Protein AF-A0A5J4YGG1-F1 (afdb_monomer_lite)

Sequence (496 aa):
LHAVSGCSQMQAIFGGARAAFSHSQKAVQSVAESALPLWSRQSTQLTSAYSASGSAVGAACLLAKRHCHSGTFNIALNTHQVRHLVQTVLTSNTAGQGRGFAAQAIIRSVPRLQHVIKRKQSTLAATLPGAHSAVAHQQQRLSGALAQTAGLSNSARKQVGWWLAGCSGWVFSMVVLGGMTRLTRSGLSMTDWKFTGERPPQSLAEWQVEFEKYKQSPEYRKVNRRMSLDEFKFIYWMEYAHRMWGRALGFVFAVPAVYFGVRGYINMALAKSLGLFFLMGGTQGLVGWWMVKSGLQEPKSEWDTPRVSPYRLAAHLTSAFVIYSGLLWTTLNMFFPTSAAAVAPSSAVAGTAALRKVAHPLAALIAITAISGVFVAGMDAGHAYNDFPYMNGRWVPDEYWAVQGWRGFFENTAAVQLHHRLLASTTLISVLTTWAVFRGKVLPHASRQLLNGLAAVTALQVTLGITNSDDLMLPASLGSCTSGRCTHRFSLWSWR

Secondary structure (DSSP, 8-state):
-TTSHHHHHHHHHHHHHHHHHHHHHHHHHHHHHHHHHHHHHHHHHHHHTTSS---HHHHHHHHHHHHTTS--------HHHHHHHHHHHHHHHHHT-S-HHHHHHHHHH-HHHHHHHHHHHHHHGGG-TTHHHHHHHHHHHHHHHHHHHTT--HHHHHHHHHHHHHHHHHHHHHHHHHHHHHHTT-TTS-----TT--PPP-SHHHHHHHHHHHHTSHHHHHTSTT--HHHHHHHHHHHHHHHHHHHHHHHHHHHHHHHHHHTT---HHHHHHHHHHHHHHHHHHHHHHHHHHHHTSPPSSTTSPP---HHHHHHHHHHHHHHHHHHHHHHHHHH-SS-TTTSS-HHHHHHHHHHHHHHHHHHHHHHHHHHHHHHHHHHTHHHH--SSSSBTTBSS-GGGGSS-STTHHHH-HHHHHHHHHHHHHHHHHHHHHHHHHHTTS---HHHHHHHHHHHHHHHHHHHHHHHHHS-----S-S----SS-------TTTT-

Radius of gyration: 31.49 Å; chains: 1; bounding box: 88×66×86 Å

pLDDT: mean 71.57, std 27.28, range [23.83, 98.38]

Foldseek 3Di:
DVPPVVVVVVVVVVVVVVVVVVVVVVVVVVVVVPPVVVVVVVVVVVVVVLVPDPDPVSVVVVVVVVCVVPPDDDDDDDPVRLVVLVVCLVVCVVVVDPPNPVSVVVCVVDPVNVVVVVVVVVVVVVPDPPVCVVVVVVVVVLCQLCVFCPPADLVLLLVVLVLLVVLLVLLVVLLLLVVVLLVLVLLQLQVDDDPVADDPDDDPVSLVVSVVVSCPFLQCVPPVPPPDSVSSVVSPCSNSCSLVSLVVSLCSLPVVVVVCVVVVSGDPSNVVLSVVLNVLSVCLNVLSVVQNVQLRDDDPDPPDRRFGALVSLLVNVLSSVVSSVSSVVNSCSSNPVDDLLNVDDPQANVLVVVLVVLVVVLVVLVSVLLSLVSLCSRQVLLAQALDPPAGVPHLQDPCLCVDPDPCSCRNPSRNSVSVSLVSLVVSLVSLVVSLVVRCPGDHRPVVNVVSVVSNVLSVVLNVLSNCSSHPPDDDPPDDDDPDDNPPPPPCSPNND

Structure (mmCIF, N/CA/C/O backbone):
data_AF-A0A5J4YGG1-F1
#
_entry.id   AF-A0A5J4YGG1-F1
#
loop_
_atom_site.group_PDB
_atom_site.id
_atom_site.type_symbol
_atom_site.label_atom_id
_atom_site.label_alt_id
_atom_site.label_comp_id
_atom_site.label_asym_id
_atom_site.label_entity_id
_atom_site.label_seq_id
_atom_site.pdbx_PDB_ins_code
_atom_site.Cartn_x
_atom_site.Cartn_y
_atom_site.Cartn_z
_atom_site.occupancy
_atom_site.B_iso_or_equiv
_atom_site.auth_seq_id
_atom_site.auth_comp_id
_atom_site.auth_asym_id
_atom_site.auth_atom_id
_atom_site.pdbx_PDB_model_num
ATOM 1 N N . LEU A 1 1 ? 10.830 -35.363 -5.169 1.00 26.08 1 LEU A N 1
ATOM 2 C CA . LEU A 1 1 ? 11.108 -35.353 -3.710 1.00 26.08 1 LEU A CA 1
ATOM 3 C C . LEU A 1 1 ? 11.170 -33.953 -3.068 1.00 26.08 1 LEU A C 1
ATOM 5 O O . LEU A 1 1 ? 11.121 -33.874 -1.852 1.00 26.08 1 LEU A O 1
ATOM 9 N N . HIS A 1 2 ? 11.118 -32.846 -3.825 1.00 25.62 2 HIS A N 1
ATOM 10 C CA . HIS A 1 2 ? 11.040 -31.478 -3.266 1.00 25.62 2 HIS A CA 1
ATOM 11 C C . HIS A 1 2 ? 9.613 -30.924 -3.030 1.00 25.62 2 HIS A C 1
ATOM 13 O O . HIS A 1 2 ? 9.461 -29.781 -2.616 1.00 25.62 2 HIS A O 1
ATOM 19 N N . ALA A 1 3 ? 8.557 -31.726 -3.222 1.00 23.83 3 ALA A N 1
ATOM 20 C CA . ALA A 1 3 ? 7.162 -31.308 -2.999 1.00 23.83 3 ALA A CA 1
ATOM 21 C C . ALA A 1 3 ? 6.642 -31.558 -1.563 1.00 23.83 3 ALA A C 1
ATOM 23 O O . ALA A 1 3 ? 5.562 -31.096 -1.208 1.00 23.83 3 ALA A O 1
ATOM 24 N N . VAL A 1 4 ? 7.402 -32.263 -0.715 1.00 25.44 4 VAL A N 1
ATOM 25 C CA . VAL A 1 4 ? 6.959 -32.663 0.640 1.00 25.44 4 VAL A CA 1
ATOM 26 C C . VAL A 1 4 ? 7.347 -31.631 1.714 1.00 25.44 4 VAL A C 1
ATOM 28 O O . VAL A 1 4 ? 6.705 -31.553 2.758 1.00 25.44 4 VAL A O 1
ATOM 31 N N . SER A 1 5 ? 8.312 -30.743 1.440 1.00 27.95 5 SER A N 1
ATOM 32 C CA . SER A 1 5 ? 8.775 -29.735 2.413 1.00 27.95 5 SER A CA 1
ATOM 33 C C . SER A 1 5 ? 7.829 -28.534 2.581 1.00 27.95 5 SER A C 1
ATOM 35 O O . SER A 1 5 ? 7.943 -27.813 3.568 1.00 27.95 5 SER A O 1
ATOM 37 N N . GLY A 1 6 ? 6.893 -28.306 1.649 1.00 29.20 6 GLY A N 1
ATOM 38 C CA . GLY A 1 6 ? 5.903 -27.224 1.759 1.00 29.20 6 GLY A CA 1
ATOM 39 C C . GLY A 1 6 ? 4.691 -27.578 2.632 1.00 29.20 6 GLY A C 1
ATOM 40 O O . GLY A 1 6 ? 4.052 -26.694 3.199 1.00 29.20 6 GLY A O 1
ATOM 41 N N . CYS A 1 7 ? 4.385 -28.872 2.787 1.00 26.03 7 CYS A N 1
ATOM 42 C CA . CYS A 1 7 ? 3.222 -29.340 3.547 1.00 26.03 7 CYS A CA 1
ATOM 43 C C . CYS A 1 7 ? 3.493 -29.375 5.066 1.00 26.03 7 CYS A C 1
ATOM 45 O O . CYS A 1 7 ? 2.618 -29.031 5.864 1.00 26.03 7 CYS A O 1
ATOM 47 N N . SER A 1 8 ? 4.731 -29.683 5.472 1.00 26.52 8 SER A N 1
ATOM 48 C CA . SER A 1 8 ? 5.142 -29.718 6.884 1.00 26.52 8 SER A CA 1
ATOM 49 C C . SER A 1 8 ? 5.170 -28.329 7.538 1.00 26.52 8 SER A C 1
ATOM 51 O O . SER A 1 8 ? 4.795 -28.191 8.704 1.00 26.52 8 SER A O 1
ATOM 53 N N . GLN A 1 9 ? 5.511 -27.274 6.784 1.00 30.38 9 GLN A N 1
ATOM 54 C CA . GLN A 1 9 ? 5.456 -25.889 7.274 1.00 30.38 9 GLN A CA 1
ATOM 55 C C . GLN A 1 9 ? 4.019 -25.374 7.457 1.00 30.38 9 GLN A C 1
ATOM 57 O O . GLN A 1 9 ? 3.762 -24.636 8.407 1.00 30.38 9 GLN A O 1
ATOM 62 N N . MET A 1 10 ? 3.055 -25.799 6.630 1.00 28.50 10 MET A N 1
ATOM 63 C CA . MET A 1 10 ? 1.643 -25.445 6.845 1.00 28.50 10 MET A CA 1
ATOM 64 C C . MET A 1 10 ? 1.036 -26.184 8.045 1.00 28.50 10 MET A C 1
ATOM 66 O O . MET A 1 10 ? 0.310 -25.573 8.829 1.00 28.50 10 MET A O 1
ATOM 70 N N . GLN A 1 11 ? 1.359 -27.465 8.253 1.00 27.95 11 GLN A N 1
ATOM 71 C CA . GLN A 1 11 ? 0.843 -28.231 9.397 1.00 27.95 11 GLN A CA 1
ATOM 72 C C . GLN A 1 11 ? 1.319 -27.682 10.755 1.00 27.95 11 GLN A C 1
ATOM 74 O O . GLN A 1 11 ? 0.530 -27.647 11.701 1.00 27.95 11 GLN A O 1
ATOM 79 N N . ALA A 1 12 ? 2.552 -27.170 10.848 1.00 30.30 12 ALA A N 1
ATOM 80 C CA . ALA A 1 12 ? 3.061 -26.524 12.062 1.00 30.30 12 ALA A CA 1
ATOM 81 C C . ALA A 1 12 ? 2.301 -25.225 12.414 1.00 30.30 12 ALA A C 1
ATOM 83 O O . ALA A 1 12 ? 2.020 -24.959 13.585 1.00 30.30 12 ALA A O 1
ATOM 84 N N . ILE A 1 13 ? 1.892 -24.452 11.400 1.00 31.73 13 ILE A N 1
ATOM 85 C CA . ILE A 1 13 ? 1.129 -23.204 11.569 1.00 31.73 13 ILE A CA 1
ATOM 86 C C . ILE A 1 13 ? -0.309 -23.495 12.038 1.00 31.73 13 ILE A C 1
ATOM 88 O O . ILE A 1 13 ? -0.812 -22.833 12.949 1.00 31.73 13 ILE A O 1
ATOM 92 N N . PHE A 1 14 ? -0.961 -24.527 11.488 1.00 30.86 14 PHE A N 1
ATOM 93 C CA . PHE A 1 14 ? -2.310 -24.926 11.915 1.00 30.86 14 PHE A CA 1
ATOM 94 C C . PHE A 1 14 ? -2.329 -25.635 13.285 1.00 30.86 14 PHE A C 1
ATOM 96 O O . PHE A 1 14 ? -3.285 -25.464 14.048 1.00 30.86 14 PHE A O 1
ATOM 103 N N . GLY A 1 15 ? -1.271 -26.374 13.643 1.00 27.12 15 GLY A N 1
ATOM 104 C CA . GLY A 1 15 ? -1.125 -27.025 14.952 1.00 27.12 15 GLY A CA 1
ATOM 105 C C . GLY A 1 15 ? -1.004 -26.034 16.118 1.00 27.12 15 GLY A C 1
ATOM 106 O O . GLY A 1 15 ? -1.685 -26.191 17.135 1.00 27.12 15 GLY A O 1
ATOM 107 N N . GLY A 1 16 ? -0.222 -24.960 15.946 1.00 28.44 16 GLY A N 1
ATOM 108 C CA . GLY A 1 16 ? -0.067 -23.904 16.958 1.00 28.44 16 GLY A CA 1
ATOM 109 C C . GLY A 1 16 ? -1.356 -23.114 17.228 1.00 28.44 16 GLY A C 1
ATOM 110 O O . GLY A 1 16 ? -1.670 -22.798 18.378 1.00 28.44 16 GLY A O 1
ATOM 111 N N . ALA A 1 17 ? -2.163 -22.865 16.192 1.00 28.61 17 ALA A N 1
ATOM 112 C CA . ALA A 1 17 ? -3.437 -22.155 16.320 1.00 28.61 17 ALA A CA 1
ATOM 113 C C . ALA A 1 17 ? -4.497 -22.956 17.105 1.00 28.61 17 ALA A C 1
ATOM 115 O O . ALA A 1 17 ? -5.285 -22.380 17.859 1.00 28.61 17 ALA A O 1
ATOM 116 N N . ARG A 1 18 ? -4.500 -24.291 16.983 1.00 28.94 18 ARG A N 1
ATOM 117 C CA . ARG A 1 18 ? -5.463 -25.169 17.673 1.00 28.94 18 ARG A CA 1
ATOM 118 C C . ARG A 1 18 ? -5.183 -25.277 19.178 1.00 28.94 18 ARG A C 1
ATOM 120 O O . ARG A 1 18 ? -6.122 -25.265 19.976 1.00 28.94 18 ARG A O 1
ATOM 127 N N . ALA A 1 19 ? -3.908 -25.321 19.570 1.00 27.48 19 ALA A N 1
ATOM 128 C CA . ALA A 1 19 ? -3.492 -25.369 20.974 1.00 27.48 19 ALA A CA 1
ATOM 129 C C . ALA A 1 19 ? -3.810 -24.059 21.722 1.00 27.48 19 ALA A C 1
ATOM 131 O O . ALA A 1 19 ? -4.338 -24.094 22.837 1.00 27.48 19 ALA A O 1
ATOM 132 N N . ALA A 1 20 ? -3.596 -22.906 21.074 1.00 29.52 20 ALA A N 1
ATOM 133 C CA . ALA A 1 20 ? -3.940 -21.593 21.623 1.00 29.52 20 ALA A CA 1
ATOM 134 C C . ALA A 1 20 ? -5.458 -21.417 21.839 1.00 29.52 20 ALA A C 1
ATOM 136 O O . ALA A 1 20 ? -5.891 -20.813 22.823 1.00 29.52 20 ALA A O 1
ATOM 137 N N . PHE A 1 21 ? -6.282 -22.001 20.962 1.00 29.59 21 PHE A N 1
ATOM 138 C CA . PHE A 1 21 ? -7.740 -21.928 21.066 1.00 29.59 21 PHE A CA 1
ATOM 139 C C . PHE A 1 21 ? -8.288 -22.750 22.248 1.00 29.59 21 PHE A C 1
ATOM 141 O O . PHE A 1 21 ? -9.120 -22.255 23.010 1.00 29.59 21 PHE A O 1
ATOM 148 N N . SER A 1 22 ? -7.757 -23.958 22.473 1.00 27.98 22 SER A N 1
ATOM 149 C CA . SER A 1 22 ? -8.150 -24.834 23.594 1.00 27.98 22 SER A CA 1
ATOM 150 C C . SER A 1 22 ? -7.810 -24.229 24.967 1.00 27.98 22 SER A C 1
ATOM 152 O O . SER A 1 22 ? -8.617 -24.299 25.898 1.00 27.98 22 SER A O 1
ATOM 154 N N . HIS A 1 23 ? -6.657 -23.561 25.093 1.00 29.58 23 HIS A N 1
ATOM 155 C CA . HIS A 1 23 ? -6.274 -22.901 26.345 1.00 29.58 23 HIS A CA 1
ATOM 156 C C . HIS A 1 23 ? -7.164 -21.694 26.677 1.00 29.58 23 HIS A C 1
ATOM 158 O O . HIS A 1 23 ? -7.497 -21.477 27.843 1.00 29.58 23 HIS A O 1
ATOM 164 N N . SER A 1 24 ? -7.626 -20.961 25.660 1.00 29.75 24 SER A N 1
ATOM 165 C CA . SER A 1 24 ? -8.522 -19.815 25.849 1.00 29.75 24 SER A CA 1
ATOM 166 C C . SER A 1 24 ? -9.927 -20.207 26.330 1.00 29.75 24 SER A C 1
ATOM 168 O O . SER A 1 24 ? -10.516 -19.489 27.136 1.00 29.75 24 SER A O 1
ATOM 170 N N . GLN A 1 25 ? -10.453 -21.368 25.915 1.00 30.19 25 GLN A N 1
ATOM 171 C CA . GLN A 1 25 ? -11.769 -21.841 26.362 1.00 30.19 25 GLN A CA 1
ATOM 172 C C . GLN A 1 25 ? -11.769 -22.254 27.840 1.00 30.19 25 GLN A C 1
ATOM 174 O O . GLN A 1 25 ? -12.687 -21.883 28.570 1.00 30.19 25 GLN A O 1
ATOM 179 N N . LYS A 1 26 ? -10.713 -22.934 28.308 1.00 29.78 26 LYS A N 1
ATOM 180 C CA . LYS A 1 26 ? -10.591 -23.345 29.719 1.00 29.78 26 LYS A CA 1
ATOM 181 C C . LYS A 1 26 ? -10.463 -22.146 30.671 1.00 29.78 26 LYS A C 1
ATOM 183 O O . LYS A 1 26 ? -11.035 -22.166 31.757 1.00 29.78 26 LYS A O 1
ATOM 188 N N . ALA A 1 27 ? -9.791 -21.075 30.242 1.00 30.00 27 ALA A N 1
ATOM 189 C CA . ALA A 1 27 ? -9.664 -19.845 31.028 1.00 30.00 27 ALA A CA 1
ATOM 190 C C . ALA A 1 27 ? -10.996 -19.079 31.172 1.00 30.00 27 ALA A C 1
ATOM 192 O O . ALA A 1 27 ? -11.270 -18.506 32.222 1.00 30.00 27 ALA A O 1
ATOM 193 N N . VAL A 1 28 ? -11.854 -19.095 30.145 1.00 28.86 28 VAL A N 1
ATOM 194 C CA . VAL A 1 28 ? -13.170 -18.427 30.187 1.00 28.86 28 VAL A CA 1
ATOM 195 C C . VAL A 1 28 ? -14.159 -19.178 31.083 1.00 28.86 28 VAL A C 1
ATOM 197 O O . VAL A 1 28 ? -14.961 -18.548 31.771 1.00 28.86 28 VAL A O 1
ATOM 200 N N . GLN A 1 29 ? -14.074 -20.507 31.126 1.00 30.19 29 GLN A N 1
ATOM 201 C CA . GLN A 1 29 ? -14.948 -21.342 31.953 1.00 30.19 29 GLN A CA 1
ATOM 202 C C . GLN A 1 29 ? -14.654 -21.167 33.457 1.00 30.19 29 GLN A C 1
ATOM 204 O O . GLN A 1 29 ? -15.578 -20.985 34.245 1.00 30.19 29 GLN A O 1
ATOM 209 N N . SER A 1 30 ? -13.373 -21.045 33.832 1.00 28.05 30 SER A N 1
ATOM 210 C CA . SER A 1 30 ? -12.936 -20.764 35.213 1.00 28.05 30 SER A CA 1
ATOM 211 C C . SER A 1 30 ? -13.414 -19.404 35.760 1.00 28.05 30 SER A C 1
ATOM 213 O O . SER A 1 30 ? -13.684 -19.266 36.956 1.00 28.05 30 SER A O 1
ATOM 215 N N . VAL A 1 31 ? -13.551 -18.390 34.898 1.00 31.36 31 VAL A N 1
ATOM 216 C CA . VAL A 1 31 ? -14.006 -17.043 35.296 1.00 31.36 31 VAL A CA 1
ATOM 217 C C . VAL A 1 31 ? -15.531 -16.982 35.443 1.00 31.36 31 VAL A C 1
ATOM 219 O O . VAL A 1 31 ? -16.047 -16.228 36.265 1.00 31.36 31 VAL A O 1
ATOM 222 N N . ALA A 1 32 ? -16.268 -17.795 34.682 1.00 29.03 32 ALA A N 1
ATOM 223 C CA . ALA A 1 32 ? -17.725 -17.858 34.773 1.00 29.03 32 ALA A CA 1
ATOM 224 C C . ALA A 1 32 ? -18.198 -18.519 36.082 1.00 29.03 32 ALA A C 1
ATOM 226 O O . ALA A 1 32 ? -19.156 -18.049 36.694 1.00 29.03 32 ALA A O 1
ATOM 227 N N . GLU A 1 33 ? -17.496 -19.553 36.553 1.00 32.41 33 GLU A N 1
ATOM 228 C CA . GLU A 1 33 ? -17.862 -20.301 37.767 1.00 32.41 33 GLU A CA 1
ATOM 229 C C . GLU A 1 33 ? -17.577 -19.531 39.072 1.00 32.41 33 GLU A C 1
ATOM 231 O O . GLU A 1 33 ? -18.236 -19.763 40.083 1.00 32.41 33 GLU A O 1
ATOM 236 N N . SER A 1 34 ? -16.672 -18.545 39.051 1.00 31.42 34 SER A N 1
ATOM 237 C CA . SER A 1 34 ? -16.312 -17.738 40.230 1.00 31.42 34 SER A CA 1
ATOM 238 C C . SER A 1 34 ? -17.171 -16.476 40.434 1.00 31.42 34 SER A C 1
ATOM 240 O O . SER A 1 34 ? -17.212 -15.937 41.540 1.00 31.42 34 SER A O 1
ATOM 242 N N . ALA A 1 35 ? -17.896 -16.004 39.411 1.00 28.72 35 ALA A N 1
ATOM 243 C CA . ALA A 1 35 ? -18.623 -14.725 39.453 1.00 28.72 35 ALA A CA 1
ATOM 244 C C . ALA A 1 35 ? -20.113 -14.830 39.854 1.00 28.72 35 ALA A C 1
ATOM 246 O O . ALA A 1 35 ? -20.700 -13.858 40.334 1.00 28.72 35 ALA A O 1
ATOM 247 N N . LEU A 1 36 ? -20.735 -16.000 39.687 1.00 29.33 36 LEU A N 1
ATOM 248 C CA . LEU A 1 36 ? -22.173 -16.216 39.917 1.00 29.33 36 LEU A CA 1
ATOM 249 C C . LEU A 1 36 ? -22.640 -16.079 41.389 1.00 29.33 36 LEU A C 1
ATOM 251 O O . LEU A 1 36 ? -23.719 -15.520 41.603 1.00 29.33 36 LEU A O 1
ATOM 255 N N . PRO A 1 37 ? -21.871 -16.482 42.424 1.00 28.83 37 PRO A N 1
ATOM 256 C CA . PRO A 1 37 ? -22.318 -16.366 43.821 1.00 28.83 37 PRO A CA 1
ATOM 257 C C . PRO A 1 37 ? -22.233 -14.945 44.408 1.00 28.83 37 PRO A C 1
ATOM 259 O O . PRO A 1 37 ? -22.889 -14.646 45.406 1.00 28.83 37 PRO A O 1
ATOM 262 N N . LEU A 1 38 ? -21.426 -14.057 43.813 1.00 30.80 38 LEU A N 1
ATOM 263 C CA . LEU A 1 38 ? -21.201 -12.692 44.315 1.00 30.80 38 LEU A CA 1
ATOM 264 C C . LEU A 1 38 ? -22.319 -11.720 43.912 1.00 30.80 38 LEU A C 1
ATOM 266 O O . LEU A 1 38 ? -22.585 -10.750 44.622 1.00 30.80 38 LEU A O 1
ATOM 270 N N . TRP A 1 39 ? -23.018 -12.004 42.811 1.00 27.59 39 TRP A N 1
ATOM 271 C CA . TRP A 1 39 ? -24.077 -11.140 42.288 1.00 27.59 39 TRP A CA 1
ATOM 272 C C . TRP A 1 39 ? -25.397 -11.268 43.069 1.00 27.59 39 TRP A C 1
ATOM 274 O O . TRP A 1 39 ? -26.105 -10.279 43.249 1.00 27.59 39 TRP A O 1
ATOM 284 N N . SER A 1 40 ? -25.698 -12.451 43.622 1.00 28.62 40 SER A N 1
ATOM 285 C CA . SER A 1 40 ? -26.933 -12.689 44.390 1.00 28.62 40 SER A CA 1
ATOM 286 C C . SER A 1 40 ? -26.924 -12.065 45.792 1.00 28.62 40 SER A C 1
ATOM 288 O O . SER A 1 40 ? -27.984 -11.753 46.332 1.00 28.62 40 SER A O 1
ATOM 290 N N . ARG A 1 41 ? -25.745 -11.820 46.388 1.00 27.34 41 ARG A N 1
ATOM 291 C CA . ARG A 1 41 ? -25.633 -11.179 47.715 1.00 27.34 41 ARG A CA 1
ATOM 292 C C . ARG A 1 41 ? -25.804 -9.657 47.673 1.00 27.34 41 ARG A C 1
ATOM 294 O O . ARG A 1 41 ? -26.304 -9.086 48.640 1.00 27.34 41 ARG A O 1
ATOM 301 N N . GLN A 1 42 ? -25.447 -8.994 46.569 1.00 28.70 42 GLN A N 1
ATOM 302 C CA . GLN A 1 42 ? -25.581 -7.533 46.440 1.00 28.70 42 GLN A CA 1
ATOM 303 C C . GLN A 1 42 ? -27.024 -7.073 46.167 1.00 28.70 42 GLN A C 1
ATOM 305 O O . GLN A 1 42 ? -27.409 -5.986 46.599 1.00 28.70 42 GLN A O 1
ATOM 310 N N . SER A 1 43 ? -27.860 -7.896 45.522 1.00 27.66 43 SER A N 1
ATOM 311 C CA . SER A 1 43 ? -29.262 -7.543 45.235 1.00 27.66 43 SER A CA 1
ATOM 312 C C . SER A 1 43 ? -30.146 -7.460 46.486 1.00 27.66 43 SER A C 1
ATOM 314 O O . SER A 1 43 ? -31.077 -6.654 46.536 1.00 27.66 43 SER A O 1
ATOM 316 N N . THR A 1 44 ? -29.842 -8.258 47.512 1.00 29.80 44 THR A N 1
ATOM 317 C CA . THR A 1 44 ? -30.658 -8.376 48.733 1.00 29.80 44 THR A CA 1
ATOM 318 C C . THR A 1 44 ? -30.389 -7.240 49.727 1.00 29.80 44 THR A C 1
ATOM 320 O O . THR A 1 44 ? -31.282 -6.825 50.461 1.00 29.80 44 THR A O 1
ATOM 323 N N . GLN A 1 45 ? -29.184 -6.659 49.719 1.00 28.70 45 GLN A N 1
ATOM 324 C CA . GLN A 1 45 ? -28.850 -5.515 50.581 1.00 28.70 45 GLN A CA 1
ATOM 325 C C . GLN A 1 45 ? -29.473 -4.201 50.085 1.00 28.70 45 GLN A C 1
ATOM 327 O O . GLN A 1 45 ? -29.943 -3.398 50.891 1.00 28.70 45 GLN A O 1
ATOM 332 N N . LEU A 1 46 ? -29.564 -4.012 48.764 1.00 30.55 46 LEU A N 1
ATOM 333 C CA . LEU A 1 46 ? -30.145 -2.810 48.152 1.00 30.55 46 LEU A CA 1
ATOM 334 C C . LEU A 1 46 ? -31.660 -2.681 48.373 1.00 30.55 46 LEU A C 1
ATOM 336 O O . LEU A 1 46 ? -32.189 -1.573 48.345 1.00 30.55 46 LEU A O 1
ATOM 340 N N . THR A 1 47 ? -32.363 -3.788 48.621 1.00 32.53 47 THR A N 1
ATOM 341 C CA . THR A 1 47 ? -33.817 -3.785 48.836 1.00 32.53 47 THR A CA 1
ATOM 342 C C . THR A 1 47 ? -34.212 -3.380 50.259 1.00 32.53 47 THR A C 1
ATOM 344 O O . THR A 1 47 ? -35.238 -2.722 50.420 1.00 32.53 47 THR A O 1
ATOM 347 N N . SER A 1 48 ? -33.392 -3.673 51.277 1.00 29.39 48 SER A N 1
ATOM 348 C CA . SER A 1 48 ? -33.682 -3.258 52.665 1.00 29.39 48 SER A CA 1
ATOM 349 C C . SER A 1 48 ? -33.443 -1.761 52.914 1.00 29.39 48 SER A C 1
ATOM 351 O O . SER A 1 48 ? -34.164 -1.135 53.687 1.00 29.39 48 SER A O 1
ATOM 353 N N . ALA A 1 49 ? -32.503 -1.144 52.189 1.00 29.73 49 ALA A N 1
ATOM 354 C CA . ALA A 1 49 ? -32.179 0.276 52.343 1.00 29.73 49 ALA A CA 1
ATOM 355 C C . ALA A 1 49 ? -33.304 1.219 51.865 1.00 29.73 49 ALA A C 1
ATOM 357 O O . ALA A 1 49 ? -33.382 2.368 52.297 1.00 29.73 49 ALA A O 1
ATOM 358 N N . TYR A 1 50 ? -34.201 0.746 50.992 1.00 35.62 50 TYR A N 1
ATOM 359 C CA . TYR A 1 50 ? -35.279 1.565 50.430 1.00 35.62 50 TYR A CA 1
ATOM 360 C C . TYR A 1 50 ? -36.550 1.615 51.292 1.00 35.62 50 TYR A C 1
ATOM 362 O O . TYR A 1 50 ? -37.304 2.578 51.163 1.00 35.62 50 TYR A O 1
ATOM 370 N N . SER A 1 51 ? -36.796 0.652 52.193 1.00 32.62 51 SER A N 1
ATOM 371 C CA . SER A 1 51 ? -38.001 0.662 53.046 1.00 32.62 51 SER A CA 1
ATOM 372 C C . SER A 1 51 ? -37.902 1.611 54.246 1.00 32.62 51 SER A C 1
ATOM 374 O O . SER A 1 51 ? -38.922 1.926 54.849 1.00 32.62 51 SER A O 1
ATOM 376 N N . ALA A 1 52 ? -36.699 2.086 54.586 1.00 32.34 52 ALA A N 1
ATOM 377 C CA . ALA A 1 52 ? -36.447 2.894 55.781 1.00 32.34 52 ALA A CA 1
ATOM 378 C C . ALA A 1 52 ? -36.524 4.420 55.555 1.00 32.34 52 ALA A C 1
ATOM 380 O O . ALA A 1 52 ? -36.558 5.182 56.517 1.00 32.34 52 ALA A O 1
ATOM 381 N N . SER A 1 53 ? -36.568 4.896 54.303 1.00 34.28 53 SER A N 1
ATOM 382 C CA . SER A 1 53 ? -36.607 6.335 53.994 1.00 34.28 53 SER A CA 1
ATOM 383 C C . SER A 1 53 ? -38.020 6.769 53.591 1.00 34.28 53 SER A C 1
ATOM 385 O O . SER A 1 53 ? -38.411 6.668 52.429 1.00 34.28 53 SER A O 1
ATOM 387 N N . GLY A 1 54 ? -38.807 7.243 54.561 1.00 38.22 54 GLY A N 1
ATOM 388 C CA . GLY A 1 54 ? -40.189 7.729 54.404 1.00 38.22 54 GLY A CA 1
ATOM 389 C C . GLY A 1 54 ? -40.345 8.986 53.532 1.00 38.22 54 GLY A C 1
ATOM 390 O O . GLY A 1 54 ? -40.918 9.980 53.960 1.00 38.22 54 GLY A O 1
ATOM 391 N N . SER A 1 55 ? -39.824 8.970 52.305 1.00 38.97 55 SER A N 1
ATOM 392 C CA . SER A 1 55 ? -39.943 10.049 51.325 1.00 38.97 55 SER A CA 1
ATOM 393 C C . SER A 1 55 ? -41.127 9.811 50.383 1.00 38.97 55 SER A C 1
ATOM 395 O O . SER A 1 55 ? -41.467 8.670 50.063 1.00 38.97 55 SER A O 1
ATOM 397 N N . ALA A 1 56 ? -41.716 10.890 49.856 1.00 34.97 56 ALA A N 1
ATOM 398 C CA . ALA A 1 56 ? -42.792 10.845 48.855 1.00 34.97 56 ALA A CA 1
ATOM 399 C C . ALA A 1 56 ? -42.444 10.003 47.601 1.00 34.97 56 ALA A C 1
ATOM 401 O O . ALA A 1 56 ? -43.332 9.530 46.892 1.00 34.97 56 ALA A O 1
ATOM 402 N N . VAL A 1 57 ? -41.151 9.756 47.356 1.00 36.19 57 VAL A N 1
ATOM 403 C CA . VAL A 1 57 ? -40.641 8.870 46.298 1.00 36.19 57 VAL A CA 1
ATOM 404 C C . VAL A 1 57 ? -40.873 7.390 46.632 1.00 36.19 57 VAL A C 1
ATOM 406 O O . VAL A 1 57 ? -41.211 6.614 45.740 1.00 36.19 57 VAL A O 1
ATOM 409 N N . GLY A 1 58 ? -40.774 6.999 47.907 1.00 36.16 58 GLY A N 1
ATOM 410 C CA . GLY A 1 58 ? -41.113 5.652 48.377 1.00 36.16 58 GLY A CA 1
ATOM 411 C C . GLY A 1 58 ? -42.603 5.339 48.210 1.00 36.16 58 GLY A C 1
ATOM 412 O O . GLY A 1 58 ? -42.958 4.267 47.719 1.00 36.16 58 GLY A O 1
ATOM 413 N N . ALA A 1 59 ? -43.471 6.314 48.501 1.00 35.25 59 ALA A N 1
ATOM 414 C CA . ALA A 1 59 ? -44.916 6.199 48.290 1.00 35.25 59 ALA A CA 1
ATOM 415 C C . ALA A 1 59 ? -45.284 6.074 46.797 1.00 35.25 59 ALA A C 1
ATOM 417 O O . ALA A 1 59 ? -46.106 5.233 46.4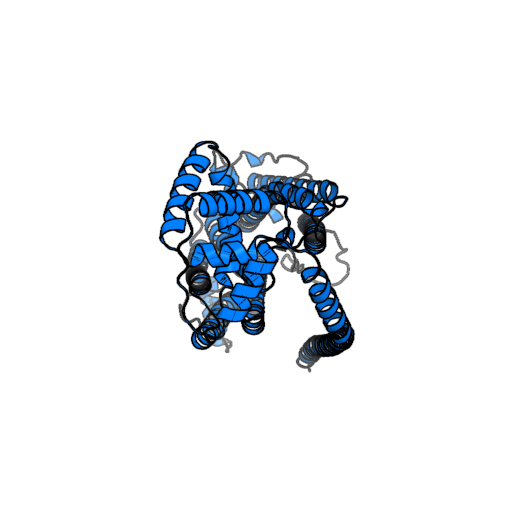32 1.00 35.25 59 ALA A O 1
ATOM 418 N N . ALA A 1 60 ? -44.624 6.835 45.914 1.00 36.25 60 ALA A N 1
ATOM 419 C CA . ALA A 1 60 ? -44.824 6.742 44.464 1.00 36.25 60 ALA A CA 1
ATOM 420 C C . ALA A 1 60 ? -44.342 5.398 43.877 1.00 36.25 60 ALA A C 1
ATOM 422 O O . ALA A 1 60 ? -44.981 4.848 42.980 1.00 36.25 60 ALA A O 1
ATOM 423 N N . CYS A 1 61 ? -43.253 4.834 44.409 1.00 35.41 61 CYS A N 1
ATOM 424 C CA . CYS A 1 61 ? -42.730 3.530 43.988 1.00 35.41 61 CYS A CA 1
ATOM 425 C C . CYS A 1 61 ? -43.631 2.368 44.459 1.00 35.41 61 CYS A C 1
ATOM 427 O O . CYS A 1 61 ? -43.857 1.411 43.716 1.00 35.41 61 CYS A O 1
ATOM 429 N N . LEU A 1 62 ? -44.216 2.477 45.659 1.00 35.84 62 LEU A N 1
ATOM 430 C CA . LEU A 1 62 ? -45.211 1.529 46.178 1.00 35.84 62 LEU A CA 1
ATOM 431 C C . LEU A 1 62 ? -46.543 1.591 45.408 1.00 35.84 62 LEU A C 1
ATOM 433 O O . LEU A 1 62 ? -47.126 0.543 45.124 1.00 35.84 62 LEU A O 1
ATOM 437 N N . LEU A 1 63 ? -46.988 2.785 45.001 1.00 35.28 63 LEU A N 1
ATOM 438 C CA . LEU A 1 63 ? -48.167 2.969 44.141 1.00 35.28 63 LEU A CA 1
ATOM 439 C C . LEU A 1 63 ? -47.947 2.399 42.730 1.00 35.28 63 LEU A C 1
ATOM 441 O O . LEU A 1 63 ? -48.814 1.696 42.213 1.00 35.28 63 LEU A O 1
ATOM 445 N N . ALA A 1 64 ? -46.762 2.598 42.144 1.00 35.94 64 ALA A N 1
ATOM 446 C CA . ALA A 1 64 ? -46.401 2.002 40.856 1.00 35.94 64 ALA A CA 1
ATOM 447 C C . ALA A 1 64 ? -46.364 0.462 40.912 1.00 35.94 64 ALA A C 1
ATOM 449 O O . ALA A 1 64 ? -46.798 -0.202 39.971 1.00 35.94 64 ALA A O 1
ATOM 450 N N . LYS A 1 65 ? -45.917 -0.122 42.035 1.00 33.16 65 LYS A N 1
ATOM 451 C CA . LYS A 1 65 ? -45.903 -1.581 42.231 1.00 33.16 65 LYS A CA 1
ATOM 452 C C . LYS A 1 65 ? -47.308 -2.161 42.449 1.00 33.16 65 LYS A C 1
ATOM 454 O O . LYS A 1 65 ? -47.582 -3.248 41.952 1.00 33.16 65 LYS A O 1
ATOM 459 N N . ARG A 1 66 ? -48.215 -1.433 43.121 1.00 29.28 66 ARG A N 1
ATOM 460 C CA . ARG A 1 66 ? -49.628 -1.840 43.289 1.00 29.28 66 ARG A CA 1
ATOM 461 C C . ARG A 1 66 ? -50.466 -1.715 42.011 1.00 29.28 66 ARG A C 1
ATOM 463 O O . ARG A 1 66 ? -51.450 -2.433 41.893 1.00 29.28 66 ARG A O 1
ATOM 470 N N . HIS A 1 67 ? -50.112 -0.843 41.065 1.00 31.55 67 HIS A N 1
ATOM 471 C CA . HIS A 1 67 ? -50.895 -0.625 39.832 1.00 31.55 67 HIS A CA 1
ATOM 472 C C . HIS A 1 67 ? -50.321 -1.297 38.577 1.00 31.55 67 HIS A C 1
ATOM 474 O O . HIS A 1 67 ? -51.004 -1.380 37.560 1.00 31.55 67 HIS A O 1
ATOM 480 N N . CYS A 1 68 ? -49.116 -1.872 38.653 1.00 31.95 68 CYS A N 1
ATOM 481 C CA . CYS A 1 68 ? -48.587 -2.739 37.592 1.00 31.95 68 CYS A CA 1
ATOM 482 C C . CYS A 1 68 ? -49.396 -4.048 37.442 1.00 31.95 68 CYS A C 1
ATOM 484 O O . CYS A 1 68 ? -49.337 -4.696 36.403 1.00 31.95 68 CYS A O 1
ATOM 486 N N . HIS A 1 69 ? -50.198 -4.412 38.451 1.00 32.09 69 HIS A N 1
ATOM 487 C CA . HIS A 1 69 ? -51.076 -5.583 38.405 1.00 32.09 69 HIS A CA 1
ATOM 488 C C . HIS A 1 69 ? -52.458 -5.332 37.768 1.00 32.09 69 HIS A C 1
ATOM 490 O O . HIS A 1 69 ? -53.159 -6.305 37.514 1.00 32.09 69 HIS A O 1
ATOM 496 N N . SER A 1 70 ? -52.857 -4.081 37.486 1.00 32.38 70 SER A N 1
ATOM 497 C CA . SER A 1 70 ? -54.235 -3.752 37.061 1.00 32.38 70 SER A CA 1
ATOM 498 C C . SER A 1 70 ? -54.378 -3.007 35.724 1.00 32.38 70 SER A C 1
ATOM 500 O O . SER A 1 70 ? -55.482 -2.618 35.364 1.00 32.38 70 SER A O 1
ATOM 502 N N . GLY A 1 71 ? -53.311 -2.851 34.935 1.00 30.00 71 GLY A N 1
ATOM 503 C CA . GLY A 1 71 ? -53.443 -2.626 33.485 1.00 30.00 71 GLY A CA 1
ATOM 504 C C . GLY A 1 71 ? -54.043 -1.296 32.994 1.00 30.00 71 GLY A C 1
ATOM 505 O O . GLY A 1 71 ? -54.401 -1.217 31.823 1.00 30.00 71 GLY A O 1
ATOM 506 N N . THR A 1 72 ? -54.112 -0.230 33.798 1.00 29.06 72 THR A N 1
ATOM 507 C CA . THR A 1 72 ? -54.530 1.106 33.314 1.00 29.06 72 THR A CA 1
ATOM 508 C C . THR A 1 72 ? -53.679 2.226 33.910 1.00 29.06 72 THR A C 1
ATOM 510 O O . THR A 1 72 ? -53.623 2.382 35.128 1.00 29.06 72 THR A O 1
ATOM 513 N N . PHE A 1 73 ? -53.034 3.032 33.058 1.00 30.02 73 PHE A N 1
ATOM 514 C CA . PHE A 1 73 ? -52.210 4.180 33.458 1.00 30.02 73 PHE A CA 1
ATOM 515 C C . PHE A 1 73 ? -52.869 5.487 32.988 1.00 30.02 73 PHE A C 1
ATOM 517 O O . PHE A 1 73 ? -52.881 5.779 31.797 1.00 30.02 73 PHE A O 1
ATOM 524 N N . ASN A 1 74 ? -53.399 6.287 33.916 1.00 26.47 74 ASN A N 1
ATOM 525 C CA . ASN A 1 74 ? -53.767 7.685 33.672 1.00 26.47 74 ASN A CA 1
ATOM 526 C C . ASN A 1 74 ? -53.446 8.495 34.935 1.00 26.47 74 ASN A C 1
ATOM 528 O O . ASN A 1 74 ? -54.160 8.414 35.928 1.00 26.47 74 ASN A O 1
ATOM 532 N N . ILE A 1 75 ? -52.347 9.254 34.913 1.00 36.72 75 ILE A N 1
ATOM 533 C CA . ILE A 1 75 ? -52.005 10.207 35.977 1.00 36.72 75 ILE A CA 1
ATOM 534 C C . ILE A 1 75 ? -51.984 11.602 35.357 1.00 36.72 75 ILE A C 1
ATOM 536 O O . ILE A 1 75 ? -51.135 11.906 34.517 1.00 36.72 75 ILE A O 1
ATOM 540 N N . ALA A 1 76 ? -52.905 12.463 35.788 1.00 29.77 76 ALA A N 1
ATOM 541 C CA . ALA A 1 76 ? -52.868 13.888 35.493 1.00 29.77 76 ALA A CA 1
ATOM 542 C C . ALA A 1 76 ? -51.915 14.579 36.486 1.00 29.77 76 ALA A C 1
ATOM 544 O O . ALA A 1 76 ? -52.257 14.784 37.647 1.00 29.77 76 ALA A O 1
ATOM 545 N N . LEU A 1 77 ? -50.698 14.908 36.046 1.00 38.69 77 LEU A N 1
ATOM 546 C CA . LEU A 1 77 ? -49.744 15.698 36.836 1.00 38.69 77 LEU A CA 1
ATOM 547 C C . LEU A 1 77 ? -50.016 17.194 36.651 1.00 38.69 77 LEU A C 1
ATOM 549 O O . LEU A 1 77 ? -50.179 17.663 35.523 1.00 38.69 77 LEU A O 1
ATOM 553 N N . ASN A 1 78 ? -50.008 17.958 37.746 1.00 37.94 78 ASN A N 1
ATOM 554 C CA . ASN A 1 78 ? -50.156 19.412 37.673 1.00 37.94 78 ASN A CA 1
ATOM 555 C C . ASN A 1 78 ? -48.850 20.107 37.230 1.00 37.94 78 ASN A C 1
ATOM 557 O O . ASN A 1 78 ? -47.747 19.553 37.291 1.00 37.94 78 ASN A O 1
ATOM 561 N N . THR A 1 79 ? -48.965 21.360 36.793 1.00 36.06 79 THR A N 1
ATOM 562 C CA . THR A 1 79 ? -47.871 22.165 36.219 1.00 36.06 79 THR A CA 1
ATOM 563 C C . THR A 1 79 ? -46.691 22.369 37.174 1.00 36.06 79 THR A C 1
ATOM 565 O O . THR A 1 79 ? -45.550 22.502 36.724 1.00 36.06 79 THR A O 1
ATOM 568 N N . HIS A 1 80 ? -46.938 22.362 38.487 1.00 38.06 80 HIS A N 1
ATOM 569 C CA . HIS A 1 80 ? -45.905 22.522 39.510 1.00 38.06 80 HIS A CA 1
ATOM 570 C C . HIS A 1 80 ? -45.070 21.241 39.674 1.00 38.06 80 HIS A C 1
ATOM 572 O O . HIS A 1 80 ? -43.838 21.295 39.710 1.00 38.06 80 HIS A O 1
ATOM 578 N N . GLN A 1 81 ? -45.722 20.074 39.665 1.00 42.22 81 GLN A N 1
ATOM 579 C CA . GLN A 1 81 ? -45.065 18.765 39.721 1.00 42.22 81 GLN A CA 1
ATOM 580 C C . GLN A 1 81 ? -44.207 18.496 38.476 1.00 42.22 81 GLN A C 1
ATOM 582 O O . GLN A 1 81 ? -43.086 18.000 38.590 1.00 42.22 81 GLN A O 1
ATOM 587 N N . VAL A 1 82 ? -44.674 18.909 37.291 1.00 40.88 82 VAL A N 1
ATOM 588 C CA . VAL A 1 82 ? -43.898 18.812 36.041 1.00 40.88 82 VAL A CA 1
ATOM 589 C C . VAL A 1 82 ? -42.635 19.679 36.098 1.00 40.88 82 VAL A C 1
ATOM 591 O O . VAL A 1 82 ? -41.561 19.240 35.685 1.00 40.88 82 VAL A O 1
ATOM 594 N N . ARG A 1 83 ? -42.730 20.898 36.646 1.00 42.75 83 ARG A N 1
ATOM 595 C CA . ARG A 1 83 ? -41.589 21.819 36.757 1.00 42.75 83 ARG A CA 1
ATOM 596 C C . ARG A 1 83 ? -40.503 21.266 37.692 1.00 42.75 83 ARG A C 1
ATOM 598 O O . ARG A 1 83 ? -39.326 21.319 37.343 1.00 42.75 83 ARG A O 1
ATOM 605 N N . HIS A 1 84 ? -40.892 20.660 38.815 1.00 45.84 84 HIS A N 1
ATOM 606 C CA . HIS A 1 84 ? -39.958 20.042 39.763 1.00 45.84 84 HIS A CA 1
ATOM 607 C C . HIS A 1 84 ? -39.257 18.799 39.182 1.00 45.84 84 HIS A C 1
ATOM 609 O O . HIS A 1 84 ? -38.054 18.599 39.373 1.00 45.84 84 HIS A O 1
ATOM 615 N N . LEU A 1 85 ? -39.988 17.983 38.413 1.00 44.22 85 LEU A N 1
ATOM 616 C CA . LEU A 1 85 ? -39.443 16.802 37.739 1.00 44.22 85 LEU A CA 1
ATOM 617 C C . LEU A 1 85 ? -38.390 17.190 36.686 1.00 44.22 85 LEU A C 1
ATOM 619 O O . LEU A 1 85 ? -37.308 16.610 36.650 1.00 44.22 85 LEU A O 1
ATOM 623 N N . VAL A 1 86 ? -38.668 18.220 35.878 1.00 45.84 86 VAL A N 1
ATOM 624 C CA . VAL A 1 86 ? -37.728 18.735 34.866 1.00 45.84 86 VAL A CA 1
ATOM 625 C C . VAL A 1 86 ? -36.467 19.309 35.515 1.00 45.84 86 VAL A C 1
ATOM 627 O O . VAL A 1 86 ? -35.364 19.010 35.058 1.00 45.84 86 VAL A O 1
ATOM 630 N N . GLN A 1 87 ? -36.606 20.069 36.606 1.00 44.94 87 GLN A N 1
ATOM 631 C CA . GLN A 1 87 ? -35.463 20.619 37.343 1.00 44.94 87 GLN A CA 1
ATOM 632 C C . GLN A 1 87 ? -34.556 19.499 37.880 1.00 44.94 87 GLN A C 1
ATOM 634 O O . GLN A 1 87 ? -33.338 19.581 37.762 1.00 44.94 87 GLN A O 1
ATOM 639 N N . THR A 1 88 ? -35.151 18.417 38.390 1.00 44.38 88 THR A N 1
ATOM 640 C CA . THR A 1 88 ? -34.428 17.276 38.976 1.00 44.38 88 THR A CA 1
ATOM 641 C C . THR A 1 88 ? -33.708 16.434 37.912 1.00 44.38 88 THR A C 1
ATOM 643 O O . THR A 1 88 ? -32.628 15.895 38.156 1.00 44.38 88 THR A O 1
ATOM 646 N N . VAL A 1 89 ? -34.258 16.336 36.697 1.00 44.16 89 VAL A N 1
ATOM 647 C CA . VAL A 1 89 ? -33.600 15.663 35.560 1.00 44.16 89 VAL A CA 1
ATOM 648 C C . VAL A 1 89 ? -32.409 16.469 35.042 1.00 44.16 89 VAL A C 1
ATOM 650 O O . VAL A 1 89 ? -31.368 15.901 34.719 1.00 44.16 89 VAL A O 1
ATOM 653 N N . LEU A 1 90 ? -32.537 17.796 34.993 1.00 40.31 90 LEU A N 1
ATOM 654 C CA . LEU A 1 90 ? -31.457 18.669 34.537 1.00 40.31 90 LEU A CA 1
ATOM 655 C C . LEU A 1 90 ? -30.290 18.714 35.536 1.00 40.31 90 LEU A C 1
ATOM 657 O O . LEU A 1 90 ? -29.141 18.712 35.105 1.00 40.31 90 LEU A O 1
ATOM 661 N N . THR A 1 91 ? -30.564 18.672 36.844 1.00 41.50 91 THR A N 1
ATOM 662 C CA . THR A 1 91 ? -29.525 18.667 37.892 1.00 41.50 91 THR A CA 1
ATOM 663 C C . THR A 1 91 ? -28.915 17.286 38.153 1.00 41.50 91 THR A C 1
ATOM 665 O O . THR A 1 91 ? -27.768 17.191 38.581 1.00 41.50 91 THR A O 1
ATOM 668 N N . SER A 1 92 ? -29.626 16.190 37.866 1.00 38.12 92 SER A N 1
ATOM 669 C CA . SER A 1 92 ? -29.056 14.834 37.974 1.00 38.12 92 SER A CA 1
ATOM 670 C C . SER A 1 92 ? -28.123 14.480 36.811 1.00 38.12 92 SER A C 1
ATOM 672 O O . SER A 1 92 ? -27.158 13.743 37.018 1.00 38.12 92 SER A O 1
ATOM 674 N N . ASN A 1 93 ? -28.334 15.059 35.622 1.00 37.94 93 ASN A N 1
ATOM 675 C CA . ASN A 1 93 ? -27.424 14.902 34.481 1.00 37.94 93 ASN A CA 1
ATOM 676 C C . ASN A 1 93 ? -26.082 15.633 34.661 1.00 37.94 93 ASN A C 1
ATOM 678 O O . ASN A 1 93 ? -25.101 15.248 34.030 1.00 37.94 93 ASN A O 1
ATOM 682 N N . THR A 1 94 ? -26.012 16.654 35.519 1.00 36.47 94 THR A N 1
ATOM 683 C CA . THR A 1 94 ? -24.759 17.360 35.832 1.00 36.47 94 THR A CA 1
ATOM 684 C C . THR A 1 94 ? -23.985 16.729 36.993 1.00 36.47 94 THR A C 1
ATOM 686 O O . THR A 1 94 ? -22.780 16.937 37.087 1.00 36.47 94 THR A O 1
ATOM 689 N N . ALA A 1 95 ? -24.635 15.929 37.848 1.00 32.19 95 ALA A N 1
ATOM 690 C CA . ALA A 1 95 ? -24.036 15.376 39.070 1.00 32.19 95 ALA A CA 1
ATOM 691 C C . ALA A 1 95 ? -23.629 13.889 38.994 1.00 32.19 95 ALA A C 1
ATOM 693 O O . ALA A 1 95 ? -23.136 13.344 39.979 1.00 32.19 95 ALA A O 1
ATOM 694 N N . GLY A 1 96 ? -23.843 13.200 37.866 1.00 34.88 96 GLY A N 1
ATOM 695 C CA . GLY A 1 96 ? -23.378 11.816 37.675 1.00 34.88 96 GLY A CA 1
ATOM 696 C C . GLY A 1 96 ? -23.972 10.778 38.642 1.00 34.88 96 GLY A C 1
ATOM 697 O O . GLY A 1 96 ? -23.434 9.682 38.769 1.00 34.88 96 GLY A O 1
ATOM 698 N N . GLN A 1 97 ? -25.078 11.086 39.326 1.00 37.94 97 GLN A N 1
ATOM 699 C CA . GLN A 1 97 ? -25.777 10.133 40.191 1.00 37.94 97 GLN A CA 1
ATOM 700 C C . GLN A 1 97 ? -26.861 9.402 39.388 1.00 37.94 97 GLN A C 1
ATOM 702 O O . GLN A 1 97 ? -27.653 10.037 38.694 1.00 37.94 97 GLN A O 1
ATOM 707 N N . GLY A 1 98 ? -26.925 8.069 39.502 1.00 37.09 98 GLY A N 1
ATOM 708 C CA . GLY A 1 98 ? -27.812 7.141 38.772 1.00 37.09 98 GLY A CA 1
ATOM 709 C C . GLY A 1 98 ? -29.327 7.286 39.006 1.00 37.09 98 GLY A C 1
ATOM 710 O O . GLY A 1 98 ? -30.046 6.295 39.039 1.00 37.09 98 GLY A O 1
ATOM 711 N N . ARG A 1 99 ? -29.833 8.513 39.155 1.00 39.28 99 ARG A N 1
ATOM 712 C CA . ARG A 1 99 ? -31.253 8.872 39.297 1.00 39.28 99 ARG A CA 1
ATOM 713 C C . ARG A 1 99 ? -31.966 9.099 37.948 1.00 39.28 99 ARG A C 1
ATOM 715 O O . ARG A 1 99 ? -33.175 9.307 37.925 1.00 39.28 99 ARG A O 1
ATOM 722 N N . GLY A 1 100 ? -31.248 9.034 36.820 1.00 36.78 100 GLY A N 1
ATOM 723 C CA . GLY A 1 100 ? -31.760 9.395 35.486 1.00 36.78 100 GLY A CA 1
ATOM 724 C C . GLY A 1 100 ? -32.633 8.351 34.769 1.00 36.78 100 GLY A C 1
ATOM 725 O O . GLY A 1 100 ? -33.394 8.714 33.872 1.00 36.78 100 GLY A O 1
ATOM 726 N N . PHE A 1 101 ? -32.575 7.071 35.152 1.00 35.47 101 PHE A N 1
ATOM 727 C CA . PHE A 1 101 ? -33.227 5.998 34.383 1.00 35.47 101 PHE A CA 1
ATOM 728 C C . PHE A 1 101 ? -34.759 5.968 34.529 1.00 35.47 101 PHE A C 1
ATOM 730 O O . PHE A 1 101 ? -35.462 5.794 33.535 1.00 35.47 101 PHE A O 1
ATOM 737 N N . ALA A 1 102 ? -35.297 6.218 35.728 1.00 37.25 102 ALA A N 1
ATOM 738 C CA . ALA A 1 102 ? -36.749 6.241 35.951 1.00 37.25 102 ALA A CA 1
ATOM 739 C C . ALA A 1 102 ? -37.420 7.479 35.324 1.00 37.25 102 ALA A C 1
ATOM 741 O O . ALA A 1 102 ? -38.509 7.392 34.758 1.00 37.25 102 ALA A O 1
ATOM 742 N N . ALA A 1 103 ? -36.745 8.632 35.350 1.00 37.50 103 ALA A N 1
ATOM 743 C CA . ALA A 1 103 ? -37.280 9.868 34.786 1.00 37.50 103 ALA A CA 1
ATOM 744 C C . ALA A 1 103 ? -37.299 9.860 33.244 1.00 37.50 103 ALA A C 1
ATOM 746 O O . ALA A 1 103 ? -38.224 10.397 32.633 1.00 37.50 103 ALA A O 1
ATOM 747 N N . GLN A 1 104 ? -36.332 9.195 32.599 1.00 40.25 104 GLN A N 1
ATOM 748 C CA . GLN A 1 104 ? -36.314 9.025 31.140 1.00 40.25 104 GLN A CA 1
ATOM 749 C C . GLN A 1 104 ? -37.452 8.130 30.624 1.00 40.25 104 GLN A C 1
ATOM 751 O O . GLN A 1 104 ? -37.943 8.358 29.517 1.00 40.25 104 GLN A O 1
ATOM 756 N N . ALA A 1 105 ? -37.913 7.158 31.419 1.00 38.06 105 ALA A N 1
ATOM 757 C CA . ALA A 1 105 ? -39.054 6.311 31.066 1.00 38.06 105 ALA A CA 1
ATOM 758 C C . ALA A 1 105 ? -40.384 7.094 31.061 1.00 38.06 105 ALA A C 1
ATOM 760 O O . ALA A 1 105 ? -41.197 6.921 30.151 1.00 38.06 105 ALA A O 1
ATOM 761 N N . ILE A 1 106 ? -40.562 8.023 32.009 1.00 42.22 106 ILE A N 1
ATOM 762 C CA . ILE A 1 106 ? -41.754 8.887 32.127 1.00 42.22 106 ILE A CA 1
ATOM 763 C C . ILE A 1 106 ? -41.792 9.946 31.008 1.00 42.22 106 ILE A C 1
ATOM 765 O O . ILE A 1 106 ? -42.840 10.230 30.435 1.00 42.22 106 ILE A O 1
ATOM 769 N N . ILE A 1 107 ? -40.637 10.500 30.621 1.00 43.62 107 ILE A N 1
ATOM 770 C CA . ILE A 1 107 ? -40.543 11.491 29.529 1.00 43.62 107 ILE A CA 1
ATOM 771 C C . ILE A 1 107 ? -40.878 10.870 28.158 1.00 43.62 107 ILE A C 1
ATOM 773 O O . ILE A 1 107 ? -41.381 11.556 27.264 1.00 43.62 107 ILE A O 1
ATOM 777 N N . ARG A 1 108 ? -40.629 9.567 27.972 1.00 42.03 108 ARG A N 1
ATOM 778 C CA . ARG A 1 108 ? -40.963 8.850 26.729 1.00 42.03 108 ARG A CA 1
ATOM 779 C C . ARG A 1 108 ? -42.454 8.543 26.577 1.00 42.03 108 ARG A C 1
ATOM 781 O O . ARG A 1 108 ? -42.892 8.350 25.450 1.00 42.03 108 ARG A O 1
ATOM 788 N N . SER A 1 109 ? -43.218 8.537 27.667 1.00 38.28 109 SER A N 1
ATOM 789 C CA . SER A 1 109 ? -44.634 8.142 27.689 1.00 38.28 109 SER A CA 1
ATOM 790 C C . SER A 1 109 ? -45.619 9.322 27.632 1.00 38.28 109 SER A C 1
ATOM 792 O O . SER A 1 109 ? -46.818 9.095 27.502 1.00 38.28 109 SER A O 1
ATOM 794 N N . VAL A 1 110 ? -45.144 10.580 27.654 1.00 44.91 110 VAL A N 1
ATOM 795 C CA . VAL A 1 110 ? -46.001 11.785 27.596 1.00 44.91 110 VAL A CA 1
ATOM 796 C C . VAL A 1 110 ? -45.598 12.709 26.426 1.00 44.91 110 VAL A C 1
ATOM 798 O O . VAL A 1 110 ? -44.666 13.510 26.561 1.00 44.91 110 VAL A O 1
ATOM 801 N N . PRO A 1 111 ? -46.313 12.680 25.281 1.00 42.97 111 PRO A N 1
ATOM 802 C CA . PRO A 1 111 ? -45.963 13.442 24.070 1.00 42.97 111 PRO A CA 1
ATOM 803 C C . PRO A 1 111 ? -45.876 14.965 24.275 1.00 42.97 111 PRO A C 1
ATOM 805 O O . PRO A 1 111 ? -45.012 15.633 23.704 1.00 42.97 111 PRO A O 1
ATOM 808 N N . ARG A 1 112 ? -46.719 15.530 25.155 1.00 41.97 112 ARG A N 1
ATOM 809 C CA . ARG A 1 112 ? -46.708 16.969 25.492 1.00 41.97 112 ARG A CA 1
ATOM 810 C C . ARG A 1 112 ? -45.416 17.420 26.191 1.00 41.97 112 ARG A C 1
ATOM 812 O O . ARG A 1 112 ? -45.012 18.567 26.009 1.00 41.97 112 ARG A O 1
ATOM 819 N N . LEU A 1 113 ? -44.728 16.543 26.932 1.00 40.97 113 LEU A N 1
ATOM 820 C CA . LEU A 1 113 ? -43.454 16.881 27.586 1.00 40.97 113 LEU A CA 1
ATOM 821 C C . LEU A 1 113 ? -42.289 16.963 26.588 1.00 40.97 113 LEU A C 1
ATOM 823 O O . LEU A 1 113 ? -41.392 17.791 26.753 1.00 40.97 113 LEU A O 1
ATOM 827 N N . GLN A 1 114 ? -42.313 16.152 25.527 1.00 43.56 114 GLN A N 1
ATOM 828 C CA . GLN A 1 114 ? -41.254 16.134 24.512 1.00 43.56 114 GLN A CA 1
ATOM 829 C C . GLN A 1 114 ? -41.169 17.457 23.742 1.00 43.56 114 GLN A C 1
ATOM 831 O O . GLN A 1 114 ? -40.070 17.932 23.450 1.00 43.56 114 GLN A O 1
ATOM 836 N N . HIS A 1 115 ? -42.312 18.095 23.468 1.00 44.84 115 HIS A N 1
ATOM 837 C CA . HIS A 1 115 ? -42.355 19.398 22.801 1.00 44.84 115 HIS A CA 1
ATOM 838 C C . HIS A 1 115 ? -41.780 20.530 23.662 1.00 44.84 115 HIS A C 1
ATOM 840 O O . HIS A 1 115 ? -41.038 21.367 23.151 1.00 44.84 115 HIS A O 1
ATOM 846 N N . VAL A 1 116 ? -42.057 20.542 24.970 1.00 45.09 116 VAL A N 1
ATOM 847 C CA . VAL A 1 116 ? -41.544 21.574 25.891 1.00 45.09 116 VAL A CA 1
ATOM 848 C C . VAL A 1 116 ? -40.032 21.435 26.097 1.00 45.09 116 VAL A C 1
ATOM 850 O O . VAL A 1 116 ? -39.320 22.439 26.128 1.00 45.09 116 VAL A O 1
ATOM 853 N N . ILE A 1 117 ? -39.521 20.200 26.165 1.00 45.09 117 ILE A N 1
ATOM 854 C CA . ILE A 1 117 ? -38.082 19.924 26.282 1.00 45.09 117 ILE A CA 1
ATOM 855 C C . ILE A 1 117 ? -37.347 20.301 24.989 1.00 45.09 117 ILE A C 1
ATOM 857 O O . ILE A 1 117 ? -36.336 20.997 25.064 1.00 45.09 117 ILE A O 1
ATOM 861 N N . LYS A 1 118 ? -37.880 19.949 23.807 1.00 43.03 118 LYS A N 1
ATOM 862 C CA . LYS A 1 118 ? -37.307 20.369 22.512 1.00 43.03 118 LYS A CA 1
ATOM 863 C C . LYS A 1 118 ? -37.228 21.893 22.383 1.00 43.03 118 LYS A C 1
ATOM 865 O O . LYS A 1 118 ? -36.203 22.411 21.950 1.00 43.03 118 LYS A O 1
ATOM 870 N N . ARG A 1 119 ? -38.273 22.614 22.810 1.00 40.19 119 ARG A N 1
ATOM 871 C CA . ARG A 1 119 ? -38.346 24.083 22.709 1.00 40.19 119 ARG A CA 1
ATOM 872 C C . ARG A 1 119 ? -37.409 24.808 23.682 1.00 40.19 119 ARG A C 1
ATOM 874 O O . ARG A 1 119 ? -36.953 25.899 23.361 1.00 40.19 119 ARG A O 1
ATOM 881 N N . LYS A 1 120 ? -37.099 24.213 24.844 1.00 37.97 120 LYS A N 1
ATOM 882 C CA . LYS A 1 120 ? -36.090 24.737 25.789 1.00 37.97 120 LYS A CA 1
ATOM 883 C C . LYS A 1 120 ? -34.657 24.340 25.423 1.00 37.97 120 LYS A C 1
ATOM 885 O O . LYS A 1 120 ? -33.740 25.127 25.636 1.00 37.97 120 LYS A O 1
ATOM 890 N N . GLN A 1 121 ? -34.455 23.165 24.820 1.00 38.59 121 GLN A N 1
ATOM 891 C CA . GLN A 1 121 ? -33.159 22.770 24.256 1.00 38.59 121 GLN A CA 1
ATOM 892 C C . GLN A 1 121 ? -32.759 23.666 23.078 1.00 38.59 121 GLN A C 1
ATOM 894 O O . GLN A 1 121 ? -31.590 24.023 22.975 1.00 38.59 121 GLN A O 1
ATOM 899 N N . SER A 1 122 ? -33.712 24.112 22.249 1.00 38.09 122 SER A N 1
ATOM 900 C CA . SER A 1 122 ? -33.432 25.074 21.175 1.00 38.09 122 SER A CA 1
ATOM 901 C C . SER A 1 122 ? -33.083 26.477 21.686 1.00 38.09 122 SER A C 1
ATOM 903 O O . SER A 1 122 ? -32.330 27.179 21.024 1.00 38.09 122 SER A O 1
ATOM 905 N N . THR A 1 123 ? -33.570 26.885 22.866 1.00 36.47 123 THR A N 1
ATOM 906 C CA . THR A 1 123 ? -33.205 28.182 23.476 1.00 36.47 123 THR A CA 1
ATOM 907 C C . THR A 1 123 ? -31.846 28.141 24.182 1.00 36.47 123 THR A C 1
ATOM 909 O O . THR A 1 123 ? -31.130 29.132 24.154 1.00 36.47 123 THR A O 1
ATOM 912 N N . LEU A 1 124 ? -31.452 26.998 24.761 1.00 34.28 124 LEU A N 1
ATOM 913 C CA . LEU A 1 124 ? -30.107 26.786 25.329 1.00 34.28 124 LEU A CA 1
ATOM 914 C C . LEU A 1 124 ? -29.027 26.530 24.262 1.00 34.28 124 LEU A C 1
ATOM 916 O O . LEU A 1 124 ? -27.855 26.812 24.490 1.00 34.28 124 LEU A O 1
ATOM 920 N N . ALA A 1 125 ? -29.403 26.010 23.090 1.00 34.16 125 ALA A N 1
ATOM 921 C CA . ALA A 1 125 ? -28.484 25.785 21.973 1.00 34.16 125 ALA A CA 1
ATOM 922 C C . ALA A 1 125 ? -28.039 27.082 21.269 1.00 34.16 125 ALA A C 1
ATOM 924 O O . ALA A 1 125 ? -27.009 27.068 20.594 1.00 34.16 125 ALA A O 1
ATOM 925 N N . ALA A 1 126 ? -28.778 28.183 21.444 1.00 38.09 126 ALA A N 1
ATOM 926 C CA . ALA A 1 126 ? -28.497 29.480 20.826 1.00 38.09 126 ALA A CA 1
ATOM 927 C C . ALA A 1 126 ? -27.355 30.266 21.508 1.00 38.09 126 ALA A C 1
ATOM 929 O O . ALA A 1 126 ? -26.892 31.259 20.956 1.00 38.09 126 ALA A O 1
ATOM 930 N N . THR A 1 127 ? -26.870 29.827 22.676 1.00 40.34 127 THR A N 1
ATOM 931 C CA . THR A 1 127 ? -25.928 30.601 23.508 1.00 40.34 127 THR A CA 1
ATOM 932 C C . THR A 1 127 ? -24.457 30.176 23.405 1.00 40.34 127 THR A C 1
ATOM 934 O O . THR A 1 127 ? -23.618 30.757 24.085 1.00 40.34 127 THR A O 1
ATOM 937 N N . LEU A 1 128 ? -24.100 29.188 22.571 1.00 36.84 128 LEU A N 1
ATOM 938 C CA . LEU A 1 128 ? -22.710 28.717 22.417 1.00 36.84 128 LEU A CA 1
ATOM 939 C C . LEU A 1 128 ? -22.367 28.398 20.945 1.00 36.84 128 LEU A C 1
ATOM 941 O O . LEU A 1 128 ? -22.392 27.228 20.537 1.00 36.84 128 LEU A O 1
ATOM 945 N N . PRO A 1 129 ? -22.018 29.405 20.125 1.00 38.03 129 PRO A N 1
ATOM 946 C CA . PRO A 1 129 ? -21.545 29.181 18.766 1.00 38.03 129 PRO A CA 1
ATOM 947 C C . PRO A 1 129 ? -20.095 28.674 18.819 1.00 38.03 129 PRO A C 1
ATOM 949 O O . PRO A 1 129 ? -19.157 29.437 19.010 1.00 38.03 129 PRO A O 1
ATOM 952 N N . GLY A 1 130 ? -19.912 27.354 18.713 1.00 39.53 130 GLY A N 1
ATOM 953 C CA . GLY A 1 130 ? -18.590 26.710 18.648 1.00 39.53 130 GLY A CA 1
ATOM 954 C C . GLY A 1 130 ? -18.566 25.265 19.153 1.00 39.53 130 GLY A C 1
ATOM 955 O O . GLY A 1 130 ? -17.822 24.433 18.636 1.00 39.53 130 GLY A O 1
ATOM 956 N N . ALA A 1 131 ? -19.442 24.920 20.103 1.00 34.62 131 ALA A N 1
ATOM 957 C CA . ALA A 1 131 ? -19.537 23.561 20.644 1.00 34.62 131 ALA A CA 1
ATOM 958 C C . ALA A 1 131 ? -20.236 22.580 19.680 1.00 34.62 131 ALA A C 1
ATOM 960 O O . ALA A 1 131 ? -19.903 21.396 19.649 1.00 34.62 131 ALA A O 1
ATOM 961 N N . HIS A 1 132 ? -21.164 23.069 18.851 1.00 40.41 132 HIS A N 1
ATOM 962 C CA . HIS A 1 132 ? -21.984 22.236 17.962 1.00 40.41 132 HIS A CA 1
ATOM 963 C C . HIS A 1 132 ? -21.171 21.511 16.884 1.00 40.41 132 HIS A C 1
ATOM 965 O O . HIS A 1 132 ? -21.401 20.327 16.659 1.00 40.41 132 HIS A O 1
ATOM 971 N N . SER A 1 133 ? -20.173 22.155 16.274 1.00 43.84 133 SER A N 1
ATOM 972 C CA . SER A 1 133 ? -19.387 21.545 15.187 1.00 43.84 133 SER A CA 1
ATOM 973 C C . SER A 1 133 ? -18.418 20.468 15.694 1.00 43.84 133 SER A C 1
ATOM 975 O O . SER A 1 133 ? -18.281 19.407 15.085 1.00 43.84 133 SER A O 1
ATOM 977 N N . ALA A 1 134 ? -17.782 20.695 16.849 1.00 39.12 134 ALA A N 1
ATOM 978 C CA . ALA A 1 134 ? -16.866 19.730 17.460 1.00 39.12 134 ALA A CA 1
ATOM 979 C C . ALA A 1 134 ? -17.610 18.518 18.049 1.00 39.12 134 ALA A C 1
ATOM 981 O O . ALA A 1 134 ? -17.162 17.377 17.903 1.00 39.12 134 ALA A O 1
ATOM 982 N N . VAL A 1 135 ? -18.774 18.749 18.666 1.00 39.97 135 VAL A N 1
ATOM 983 C CA . VAL A 1 135 ? -19.635 17.681 19.189 1.00 39.97 135 VAL A CA 1
ATOM 984 C C . VAL A 1 135 ? -20.292 16.905 18.047 1.00 39.97 135 VAL A C 1
ATOM 986 O O . VAL A 1 135 ? -20.318 15.681 18.116 1.00 39.97 135 VAL A O 1
ATOM 989 N N . ALA A 1 136 ? -20.721 17.552 16.957 1.00 35.06 136 ALA A N 1
ATOM 990 C CA . ALA A 1 136 ? -21.281 16.872 15.787 1.00 35.06 136 ALA A CA 1
ATOM 991 C C . ALA A 1 136 ? -20.267 15.929 15.118 1.00 35.06 136 ALA A C 1
ATOM 993 O O . ALA A 1 136 ? -20.584 14.763 14.890 1.00 35.06 136 ALA A O 1
ATOM 994 N N . HIS A 1 137 ? -19.022 16.366 14.892 1.00 41.75 137 HIS A N 1
ATOM 995 C CA . HIS A 1 137 ? -17.981 15.499 14.324 1.00 41.75 137 HIS A CA 1
ATOM 996 C C . HIS A 1 137 ? -17.602 14.323 15.241 1.00 41.75 137 HIS A C 1
ATOM 998 O O . HIS A 1 137 ? -17.319 13.222 14.756 1.00 41.75 137 HIS A O 1
ATOM 1004 N N . GLN A 1 138 ? -17.627 14.518 16.564 1.00 42.03 138 GLN A N 1
ATOM 1005 C CA . GLN A 1 138 ? -17.377 13.445 17.528 1.00 42.03 138 GLN A CA 1
ATOM 1006 C C . GLN A 1 138 ? -18.564 12.466 17.618 1.00 42.03 138 GLN A C 1
ATOM 1008 O O . GLN A 1 138 ? -18.351 11.253 17.582 1.00 42.03 138 GLN A O 1
ATOM 1013 N N . GLN A 1 139 ? -19.802 12.971 17.628 1.00 42.62 139 GLN A N 1
ATOM 1014 C CA . GLN A 1 139 ? -21.041 12.188 17.570 1.00 42.62 139 GLN A CA 1
ATOM 1015 C C . GLN A 1 139 ? -21.099 11.351 16.281 1.00 42.62 139 GLN A C 1
ATOM 1017 O O . GLN A 1 139 ? -21.432 10.171 16.324 1.00 42.62 139 GLN A O 1
ATOM 1022 N N . GLN A 1 140 ? -20.693 11.916 15.141 1.00 46.72 140 GLN A N 1
ATOM 1023 C CA . GLN A 1 140 ? -20.715 11.273 13.822 1.00 46.72 140 GLN A CA 1
ATOM 1024 C C . GLN A 1 140 ? -19.657 10.161 13.671 1.00 46.72 140 GLN A C 1
ATOM 1026 O O . GLN A 1 140 ? -19.902 9.166 12.991 1.00 46.72 140 GLN A O 1
ATOM 1031 N N . ARG A 1 141 ? -18.508 10.251 14.360 1.00 47.00 141 ARG A N 1
ATOM 1032 C CA . ARG A 1 141 ? -17.505 9.163 14.411 1.00 47.00 141 ARG A CA 1
ATOM 1033 C C . ARG A 1 141 ? -17.855 8.054 15.399 1.00 47.00 141 ARG A C 1
ATOM 1035 O O . ARG A 1 141 ? -17.654 6.888 15.071 1.00 47.00 141 ARG A O 1
ATOM 1042 N N . LEU A 1 142 ? -18.435 8.397 16.553 1.00 52.09 142 LEU A N 1
ATOM 1043 C CA . LEU A 1 142 ? -19.113 7.417 17.411 1.00 52.09 142 LEU A CA 1
ATOM 1044 C C . LEU A 1 142 ? -20.255 6.725 16.647 1.00 52.09 142 LEU A C 1
ATOM 1046 O O . LEU A 1 142 ? -20.490 5.542 16.852 1.00 52.09 142 LEU A O 1
ATOM 1050 N N . SER A 1 143 ? -20.885 7.417 15.692 1.00 61.59 143 SER A N 1
ATOM 1051 C CA . SER A 1 143 ? -21.947 6.854 14.854 1.00 61.59 143 SER A CA 1
ATOM 1052 C C . SER A 1 143 ? -21.452 5.842 13.822 1.00 61.59 143 SER A C 1
ATOM 1054 O O . SER A 1 143 ? -22.197 4.929 13.522 1.00 61.59 143 SER A O 1
ATOM 1056 N N . GLY A 1 144 ? -20.233 5.943 13.279 1.00 72.44 144 GLY A N 1
ATOM 1057 C CA . GLY A 1 144 ? -19.788 5.063 12.184 1.00 72.44 144 GLY A CA 1
ATOM 1058 C C . GLY A 1 144 ? -19.640 3.591 12.591 1.00 72.44 144 GLY A C 1
ATOM 1059 O O . GLY A 1 144 ? -20.287 2.716 12.017 1.00 72.44 144 GLY A O 1
ATOM 1060 N N . ALA A 1 145 ? -18.823 3.322 13.614 1.00 79.69 145 ALA A N 1
ATOM 1061 C CA . ALA A 1 145 ? -18.601 1.966 14.123 1.00 79.69 145 ALA A CA 1
ATOM 1062 C C . ALA A 1 145 ? -19.874 1.375 14.750 1.00 79.69 145 ALA A C 1
ATOM 1064 O O . ALA A 1 145 ? -20.222 0.219 14.497 1.00 79.69 145 ALA A O 1
ATOM 1065 N N . LEU A 1 146 ? -20.606 2.191 15.518 1.00 83.31 146 LEU A N 1
ATOM 1066 C CA . LEU A 1 146 ? -21.883 1.791 16.105 1.00 83.31 146 LEU A CA 1
ATOM 1067 C C . LEU A 1 146 ? -22.940 1.532 15.026 1.00 83.31 146 LEU A C 1
ATOM 1069 O O . LEU A 1 146 ? -23.662 0.550 15.131 1.00 83.31 146 LEU A O 1
ATOM 1073 N N . ALA A 1 147 ? -23.005 2.329 13.956 1.00 88.38 147 ALA A N 1
ATOM 1074 C CA . ALA A 1 147 ? -23.938 2.095 12.854 1.00 88.38 147 ALA A CA 1
ATOM 1075 C C . ALA A 1 147 ? -23.598 0.814 12.090 1.00 88.38 147 ALA A C 1
ATOM 1077 O O . ALA A 1 147 ? -24.495 0.021 11.824 1.00 88.38 147 ALA A O 1
ATOM 1078 N N . GLN A 1 148 ? -22.323 0.565 11.776 1.00 91.56 148 GLN A N 1
ATOM 1079 C CA . GLN A 1 148 ? -21.901 -0.658 11.077 1.00 91.56 148 GLN A CA 1
ATOM 1080 C C . GLN A 1 148 ? -22.148 -1.933 11.898 1.00 91.56 148 GLN A C 1
ATOM 1082 O O . GLN A 1 148 ? -22.303 -3.004 11.321 1.00 91.56 148 GLN A O 1
ATOM 1087 N N . THR A 1 149 ? -22.199 -1.835 13.230 1.00 92.12 149 THR A N 1
ATOM 1088 C CA . THR A 1 149 ? -22.404 -2.986 14.130 1.00 92.12 149 THR A CA 1
ATOM 1089 C C . THR A 1 149 ? -23.804 -3.069 14.738 1.00 92.12 149 THR A C 1
ATOM 1091 O O . THR A 1 149 ? -24.134 -4.068 15.377 1.00 92.12 149 THR A O 1
ATOM 1094 N N . ALA A 1 150 ? -24.646 -2.054 14.528 1.00 91.12 150 ALA A N 1
ATOM 1095 C CA . ALA A 1 150 ? -25.991 -1.986 15.083 1.00 91.12 150 ALA A CA 1
ATOM 1096 C C . ALA A 1 150 ? -26.829 -3.210 14.689 1.00 91.12 150 ALA A C 1
ATOM 1098 O O . ALA A 1 150 ? -26.910 -3.573 13.514 1.00 91.12 150 ALA A O 1
ATOM 1099 N N . GLY A 1 151 ? -27.467 -3.829 15.685 1.00 88.50 151 GLY A N 1
ATOM 1100 C CA . GLY A 1 151 ? -28.349 -4.984 15.499 1.00 88.50 151 GLY A CA 1
ATOM 1101 C C . GLY A 1 151 ? -27.637 -6.320 15.260 1.00 88.50 151 GLY A C 1
ATOM 1102 O O . GLY A 1 151 ? -28.309 -7.344 15.190 1.00 88.50 151 GLY A O 1
ATOM 1103 N N . LEU A 1 152 ? -26.302 -6.349 15.174 1.00 92.88 152 LEU A N 1
ATOM 1104 C CA . LEU A 1 152 ? -25.549 -7.590 14.997 1.00 92.88 152 LEU A CA 1
ATOM 1105 C C . LEU A 1 152 ? -25.251 -8.256 16.344 1.00 92.88 152 LEU A C 1
ATOM 1107 O O . LEU A 1 152 ? -24.823 -7.608 17.301 1.00 92.88 152 LEU A O 1
ATOM 1111 N N . SER A 1 153 ? -25.403 -9.581 16.407 1.00 94.31 153 SER A N 1
ATOM 1112 C CA . SER A 1 153 ? -24.938 -10.352 17.563 1.00 94.31 153 SER A CA 1
ATOM 1113 C C . SER A 1 153 ? -23.408 -10.322 17.659 1.00 94.31 153 SER A C 1
ATOM 1115 O O . SER A 1 153 ? -22.699 -10.174 16.660 1.00 94.31 153 SER A O 1
ATOM 1117 N N . ASN A 1 154 ? -22.866 -10.528 18.863 1.00 93.38 154 ASN A N 1
ATOM 1118 C CA . ASN A 1 154 ? -21.413 -10.575 19.063 1.00 93.38 154 ASN A CA 1
ATOM 1119 C C . ASN A 1 154 ? -20.722 -11.663 18.223 1.00 93.38 154 ASN A C 1
ATOM 1121 O O . ASN A 1 154 ? -19.596 -11.455 17.775 1.00 93.38 154 ASN A O 1
ATOM 1125 N N . SER A 1 155 ? -21.385 -12.804 18.001 1.00 95.38 155 SER A N 1
ATOM 1126 C CA . SER A 1 155 ? -20.855 -13.887 17.163 1.00 95.38 155 SER A CA 1
ATOM 1127 C C . SER A 1 155 ? -20.823 -13.484 15.687 1.00 95.38 155 SER A C 1
ATOM 1129 O O . SER A 1 155 ? -19.767 -13.566 15.062 1.00 95.38 155 SER A O 1
ATOM 1131 N N . ALA A 1 156 ? -21.935 -12.957 15.156 1.00 95.56 156 ALA A N 1
ATOM 1132 C CA . ALA A 1 156 ? -22.022 -12.496 13.768 1.00 95.56 156 ALA A CA 1
ATOM 1133 C C . ALA A 1 156 ? -20.977 -11.413 13.471 1.00 95.56 156 ALA A C 1
ATOM 1135 O O . ALA A 1 156 ? -20.211 -11.518 12.516 1.00 95.56 156 ALA A O 1
ATOM 1136 N N . ARG A 1 157 ? -20.869 -10.424 14.364 1.00 95.62 157 ARG A N 1
ATOM 1137 C CA . ARG A 1 157 ? -19.883 -9.347 14.276 1.00 95.62 157 ARG A CA 1
ATOM 1138 C C . ARG A 1 157 ? -18.442 -9.874 14.222 1.00 95.62 157 ARG A C 1
ATOM 1140 O O . ARG A 1 157 ? -17.660 -9.416 13.397 1.00 95.62 157 ARG A O 1
ATOM 1147 N N . LYS A 1 158 ? -18.078 -10.848 15.067 1.00 96.00 158 LYS A N 1
ATOM 1148 C CA . LYS A 1 158 ? -16.733 -11.454 15.049 1.00 96.00 158 LYS A CA 1
ATOM 1149 C C . LYS A 1 158 ? -16.464 -12.250 13.770 1.00 96.00 158 LYS A C 1
ATOM 1151 O O . LYS A 1 158 ? -15.353 -12.177 13.261 1.00 96.00 158 LYS A O 1
ATOM 1156 N N . GLN A 1 159 ? -17.450 -12.986 13.252 1.00 97.62 159 GLN A N 1
ATOM 1157 C CA . GLN A 1 159 ? -17.306 -13.738 11.997 1.00 97.62 159 GLN A CA 1
ATOM 1158 C C . GLN A 1 159 ? -17.054 -12.801 10.812 1.00 97.62 159 GLN A C 1
ATOM 1160 O O . GLN A 1 159 ? -16.088 -12.989 10.075 1.00 97.62 159 GLN A O 1
ATOM 1165 N N . VAL A 1 160 ? -17.867 -11.748 10.686 1.00 97.81 160 VAL A N 1
ATOM 1166 C CA . VAL A 1 160 ? -17.677 -10.700 9.674 1.00 97.81 160 VAL A CA 1
ATOM 1167 C C . VAL A 1 160 ? -16.327 -10.005 9.868 1.00 97.81 160 VAL A C 1
ATOM 1169 O O . VAL A 1 160 ? -15.602 -9.800 8.901 1.00 97.81 160 VAL A O 1
ATOM 1172 N N . GLY A 1 161 ? -15.949 -9.700 11.113 1.00 97.56 161 GLY A N 1
ATOM 1173 C CA . GLY A 1 161 ? -14.652 -9.105 11.439 1.00 97.56 161 GLY A CA 1
ATOM 1174 C C . GLY A 1 161 ? -13.464 -9.950 10.976 1.00 97.56 161 GLY A C 1
ATOM 1175 O O . GLY A 1 161 ? -12.549 -9.414 10.363 1.00 97.56 161 GLY A O 1
ATOM 1176 N N . TRP A 1 162 ? -13.477 -11.266 11.207 1.00 98.25 162 TRP A N 1
ATOM 1177 C CA . TRP A 1 162 ? -12.400 -12.157 10.753 1.00 98.25 162 TRP A CA 1
ATOM 1178 C C . TRP A 1 162 ? -12.347 -12.312 9.236 1.00 98.25 162 TRP A C 1
ATOM 1180 O O . TRP A 1 162 ? -11.256 -12.349 8.671 1.00 98.25 162 TRP A O 1
ATOM 1190 N N . TRP A 1 163 ? -13.500 -12.351 8.569 1.00 98.31 163 TRP A N 1
ATOM 1191 C CA . TRP A 1 163 ? -13.548 -12.333 7.109 1.00 98.31 163 TRP A CA 1
ATOM 1192 C C . TRP A 1 163 ? -12.937 -11.044 6.543 1.00 98.31 163 TRP A C 1
ATOM 1194 O O . TRP A 1 163 ? -12.041 -11.113 5.702 1.00 98.31 163 TRP A O 1
ATOM 1204 N N . LEU A 1 164 ? -13.338 -9.877 7.058 1.00 98.19 164 LEU A N 1
ATOM 1205 C CA . LEU A 1 164 ? -12.773 -8.595 6.634 1.00 98.19 164 LEU A CA 1
ATOM 1206 C C . LEU A 1 164 ? -11.285 -8.472 6.979 1.00 98.19 164 LEU A C 1
ATOM 1208 O O . LEU A 1 164 ? -10.528 -7.934 6.175 1.00 98.19 164 LEU A O 1
ATOM 1212 N N . ALA A 1 165 ? -10.840 -9.026 8.112 1.00 98.06 165 ALA A N 1
ATOM 1213 C CA . ALA A 1 165 ? -9.422 -9.119 8.453 1.00 98.06 165 ALA A CA 1
ATOM 1214 C C . ALA A 1 165 ? -8.651 -9.955 7.421 1.00 98.06 165 ALA A C 1
ATOM 1216 O O . ALA A 1 165 ? -7.569 -9.555 6.991 1.00 98.06 165 ALA A O 1
ATOM 1217 N N . GLY A 1 166 ? -9.230 -11.078 6.982 1.00 98.06 166 GLY A N 1
ATOM 1218 C CA . GLY A 1 166 ? -8.706 -11.891 5.887 1.00 98.06 166 GLY A CA 1
ATOM 1219 C C . GLY A 1 166 ? -8.597 -11.097 4.584 1.00 98.06 166 GLY A C 1
ATOM 1220 O O . GLY A 1 166 ? -7.543 -11.107 3.953 1.00 98.06 166 GLY A O 1
ATOM 1221 N N . CYS A 1 167 ? -9.631 -10.332 4.220 1.00 98.12 167 CYS A N 1
ATOM 1222 C CA . CYS A 1 167 ? -9.594 -9.448 3.052 1.00 98.12 167 CYS A CA 1
ATOM 1223 C C . CYS A 1 167 ? -8.528 -8.346 3.179 1.00 98.12 167 CYS A C 1
ATOM 1225 O O . CYS A 1 167 ? -7.798 -8.102 2.222 1.00 98.12 167 CYS A O 1
ATOM 1227 N N . SER A 1 168 ? -8.389 -7.704 4.345 1.00 97.50 168 SER A N 1
ATOM 1228 C CA . SER A 1 168 ? -7.328 -6.720 4.607 1.00 97.50 168 SER A CA 1
ATOM 1229 C C . SER A 1 168 ? -5.938 -7.336 4.445 1.00 97.50 168 SER A C 1
ATOM 1231 O O . SER A 1 168 ? -5.093 -6.757 3.765 1.00 97.50 168 SER A O 1
ATOM 1233 N N . GLY A 1 169 ? -5.709 -8.522 5.019 1.00 96.88 169 GLY A N 1
ATOM 1234 C CA . GLY A 1 169 ? -4.456 -9.264 4.862 1.00 96.88 169 GLY A CA 1
ATOM 1235 C C . GLY A 1 169 ? -4.179 -9.645 3.406 1.00 96.88 169 GLY A C 1
ATOM 1236 O O . GLY A 1 169 ? -3.043 -9.547 2.945 1.00 96.88 169 GLY A O 1
ATOM 1237 N N . TRP A 1 170 ? -5.219 -9.994 2.648 1.00 97.06 170 TRP A N 1
ATOM 1238 C CA . TRP A 1 170 ? -5.103 -10.295 1.223 1.00 97.06 170 TRP A CA 1
ATOM 1239 C C . TRP A 1 170 ? -4.720 -9.061 0.400 1.00 97.06 170 TRP A C 1
ATOM 1241 O O . TRP A 1 170 ? -3.788 -9.128 -0.398 1.00 97.06 170 TRP A O 1
ATOM 1251 N N . VAL A 1 171 ? -5.371 -7.912 0.621 1.00 96.94 171 VAL A N 1
ATOM 1252 C CA . VAL A 1 171 ? -4.999 -6.644 -0.036 1.00 96.94 171 VAL A CA 1
ATOM 1253 C C . VAL A 1 171 ? -3.569 -6.246 0.325 1.00 96.94 171 VAL A C 1
ATOM 1255 O O . VAL A 1 171 ? -2.804 -5.852 -0.549 1.00 96.94 171 VAL A O 1
ATOM 1258 N N . PHE A 1 172 ? -3.167 -6.407 1.585 1.00 94.69 172 PHE A N 1
ATOM 1259 C CA . PHE A 1 172 ? -1.782 -6.178 1.990 1.00 94.69 172 PHE A CA 1
ATOM 1260 C C . PHE A 1 172 ? -0.807 -7.089 1.223 1.00 94.69 172 PHE A C 1
ATOM 1262 O O . PHE A 1 172 ? 0.177 -6.609 0.663 1.00 94.69 172 PHE A O 1
ATOM 1269 N N . SER A 1 173 ? -1.109 -8.387 1.107 1.00 95.62 173 SER A N 1
ATOM 1270 C CA . SER A 1 173 ? -0.291 -9.319 0.317 1.00 95.62 173 SER A CA 1
ATOM 1271 C C . SER A 1 173 ? -0.226 -8.939 -1.169 1.00 95.62 173 SER A C 1
ATOM 1273 O O . SER A 1 173 ? 0.830 -9.067 -1.783 1.00 95.62 173 SER A O 1
ATOM 1275 N N . MET A 1 174 ? -1.316 -8.397 -1.730 1.00 94.00 174 MET A N 1
ATOM 1276 C CA . MET A 1 174 ? -1.356 -7.857 -3.092 1.00 94.00 174 MET A CA 1
ATOM 1277 C C . MET A 1 174 ? -0.405 -6.676 -3.262 1.00 94.00 174 MET A C 1
ATOM 1279 O O . MET A 1 174 ? 0.306 -6.625 -4.260 1.00 94.00 174 MET A O 1
ATOM 1283 N N . VAL A 1 175 ? -0.367 -5.749 -2.300 1.00 92.56 175 VAL A N 1
ATOM 1284 C CA . VAL A 1 175 ? 0.557 -4.604 -2.333 1.00 92.56 175 VAL A CA 1
ATOM 1285 C C . VAL A 1 175 ? 2.008 -5.084 -2.318 1.00 92.56 175 VAL A C 1
ATOM 1287 O O . VAL A 1 175 ? 2.802 -4.634 -3.140 1.00 92.56 175 VAL A O 1
ATOM 1290 N N . VAL A 1 176 ? 2.343 -6.056 -1.463 1.00 89.38 176 VAL A N 1
ATOM 1291 C CA . VAL A 1 176 ? 3.689 -6.655 -1.419 1.00 89.38 176 VAL A CA 1
ATOM 1292 C C . VAL A 1 176 ? 4.034 -7.338 -2.746 1.00 89.38 176 VAL A C 1
ATOM 1294 O O . VAL A 1 176 ? 5.099 -7.094 -3.307 1.00 89.38 176 VAL A O 1
ATOM 1297 N N . LEU A 1 177 ? 3.127 -8.155 -3.289 1.00 91.25 177 LEU A N 1
ATOM 1298 C CA . LEU A 1 177 ? 3.317 -8.839 -4.570 1.00 91.25 177 LEU A CA 1
ATOM 1299 C C . LEU A 1 177 ? 3.456 -7.856 -5.743 1.00 91.25 177 LEU A C 1
ATOM 1301 O O . LEU A 1 177 ? 4.303 -8.055 -6.613 1.00 91.25 177 LEU A O 1
ATOM 1305 N N . GLY A 1 178 ? 2.681 -6.770 -5.747 1.00 90.38 178 GLY A N 1
ATOM 1306 C CA . GLY A 1 178 ? 2.800 -5.688 -6.726 1.00 90.38 178 GLY A CA 1
ATOM 1307 C 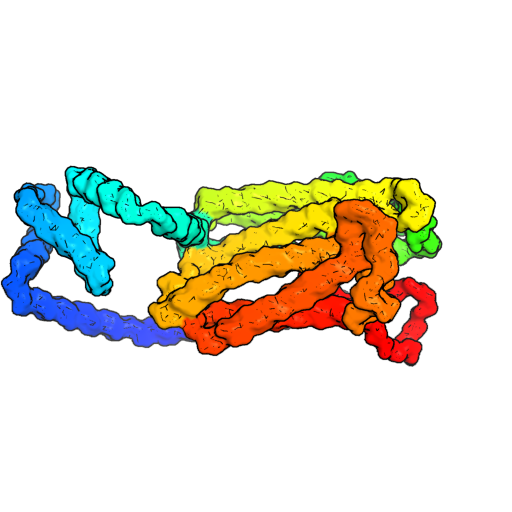C . GLY A 1 178 ? 4.139 -4.957 -6.615 1.00 90.38 178 GLY A C 1
ATOM 1308 O O . GLY A 1 178 ? 4.799 -4.721 -7.626 1.00 90.38 178 GLY A O 1
ATOM 1309 N N . GLY A 1 179 ? 4.600 -4.693 -5.388 1.00 86.44 179 GLY A N 1
ATOM 1310 C CA . GLY A 1 179 ? 5.935 -4.157 -5.117 1.00 86.44 179 GLY A CA 1
ATOM 1311 C C . GLY A 1 179 ? 7.043 -5.062 -5.662 1.00 86.44 179 GLY A C 1
ATOM 1312 O O . GLY A 1 179 ? 7.914 -4.593 -6.391 1.00 86.44 179 GLY A O 1
ATOM 1313 N N . MET A 1 180 ? 6.968 -6.373 -5.411 1.00 84.38 180 MET A N 1
ATOM 1314 C CA . MET A 1 180 ? 7.911 -7.348 -5.980 1.00 84.38 180 MET A CA 1
ATOM 1315 C C . MET A 1 180 ? 7.854 -7.383 -7.512 1.00 84.38 180 MET A C 1
ATOM 1317 O O . MET A 1 180 ? 8.897 -7.434 -8.162 1.00 84.38 180 MET A O 1
ATOM 1321 N N . THR A 1 181 ? 6.659 -7.302 -8.102 1.00 86.50 181 THR A N 1
ATOM 1322 C CA . THR A 1 181 ? 6.464 -7.254 -9.563 1.00 86.50 181 THR A CA 1
ATOM 1323 C C . THR A 1 181 ? 7.152 -6.022 -10.169 1.00 86.50 181 THR A C 1
ATOM 1325 O O . THR A 1 181 ? 7.785 -6.084 -11.221 1.00 86.50 181 THR A O 1
ATOM 1328 N N . ARG A 1 182 ? 7.124 -4.884 -9.466 1.00 84.50 182 ARG A N 1
ATOM 1329 C CA . ARG A 1 182 ? 7.837 -3.676 -9.896 1.00 84.50 182 ARG A CA 1
ATOM 1330 C C . ARG A 1 182 ? 9.355 -3.789 -9.736 1.00 84.50 182 ARG A C 1
ATOM 1332 O O . ARG A 1 182 ? 10.070 -3.422 -10.668 1.00 84.50 182 ARG A O 1
ATOM 1339 N N . LEU A 1 183 ? 9.833 -4.285 -8.592 1.00 79.94 183 LEU A N 1
ATOM 1340 C CA . LEU A 1 183 ? 11.268 -4.439 -8.296 1.00 79.94 183 LEU A CA 1
ATOM 1341 C C . LEU A 1 183 ? 11.948 -5.438 -9.240 1.00 79.94 183 LEU A C 1
ATOM 1343 O O . LEU A 1 183 ? 13.085 -5.239 -9.648 1.00 79.94 183 LEU A O 1
ATOM 1347 N N . THR A 1 184 ? 11.226 -6.486 -9.634 1.00 81.62 184 THR A N 1
ATOM 1348 C CA . THR A 1 184 ? 11.674 -7.477 -10.627 1.00 81.62 184 THR A CA 1
ATOM 1349 C C . THR A 1 184 ? 11.503 -7.005 -12.073 1.00 81.62 184 THR A C 1
ATOM 1351 O O . THR A 1 184 ? 11.849 -7.747 -12.985 1.00 81.62 184 THR A O 1
ATOM 1354 N N . ARG A 1 185 ? 10.963 -5.792 -12.295 1.00 82.62 185 ARG A N 1
ATOM 1355 C CA . ARG A 1 185 ? 10.597 -5.255 -13.620 1.00 82.62 185 ARG A CA 1
ATOM 1356 C C . ARG A 1 185 ? 9.755 -6.237 -14.442 1.00 82.62 185 ARG A C 1
ATOM 1358 O O . ARG A 1 185 ? 9.948 -6.389 -15.638 1.00 82.62 185 ARG A O 1
ATOM 1365 N N . SER A 1 186 ? 8.823 -6.920 -13.783 1.00 86.56 186 SER A N 1
ATOM 1366 C CA . SER A 1 186 ? 7.942 -7.895 -14.428 1.00 86.56 186 SER A CA 1
ATOM 1367 C C . SER A 1 186 ? 6.600 -7.322 -14.859 1.00 86.56 186 SER A C 1
ATOM 1369 O O . SER A 1 186 ? 5.889 -7.967 -15.613 1.00 86.56 186 SER A O 1
ATOM 1371 N N . GLY A 1 187 ? 6.246 -6.106 -14.437 1.00 84.44 187 GLY A N 1
ATOM 1372 C CA . GLY A 1 187 ? 4.910 -5.530 -14.648 1.00 84.44 187 GLY A CA 1
ATOM 1373 C C . GLY A 1 187 ? 4.516 -5.192 -16.095 1.00 84.44 187 GLY A C 1
ATOM 1374 O O . GLY A 1 187 ? 3.451 -4.608 -16.283 1.00 84.44 187 GLY A O 1
ATOM 1375 N N . LEU A 1 188 ? 5.363 -5.493 -17.083 1.00 88.31 188 LEU A N 1
ATOM 1376 C CA . LEU A 1 188 ? 5.115 -5.306 -18.519 1.00 88.31 188 LEU A CA 1
ATOM 1377 C C . LEU A 1 188 ? 5.350 -6.599 -19.330 1.00 88.31 188 LEU A C 1
ATOM 1379 O O . LEU A 1 188 ? 5.366 -6.566 -20.560 1.00 88.31 188 LEU A O 1
ATOM 1383 N N . SER A 1 189 ? 5.514 -7.738 -18.651 1.00 89.19 189 SER A N 1
ATOM 1384 C CA . SER A 1 189 ? 5.776 -9.046 -19.262 1.00 89.19 189 SER A CA 1
ATOM 1385 C C . SER A 1 189 ? 4.565 -9.631 -20.001 1.00 89.19 189 SER A C 1
ATOM 1387 O O . SER A 1 189 ? 4.731 -10.349 -20.985 1.00 89.19 189 SER A O 1
ATOM 1389 N N . MET A 1 190 ? 3.345 -9.300 -19.565 1.00 89.94 190 MET A N 1
ATOM 1390 C CA . MET A 1 190 ? 2.085 -9.714 -20.184 1.00 89.94 190 MET A CA 1
ATOM 1391 C C . MET A 1 190 ? 1.476 -8.562 -20.992 1.00 89.94 190 MET A C 1
ATOM 1393 O O . MET A 1 190 ? 0.728 -7.729 -20.461 1.00 89.94 190 MET A O 1
ATOM 1397 N N . THR A 1 191 ? 1.772 -8.536 -22.293 1.00 83.50 191 THR A N 1
ATOM 1398 C CA . THR A 1 191 ? 1.354 -7.470 -23.222 1.00 83.50 191 THR A CA 1
ATOM 1399 C C . THR A 1 191 ? -0.146 -7.475 -23.521 1.00 83.50 191 THR A C 1
ATOM 1401 O O . THR A 1 191 ? -0.728 -6.417 -23.763 1.00 83.50 191 THR A O 1
ATOM 1404 N N . ASP A 1 192 ? -0.786 -8.641 -23.434 1.00 80.69 192 ASP A N 1
ATOM 1405 C CA . ASP A 1 192 ? -2.221 -8.797 -23.642 1.00 80.69 192 ASP A CA 1
ATOM 1406 C C . ASP A 1 192 ? -3.004 -8.699 -22.319 1.00 80.69 192 ASP A C 1
ATOM 1408 O O . ASP A 1 192 ? -2.551 -9.065 -21.224 1.00 80.69 192 ASP A O 1
ATOM 1412 N N . TRP A 1 193 ? -4.237 -8.196 -22.408 1.00 76.44 193 TRP A N 1
ATOM 1413 C CA . TRP A 1 193 ? -5.158 -8.147 -21.276 1.00 76.44 193 TRP A CA 1
ATOM 1414 C C . TRP A 1 193 ? -6.521 -8.714 -21.656 1.00 76.44 193 TRP A C 1
ATOM 1416 O O . TRP A 1 193 ? -7.151 -8.270 -22.614 1.00 76.44 193 TRP A O 1
ATOM 1426 N N . LYS A 1 194 ? -7.001 -9.669 -20.855 1.00 77.12 194 LYS A N 1
ATOM 1427 C CA . LYS A 1 194 ? -8.340 -10.256 -20.972 1.00 77.12 194 LYS A CA 1
ATOM 1428 C C . LYS A 1 194 ? -9.121 -10.031 -19.687 1.00 77.12 194 LYS A C 1
ATOM 1430 O O . LYS A 1 194 ? -8.618 -10.302 -18.593 1.00 77.12 194 LYS A O 1
ATOM 1435 N N . PHE A 1 195 ? -10.373 -9.587 -19.801 1.00 68.81 195 PHE A N 1
ATOM 1436 C CA . PHE A 1 195 ? -11.202 -9.293 -18.631 1.00 68.81 195 PHE A CA 1
ATOM 1437 C C . PHE A 1 195 ? -11.471 -10.523 -17.763 1.00 68.81 195 PHE A C 1
ATOM 1439 O O . PHE A 1 195 ? -11.506 -10.375 -16.552 1.00 68.81 195 PHE A O 1
ATOM 1446 N N . THR A 1 196 ? -11.593 -11.727 -18.323 1.00 70.12 196 THR A N 1
ATOM 1447 C CA . THR A 1 196 ? -11.829 -12.977 -17.570 1.00 70.12 196 THR A CA 1
ATOM 1448 C C . THR A 1 196 ? -10.560 -13.585 -16.969 1.00 70.12 196 THR A C 1
ATOM 1450 O O . THR A 1 196 ? -10.646 -14.461 -16.115 1.00 70.12 196 THR A O 1
ATOM 1453 N N . GLY A 1 197 ? -9.381 -13.100 -17.369 1.00 72.31 197 GLY A N 1
ATOM 1454 C CA . GLY A 1 197 ? -8.119 -13.801 -17.151 1.00 72.31 197 GLY A CA 1
ATOM 1455 C C . GLY A 1 197 ? -7.857 -14.840 -18.242 1.00 72.31 197 GLY A C 1
ATOM 1456 O O . GLY A 1 197 ? -8.725 -15.136 -19.064 1.00 72.31 197 GLY A O 1
ATOM 1457 N N . GLU A 1 198 ? -6.635 -15.351 -18.260 1.00 79.06 198 GLU A N 1
ATOM 1458 C CA . GLU A 1 198 ? -6.149 -16.363 -19.196 1.00 79.06 198 GLU A CA 1
ATOM 1459 C C . GLU A 1 198 ? -5.407 -17.427 -18.392 1.00 79.06 198 GLU A C 1
ATOM 1461 O O . GLU A 1 198 ? -4.875 -17.108 -17.333 1.00 79.06 198 GLU A O 1
ATOM 1466 N N . ARG A 1 199 ? -5.404 -18.686 -18.839 1.00 89.44 199 ARG A N 1
ATOM 1467 C CA . ARG A 1 199 ? -4.559 -19.714 -18.216 1.00 89.44 199 ARG A CA 1
ATOM 1468 C C . ARG A 1 199 ? -3.091 -19.435 -18.568 1.00 89.44 199 ARG A C 1
ATOM 1470 O O . ARG A 1 199 ? -2.839 -18.941 -19.664 1.00 89.44 199 ARG A O 1
ATOM 1477 N N . PRO A 1 200 ? -2.124 -19.765 -17.700 1.00 90.19 200 PRO A N 1
ATOM 1478 C CA . PRO A 1 200 ? -0.728 -19.587 -18.056 1.00 90.19 200 PRO A CA 1
ATOM 1479 C C . PRO A 1 200 ? -0.351 -20.600 -19.157 1.00 90.19 200 PRO A C 1
ATOM 1481 O O . PRO A 1 200 ? -0.982 -21.665 -19.242 1.00 90.19 200 PRO A O 1
ATOM 1484 N N . PRO A 1 201 ? 0.665 -20.308 -19.987 1.00 92.19 201 PRO A N 1
ATOM 1485 C CA . PRO A 1 201 ? 1.168 -21.248 -20.981 1.00 92.19 201 PRO A CA 1
ATOM 1486 C C . PRO A 1 201 ? 1.634 -22.553 -20.322 1.00 92.19 201 PRO A C 1
ATOM 1488 O O . PRO A 1 201 ? 2.320 -22.540 -19.296 1.00 92.19 201 PRO A O 1
ATOM 1491 N N . GLN A 1 202 ? 1.255 -23.693 -20.897 1.00 92.25 202 GLN A N 1
ATOM 1492 C CA . GLN A 1 202 ? 1.550 -25.023 -20.345 1.00 92.25 202 GLN A CA 1
ATOM 1493 C C . GLN A 1 202 ? 2.540 -25.816 -21.200 1.00 92.25 202 GLN A C 1
ATOM 1495 O O . GLN A 1 202 ? 3.276 -26.645 -20.667 1.00 92.25 202 GLN A O 1
ATOM 1500 N N . SER A 1 203 ? 2.591 -25.552 -22.507 1.00 95.88 203 SER A N 1
ATOM 1501 C CA . SER A 1 203 ? 3.525 -26.201 -23.431 1.00 95.88 203 SER A CA 1
ATOM 1502 C C . SER A 1 203 ? 4.656 -25.259 -23.843 1.00 95.88 203 SER A C 1
ATOM 1504 O O . SER A 1 203 ? 4.525 -24.036 -23.782 1.00 95.88 203 SER A O 1
ATOM 1506 N N . LEU A 1 204 ? 5.778 -25.824 -24.299 1.00 95.50 204 LEU A N 1
ATOM 1507 C CA . LEU A 1 204 ? 6.899 -25.034 -24.819 1.00 95.50 204 LEU A CA 1
ATOM 1508 C C . LEU A 1 204 ? 6.476 -24.152 -26.007 1.00 95.50 204 LEU A C 1
ATOM 1510 O O . LEU A 1 204 ? 6.909 -23.008 -26.098 1.00 95.50 204 LEU A O 1
ATOM 1514 N N . ALA A 1 205 ? 5.597 -24.659 -26.876 1.00 95.69 205 ALA A N 1
ATOM 1515 C CA . ALA A 1 205 ? 5.075 -23.908 -28.013 1.00 95.69 205 ALA A CA 1
ATOM 1516 C C . ALA A 1 205 ? 4.251 -22.688 -27.566 1.00 95.69 205 ALA A C 1
ATOM 1518 O O . ALA A 1 205 ? 4.453 -21.593 -28.084 1.00 95.69 205 ALA A O 1
ATOM 1519 N N . GLU A 1 206 ? 3.378 -22.847 -26.564 1.00 94.75 206 GLU A N 1
ATOM 1520 C CA . GLU A 1 206 ? 2.609 -21.728 -25.998 1.00 94.75 206 GLU A CA 1
ATOM 1521 C C . GLU A 1 206 ? 3.529 -20.685 -25.344 1.00 94.75 206 GLU A C 1
ATOM 1523 O O . GLU A 1 206 ? 3.351 -19.486 -25.548 1.00 94.75 206 GLU A O 1
ATOM 1528 N N . TRP A 1 207 ? 4.552 -21.133 -24.607 1.00 95.88 207 TRP A N 1
ATOM 1529 C CA . TRP A 1 207 ? 5.558 -20.240 -24.026 1.00 95.88 207 TRP A CA 1
ATOM 1530 C C . TRP A 1 207 ? 6.318 -19.450 -25.090 1.00 95.88 207 TRP A C 1
ATOM 1532 O O . TRP A 1 207 ? 6.576 -18.263 -24.896 1.00 95.88 207 TRP A O 1
ATOM 1542 N N . GLN A 1 208 ? 6.652 -20.085 -26.215 1.00 96.19 208 GLN A N 1
ATOM 1543 C CA . GLN A 1 208 ? 7.338 -19.410 -27.308 1.00 96.19 208 GLN A CA 1
ATOM 1544 C C . GLN A 1 208 ? 6.459 -18.322 -27.931 1.00 96.19 208 GLN A C 1
ATOM 1546 O O . GLN A 1 208 ? 6.959 -17.235 -28.194 1.00 96.19 208 GLN A O 1
ATOM 1551 N N . VAL A 1 209 ? 5.158 -18.571 -28.110 1.00 94.31 209 VAL A N 1
ATOM 1552 C CA . VAL A 1 209 ? 4.214 -17.570 -28.639 1.00 94.31 209 VAL A CA 1
ATOM 1553 C C . VAL A 1 209 ? 4.165 -16.328 -27.748 1.00 94.31 209 VAL A C 1
ATOM 1555 O O . VAL A 1 209 ? 4.316 -15.213 -28.245 1.00 94.31 209 VAL A O 1
ATOM 1558 N N . GLU A 1 210 ? 3.998 -16.503 -26.436 1.00 94.31 210 GLU A N 1
ATOM 1559 C CA . GLU A 1 210 ? 3.982 -15.374 -25.497 1.00 94.31 210 GLU A CA 1
ATOM 1560 C C . GLU A 1 210 ? 5.332 -14.649 -25.451 1.00 94.31 210 GLU A C 1
ATOM 1562 O O . GLU A 1 210 ? 5.382 -13.420 -25.391 1.00 94.31 210 GLU A O 1
ATOM 1567 N N . PHE A 1 211 ? 6.438 -15.387 -25.554 1.00 95.50 211 PHE A N 1
ATOM 1568 C CA . PHE A 1 211 ? 7.760 -14.780 -25.591 1.00 95.50 211 PHE A CA 1
ATOM 1569 C C . PHE A 1 211 ? 7.995 -13.975 -26.877 1.00 95.50 211 PHE A C 1
ATOM 1571 O O . PHE A 1 211 ? 8.536 -12.873 -26.811 1.00 95.50 211 PHE A O 1
ATOM 1578 N N . GLU A 1 212 ? 7.543 -14.454 -28.041 1.00 95.06 212 GLU A N 1
ATOM 1579 C CA . GLU A 1 212 ? 7.609 -13.690 -29.295 1.00 95.06 212 GLU A CA 1
ATOM 1580 C C . GLU A 1 212 ? 6.787 -12.397 -29.229 1.00 95.06 212 GLU A C 1
ATOM 1582 O O . GLU A 1 212 ? 7.239 -11.363 -29.723 1.00 95.06 212 GLU A O 1
ATOM 1587 N N . LYS A 1 213 ? 5.628 -12.401 -28.557 1.00 92.75 213 LYS A N 1
ATOM 1588 C CA . LYS A 1 213 ? 4.885 -11.160 -28.277 1.00 92.75 213 LYS A CA 1
ATOM 1589 C C . LYS A 1 213 ? 5.692 -10.221 -27.382 1.00 92.75 213 LYS A C 1
ATOM 1591 O O . LYS A 1 213 ? 5.818 -9.036 -27.687 1.00 92.75 213 LYS A O 1
ATOM 1596 N N . TYR A 1 214 ? 6.290 -10.739 -26.308 1.00 93.44 214 TYR A N 1
ATOM 1597 C CA . TYR A 1 214 ? 7.112 -9.931 -25.409 1.00 93.44 214 TYR A CA 1
ATOM 1598 C C . TYR A 1 214 ? 8.326 -9.318 -26.118 1.00 93.44 214 TYR A C 1
ATOM 1600 O O . TYR A 1 214 ? 8.647 -8.154 -25.874 1.00 93.44 214 TYR A O 1
ATOM 1608 N N . LYS A 1 215 ? 8.954 -10.034 -27.060 1.00 93.12 215 LYS A N 1
ATOM 1609 C CA . LYS A 1 215 ? 10.067 -9.516 -27.875 1.00 93.12 215 LYS A CA 1
ATOM 1610 C C . LYS A 1 215 ? 9.705 -8.279 -28.694 1.00 93.12 215 LYS A C 1
ATOM 1612 O O . LYS A 1 215 ? 10.576 -7.457 -28.979 1.00 93.12 215 LYS A O 1
ATOM 1617 N N . GLN A 1 216 ? 8.431 -8.132 -29.048 1.00 91.75 216 GLN A N 1
ATOM 1618 C CA . GLN A 1 216 ? 7.916 -6.962 -29.756 1.00 91.75 216 GLN A CA 1
ATOM 1619 C C . GLN A 1 216 ? 7.691 -5.768 -28.821 1.00 91.75 216 GLN A C 1
ATOM 1621 O O . GLN A 1 216 ? 7.519 -4.653 -29.302 1.00 91.75 216 GLN A O 1
ATOM 1626 N N . SER A 1 217 ? 7.724 -5.941 -27.498 1.00 90.56 217 SER A N 1
ATOM 1627 C CA . SER A 1 217 ? 7.559 -4.833 -26.552 1.00 90.56 217 SER A CA 1
ATOM 1628 C C . SER A 1 217 ? 8.774 -3.885 -26.550 1.00 90.56 217 SER A C 1
ATOM 1630 O O . SER A 1 217 ? 9.903 -4.314 -26.823 1.00 90.56 217 SER A O 1
ATOM 1632 N N . PRO A 1 218 ? 8.587 -2.595 -26.210 1.00 89.31 218 PRO A N 1
ATOM 1633 C CA . PRO A 1 218 ? 9.707 -1.677 -26.009 1.00 89.31 218 PRO A CA 1
ATOM 1634 C C . PRO A 1 218 ? 10.649 -2.136 -24.884 1.00 89.31 218 PRO A C 1
ATOM 1636 O O . PRO A 1 218 ? 11.862 -1.949 -24.978 1.00 89.31 218 PRO A O 1
ATOM 1639 N N . GLU A 1 219 ? 10.111 -2.767 -23.833 1.00 86.75 219 GLU A N 1
ATOM 1640 C CA . GLU A 1 219 ? 10.886 -3.227 -22.674 1.00 86.75 219 GLU A CA 1
ATOM 1641 C C . GLU A 1 219 ? 11.896 -4.317 -23.054 1.00 86.75 219 GLU A C 1
ATOM 1643 O O . GLU A 1 219 ? 13.070 -4.216 -22.690 1.00 86.75 219 GLU A O 1
ATOM 1648 N N . TYR A 1 220 ? 11.498 -5.308 -23.859 1.00 90.56 220 TYR A N 1
ATOM 1649 C CA . TYR A 1 220 ? 12.447 -6.299 -24.370 1.00 90.56 220 TYR A CA 1
ATOM 1650 C C . TYR A 1 220 ? 13.511 -5.656 -25.265 1.00 90.56 220 TYR A C 1
ATOM 1652 O O . TYR A 1 220 ? 14.702 -5.931 -25.117 1.00 90.56 220 TYR A O 1
ATOM 1660 N N . ARG A 1 221 ? 13.098 -4.768 -26.179 1.00 89.31 221 ARG A N 1
ATOM 1661 C CA . ARG A 1 221 ? 14.001 -4.133 -27.150 1.00 89.31 221 ARG A CA 1
ATOM 1662 C C . ARG A 1 221 ? 15.064 -3.250 -26.485 1.00 89.31 221 ARG A C 1
ATOM 1664 O O . ARG A 1 221 ? 16.213 -3.275 -26.926 1.00 89.31 221 ARG A O 1
ATOM 1671 N N . LYS A 1 222 ? 14.704 -2.510 -25.427 1.00 86.12 222 LYS A N 1
ATOM 1672 C CA . LYS A 1 222 ? 15.595 -1.545 -24.756 1.00 86.12 222 LYS A CA 1
ATOM 1673 C C . LYS A 1 222 ? 16.262 -2.063 -23.475 1.00 86.12 222 LYS A C 1
ATOM 1675 O O . LYS A 1 222 ? 17.416 -1.730 -23.234 1.00 86.12 222 LYS A O 1
ATOM 1680 N N . VAL A 1 223 ? 15.568 -2.848 -22.646 1.00 85.31 223 VAL A N 1
ATOM 1681 C CA . VAL A 1 223 ? 16.028 -3.209 -21.284 1.00 85.31 223 VAL A CA 1
ATOM 1682 C C . VAL A 1 223 ? 16.425 -4.681 -21.187 1.00 85.31 223 VAL A C 1
ATOM 1684 O O . VAL A 1 223 ? 17.496 -5.017 -20.683 1.00 85.31 223 VAL A O 1
ATOM 1687 N N . ASN A 1 224 ? 15.582 -5.570 -21.707 1.00 89.12 224 ASN A N 1
ATOM 1688 C CA . ASN A 1 224 ? 15.738 -7.019 -21.566 1.00 89.12 224 ASN A CA 1
ATOM 1689 C C . ASN A 1 224 ? 16.280 -7.685 -22.840 1.00 89.12 224 ASN A C 1
ATOM 1691 O O . ASN A 1 224 ? 15.998 -8.849 -23.127 1.00 89.12 224 ASN A O 1
ATOM 1695 N N . ARG A 1 225 ? 17.099 -6.957 -23.610 1.00 85.75 225 ARG A N 1
ATOM 1696 C CA . ARG A 1 225 ? 17.677 -7.465 -24.858 1.00 85.75 225 ARG A CA 1
ATOM 1697 C C . ARG A 1 225 ? 18.511 -8.713 -24.557 1.00 85.75 225 ARG A C 1
ATOM 1699 O O . ARG A 1 225 ? 19.396 -8.668 -23.705 1.00 85.75 225 ARG A O 1
ATOM 1706 N N . ARG A 1 226 ? 18.263 -9.795 -25.304 1.00 90.50 226 ARG A N 1
ATOM 1707 C CA . ARG A 1 226 ? 18.886 -11.128 -25.137 1.00 90.50 226 ARG A CA 1
ATOM 1708 C C . ARG A 1 226 ? 18.409 -11.929 -23.917 1.00 90.50 226 ARG A C 1
ATOM 1710 O O . ARG A 1 226 ? 19.062 -12.906 -23.572 1.00 90.50 226 ARG A O 1
ATOM 1717 N N . MET A 1 227 ? 17.296 -11.546 -23.292 1.00 92.50 227 MET A N 1
ATOM 1718 C CA . MET A 1 227 ? 16.660 -12.369 -22.262 1.00 92.50 227 MET A CA 1
ATOM 1719 C C . MET A 1 227 ? 16.344 -13.765 -22.818 1.00 92.50 227 MET A C 1
ATOM 1721 O O . MET A 1 227 ? 15.883 -13.902 -23.950 1.00 92.50 227 MET A O 1
ATOM 1725 N N . SER A 1 228 ? 16.624 -14.798 -22.034 1.00 95.31 228 SER A N 1
ATOM 1726 C CA . SER A 1 228 ? 16.283 -16.186 -22.340 1.00 95.31 228 SER A CA 1
ATOM 1727 C C . SER A 1 228 ? 14.806 -16.476 -22.059 1.00 95.31 228 SER A C 1
ATOM 1729 O O . SER A 1 228 ? 14.123 -15.736 -21.349 1.00 95.31 228 SER A O 1
ATOM 1731 N N . LEU A 1 229 ? 14.299 -17.595 -22.584 1.00 94.69 229 LEU A N 1
ATOM 1732 C CA . LEU A 1 229 ? 12.921 -18.011 -22.318 1.00 94.69 229 LEU A CA 1
ATOM 1733 C C . LEU A 1 229 ? 12.670 -18.271 -20.821 1.00 94.69 229 LEU A C 1
ATOM 1735 O O . LEU A 1 229 ? 11.583 -17.990 -20.324 1.00 94.69 229 LEU A O 1
ATOM 1739 N N . ASP A 1 230 ? 13.656 -18.794 -20.092 1.00 94.12 230 ASP A N 1
ATOM 1740 C CA . ASP A 1 230 ? 13.491 -19.108 -18.670 1.00 94.12 230 ASP A CA 1
ATOM 1741 C C . ASP A 1 230 ? 13.477 -17.850 -17.792 1.00 94.12 230 ASP A C 1
ATOM 1743 O O . ASP A 1 230 ? 12.666 -17.753 -16.870 1.00 94.12 230 ASP A O 1
ATOM 1747 N N . GLU A 1 231 ? 14.278 -16.836 -18.131 1.00 92.31 231 GLU A N 1
ATOM 1748 C CA . GLU A 1 231 ? 14.178 -15.507 -17.514 1.00 92.31 231 GLU A CA 1
ATOM 1749 C C . GLU A 1 231 ? 12.821 -14.847 -17.813 1.00 92.31 231 GLU A C 1
ATOM 1751 O O . GLU A 1 231 ? 12.211 -14.256 -16.919 1.00 92.31 231 GLU A O 1
ATOM 1756 N N . PHE A 1 232 ? 12.301 -15.001 -19.038 1.00 94.12 232 PHE A N 1
ATOM 1757 C CA . PHE A 1 232 ? 10.965 -14.519 -19.394 1.00 94.12 232 PHE A CA 1
ATOM 1758 C C . PHE A 1 232 ? 9.862 -15.200 -18.568 1.00 94.12 232 PHE A C 1
ATOM 1760 O O . PHE A 1 232 ? 8.972 -14.524 -18.053 1.00 94.12 232 PHE A O 1
ATOM 1767 N N . LYS A 1 233 ? 9.931 -16.524 -18.372 1.00 93.75 233 LYS A N 1
ATOM 1768 C CA . LYS A 1 233 ? 8.964 -17.251 -17.531 1.00 93.75 233 LYS A CA 1
ATOM 1769 C C . LYS A 1 233 ? 8.914 -16.690 -16.112 1.00 93.75 233 LYS A C 1
ATOM 1771 O O . LYS A 1 233 ? 7.827 -16.589 -15.549 1.00 93.75 233 LYS A O 1
ATOM 1776 N N . PHE A 1 234 ? 10.060 -16.329 -15.531 1.00 92.94 234 PHE A N 1
ATOM 1777 C CA . PHE A 1 234 ? 10.105 -15.758 -14.184 1.00 92.94 234 PHE A CA 1
ATOM 1778 C C . PHE A 1 234 ? 9.315 -14.446 -14.098 1.00 92.94 234 PHE A C 1
ATOM 1780 O O . PHE A 1 234 ? 8.430 -14.323 -13.248 1.00 92.94 234 PHE A O 1
ATOM 1787 N N . ILE A 1 235 ? 9.578 -13.493 -15.002 1.00 91.56 235 ILE A N 1
ATOM 1788 C CA . ILE A 1 235 ? 8.848 -12.218 -15.003 1.00 91.56 235 ILE A CA 1
ATOM 1789 C C . ILE A 1 235 ? 7.361 -12.418 -15.327 1.00 91.56 235 ILE A C 1
ATOM 1791 O O . ILE A 1 235 ? 6.509 -11.848 -14.649 1.00 91.56 235 ILE A O 1
ATOM 1795 N N . TYR A 1 236 ? 7.038 -13.323 -16.254 1.00 93.62 236 TYR A N 1
ATOM 1796 C CA . TYR A 1 236 ? 5.657 -13.669 -16.579 1.00 93.62 236 TYR A CA 1
ATOM 1797 C C . TYR A 1 236 ? 4.901 -14.193 -15.355 1.00 93.62 236 TYR A C 1
ATOM 1799 O O . TYR A 1 236 ? 3.790 -13.750 -15.072 1.00 93.62 236 TYR A O 1
ATOM 1807 N N . TRP A 1 237 ? 5.495 -15.118 -14.592 1.00 93.06 237 TRP A N 1
ATOM 1808 C CA . TRP A 1 237 ? 4.852 -15.693 -13.408 1.00 93.06 237 TRP A CA 1
ATOM 1809 C C . TRP A 1 237 ? 4.602 -14.669 -12.307 1.00 93.06 237 TRP A C 1
ATOM 1811 O O . TRP A 1 237 ? 3.562 -14.745 -11.652 1.00 93.06 237 TRP A O 1
ATOM 1821 N N . MET A 1 238 ? 5.506 -13.707 -12.116 1.00 91.12 238 MET A N 1
ATOM 1822 C CA . MET A 1 238 ? 5.314 -12.626 -11.147 1.00 91.12 238 MET A CA 1
ATOM 1823 C C . MET A 1 238 ? 4.093 -11.773 -11.497 1.00 91.12 238 MET A C 1
ATOM 1825 O O . MET A 1 238 ? 3.207 -11.575 -10.658 1.00 91.12 238 MET A O 1
ATOM 1829 N N . GLU A 1 239 ? 3.998 -11.329 -12.750 1.00 92.00 239 GLU A N 1
ATOM 1830 C CA . GLU A 1 239 ? 2.868 -10.526 -13.205 1.00 92.00 239 GLU A CA 1
ATOM 1831 C C . GLU A 1 239 ? 1.561 -11.328 -13.229 1.00 92.00 239 GLU A C 1
ATOM 1833 O O . GLU A 1 239 ? 0.524 -10.858 -12.747 1.00 92.00 239 GLU A O 1
ATOM 1838 N N . TYR A 1 240 ? 1.609 -12.562 -13.733 1.00 92.75 240 TYR A N 1
ATOM 1839 C CA . TYR A 1 240 ? 0.477 -13.480 -13.754 1.00 92.75 240 TYR A CA 1
ATOM 1840 C C . TYR A 1 240 ? -0.068 -13.722 -12.344 1.00 92.75 240 TYR A C 1
ATOM 1842 O O . TYR A 1 240 ? -1.275 -13.587 -12.114 1.00 92.75 240 TYR A O 1
ATOM 1850 N N . ALA A 1 241 ? 0.813 -14.026 -11.384 1.00 92.75 241 ALA A N 1
ATOM 1851 C CA . ALA A 1 241 ? 0.441 -14.232 -9.992 1.00 92.75 241 ALA A CA 1
ATOM 1852 C C . ALA A 1 241 ? -0.234 -12.984 -9.423 1.00 92.75 241 ALA A C 1
ATOM 1854 O O . ALA A 1 241 ? -1.312 -13.101 -8.848 1.00 92.75 241 ALA A O 1
ATOM 1855 N N . HIS A 1 242 ? 0.323 -11.789 -9.642 1.00 92.81 242 HIS A N 1
ATOM 1856 C CA . HIS A 1 242 ? -0.290 -10.545 -9.178 1.00 92.81 242 HIS A CA 1
ATOM 1857 C C . HIS A 1 242 ? -1.698 -10.337 -9.763 1.00 92.81 242 HIS A C 1
ATOM 1859 O O . HIS A 1 242 ? -2.655 -10.086 -9.025 1.00 92.81 242 HIS A O 1
ATOM 1865 N N . ARG A 1 243 ? -1.861 -10.525 -11.081 1.00 92.50 243 ARG A N 1
ATOM 1866 C CA . ARG A 1 243 ? -3.156 -10.393 -11.771 1.00 92.50 243 ARG A CA 1
ATOM 1867 C C . ARG A 1 243 ? -4.184 -11.409 -11.259 1.00 92.50 243 ARG A C 1
ATOM 1869 O O . ARG A 1 243 ? -5.335 -11.043 -11.014 1.00 92.50 243 ARG A O 1
ATOM 1876 N N . MET A 1 244 ? -3.801 -12.675 -11.090 1.00 92.31 244 MET A N 1
ATOM 1877 C CA . MET A 1 244 ? -4.708 -13.726 -10.609 1.00 92.31 244 MET A CA 1
ATOM 1878 C C . MET A 1 244 ? -5.049 -13.576 -9.128 1.00 92.31 244 MET A C 1
ATOM 1880 O O . MET A 1 244 ? -6.199 -13.787 -8.743 1.00 92.31 244 MET A O 1
ATOM 1884 N N . TRP A 1 245 ? -4.096 -13.146 -8.303 1.00 94.31 245 TRP A N 1
ATOM 1885 C CA . TRP A 1 245 ? -4.305 -12.926 -6.873 1.00 94.31 245 TRP A CA 1
ATOM 1886 C C . TRP A 1 245 ? -5.319 -11.803 -6.610 1.00 94.31 245 TRP A C 1
ATOM 1888 O O . TRP A 1 245 ? -6.158 -11.917 -5.711 1.00 94.31 245 TRP A O 1
ATOM 1898 N N . GLY A 1 246 ? -5.327 -10.767 -7.457 1.00 93.44 246 GLY A N 1
ATOM 1899 C CA . GLY A 1 246 ? -6.348 -9.716 -7.440 1.00 93.44 246 GLY A CA 1
ATOM 1900 C C . GLY A 1 246 ? -7.738 -10.211 -7.852 1.00 93.44 246 GLY A C 1
ATOM 1901 O O . GLY A 1 246 ? -8.739 -9.826 -7.251 1.00 93.44 246 GLY A O 1
ATOM 1902 N N . ARG A 1 247 ? -7.824 -11.117 -8.833 1.00 91.88 247 ARG A N 1
ATOM 1903 C CA . ARG A 1 247 ? -9.101 -11.735 -9.242 1.00 91.88 247 ARG A CA 1
ATOM 1904 C C . ARG A 1 247 ? -9.663 -12.640 -8.156 1.00 91.88 247 ARG A C 1
ATOM 1906 O O . ARG A 1 247 ? -10.846 -12.548 -7.841 1.00 91.88 247 ARG A O 1
ATOM 1913 N N . ALA A 1 248 ? -8.809 -13.469 -7.557 1.00 93.81 248 ALA A N 1
ATOM 1914 C CA . ALA A 1 248 ? -9.172 -14.338 -6.445 1.00 93.81 248 ALA A CA 1
ATOM 1915 C C . ALA A 1 248 ? -9.740 -13.533 -5.264 1.00 93.81 248 ALA A C 1
ATOM 1917 O O . ALA A 1 248 ? -10.761 -13.925 -4.700 1.00 93.81 248 ALA A O 1
ATOM 1918 N N . LEU A 1 249 ? -9.161 -12.362 -4.957 1.00 95.00 249 LEU A N 1
ATOM 1919 C CA . LEU A 1 249 ? -9.702 -11.451 -3.942 1.00 95.00 249 LEU A CA 1
ATOM 1920 C C . LEU A 1 249 ? -11.160 -11.063 -4.221 1.00 95.00 249 LEU A C 1
ATOM 1922 O O . LEU A 1 249 ? -11.959 -11.008 -3.290 1.00 95.00 249 LEU A O 1
ATOM 1926 N N . GLY A 1 250 ? -11.521 -10.829 -5.486 1.00 93.56 250 GLY A N 1
ATOM 1927 C CA . GLY A 1 250 ? -12.899 -10.534 -5.878 1.00 93.56 250 GLY A CA 1
ATOM 1928 C C . GLY A 1 250 ? -13.880 -11.613 -5.411 1.00 93.56 250 GLY A C 1
ATOM 1929 O O . GLY A 1 250 ? -14.913 -11.288 -4.829 1.00 93.56 250 GLY A O 1
ATOM 1930 N N . PHE A 1 251 ? -13.524 -12.891 -5.565 1.00 94.12 251 PHE A N 1
ATOM 1931 C CA . PHE A 1 251 ? -14.333 -14.021 -5.091 1.00 94.12 251 PHE A CA 1
ATOM 1932 C C . PHE A 1 251 ? -14.315 -14.160 -3.565 1.00 94.12 251 PHE A C 1
ATOM 1934 O O . PHE A 1 251 ? -15.372 -14.317 -2.952 1.00 94.12 251 PHE A O 1
ATOM 1941 N N . VAL A 1 252 ? -13.134 -14.048 -2.946 1.00 95.50 252 VAL A N 1
ATOM 1942 C CA . VAL A 1 252 ? -12.948 -14.104 -1.481 1.00 95.50 252 VAL A CA 1
ATOM 1943 C C . VAL A 1 252 ? -13.712 -12.983 -0.769 1.00 95.50 252 VAL A C 1
ATOM 1945 O O . VAL A 1 252 ? -14.122 -13.133 0.382 1.00 95.50 252 VAL A O 1
ATOM 1948 N N . PHE A 1 253 ? -13.941 -11.861 -1.445 1.00 97.50 253 PHE A N 1
ATOM 1949 C CA . PHE A 1 253 ? -14.787 -10.788 -0.952 1.00 97.50 253 PHE A CA 1
ATOM 1950 C C . PHE A 1 253 ? -16.270 -11.039 -1.272 1.00 97.50 253 PHE A C 1
ATOM 1952 O O . PHE A 1 253 ? -17.103 -11.055 -0.370 1.00 97.50 253 PHE A O 1
ATOM 1959 N N . ALA A 1 254 ? -16.629 -11.263 -2.537 1.00 96.50 254 ALA A N 1
ATOM 1960 C CA . ALA A 1 254 ? -18.029 -11.308 -2.957 1.00 96.50 254 ALA A CA 1
ATOM 1961 C C . ALA A 1 254 ? -18.806 -12.499 -2.374 1.00 96.50 254 ALA A C 1
ATOM 1963 O O . ALA A 1 254 ? -19.932 -12.322 -1.910 1.00 96.50 254 ALA A O 1
ATOM 1964 N N . VAL A 1 255 ? -18.220 -13.703 -2.358 1.00 97.31 255 VAL A N 1
ATOM 1965 C CA . VAL A 1 255 ? -18.932 -14.917 -1.923 1.00 97.31 255 VAL A CA 1
ATOM 1966 C C . VAL A 1 255 ? -19.304 -14.847 -0.436 1.00 97.31 255 VAL A C 1
ATOM 1968 O O . VAL A 1 255 ? -20.489 -15.007 -0.120 1.00 97.31 255 VAL A O 1
ATOM 1971 N N . PRO A 1 256 ? -18.380 -14.536 0.498 1.00 97.31 256 PRO A N 1
ATOM 1972 C CA . PRO A 1 256 ? -18.765 -14.368 1.893 1.00 97.31 256 PRO A CA 1
ATOM 1973 C C . PRO A 1 256 ? -19.661 -13.146 2.120 1.00 97.31 256 PRO A C 1
ATOM 1975 O O . PRO A 1 256 ? -20.531 -13.211 2.983 1.00 97.31 256 PRO A O 1
ATOM 1978 N N . ALA A 1 257 ? -19.520 -12.063 1.341 1.00 97.56 257 ALA A N 1
ATOM 1979 C CA . ALA A 1 257 ? -20.421 -10.912 1.439 1.00 97.56 257 ALA A CA 1
ATOM 1980 C C . ALA A 1 257 ? -21.880 -11.307 1.160 1.00 97.56 257 ALA A C 1
ATOM 1982 O O . ALA A 1 257 ? -22.770 -10.947 1.931 1.00 97.56 257 ALA A O 1
ATOM 1983 N N . VAL A 1 258 ? -22.126 -12.092 0.104 1.00 97.69 258 VAL A N 1
ATOM 1984 C CA . VAL A 1 258 ? -23.462 -12.622 -0.210 1.00 97.69 258 VAL A CA 1
ATOM 1985 C C . VAL A 1 258 ? -23.946 -13.549 0.903 1.00 97.69 258 VAL A C 1
ATOM 1987 O O . VAL A 1 258 ? -25.056 -13.368 1.403 1.00 97.69 258 VAL A O 1
ATOM 1990 N N . TYR A 1 259 ? -23.105 -14.488 1.351 1.00 98.00 259 TYR A N 1
ATOM 1991 C CA . TYR A 1 259 ? -23.439 -15.393 2.454 1.00 98.00 259 TYR A CA 1
ATOM 1992 C C . TYR A 1 259 ? -23.856 -14.629 3.720 1.00 98.00 259 TYR A C 1
ATOM 1994 O O . TYR A 1 259 ? -24.930 -14.871 4.271 1.00 98.00 259 TYR A O 1
ATOM 2002 N N . PHE A 1 260 ? -23.051 -13.667 4.172 1.00 97.94 260 PHE A N 1
ATOM 2003 C CA . PHE A 1 260 ? -23.356 -12.872 5.360 1.00 97.94 260 PHE A CA 1
ATOM 2004 C C . PHE A 1 260 ? -24.579 -11.971 5.167 1.00 97.94 260 PHE A C 1
ATOM 2006 O O . PHE A 1 260 ? -25.319 -11.752 6.126 1.00 97.94 260 PHE A O 1
ATOM 2013 N N . GLY A 1 261 ? -24.826 -11.497 3.945 1.00 96.94 261 GLY A N 1
ATOM 2014 C CA . GLY A 1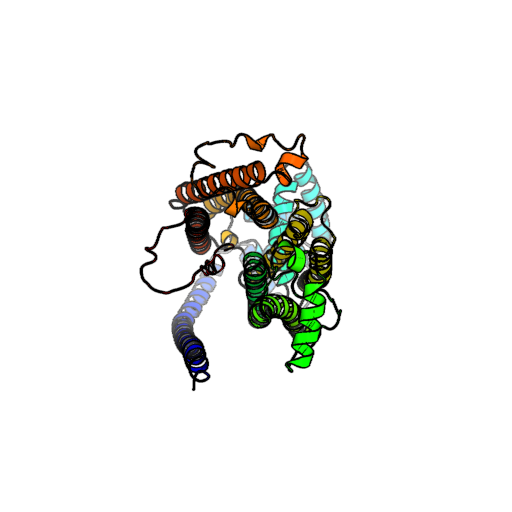 261 ? -26.034 -10.754 3.592 1.00 96.94 261 GLY A CA 1
ATOM 2015 C C . GLY A 1 261 ? -27.291 -11.602 3.770 1.00 96.94 261 GLY A C 1
ATOM 2016 O O . GLY A 1 261 ? -28.192 -11.210 4.508 1.00 96.94 261 GLY A O 1
ATOM 2017 N N . VAL A 1 262 ? -27.313 -12.804 3.186 1.00 97.12 262 VAL A N 1
ATOM 2018 C CA . VAL A 1 262 ? -28.436 -13.756 3.300 1.00 97.12 262 VAL A CA 1
ATOM 2019 C C . VAL A 1 262 ? -28.661 -14.196 4.751 1.00 97.12 262 VAL A C 1
ATOM 2021 O O . VAL A 1 262 ? -29.797 -14.373 5.181 1.00 97.12 262 VAL A O 1
ATOM 2024 N N . ARG A 1 263 ? -27.592 -14.322 5.546 1.00 96.12 263 ARG A N 1
ATOM 2025 C CA . ARG A 1 263 ? -27.666 -14.666 6.979 1.00 96.12 263 ARG A CA 1
ATOM 2026 C C . ARG A 1 263 ? -28.134 -13.516 7.878 1.00 96.12 263 ARG A C 1
ATOM 2028 O O . ARG A 1 263 ? -28.261 -13.721 9.084 1.00 96.12 263 ARG A O 1
ATOM 2035 N N . GLY A 1 264 ? -28.346 -12.317 7.333 1.00 95.19 264 GLY A N 1
ATOM 2036 C CA . GLY A 1 264 ? -28.699 -11.126 8.108 1.00 95.19 264 GLY A CA 1
ATOM 2037 C C . GLY A 1 264 ? -27.551 -10.596 8.976 1.00 95.19 264 GLY A C 1
ATOM 2038 O O . GLY A 1 264 ? -27.787 -9.878 9.944 1.00 95.19 264 GLY A O 1
ATOM 2039 N N . TYR A 1 265 ? -26.300 -10.952 8.666 1.00 96.94 265 TYR A N 1
ATOM 2040 C CA . TYR A 1 265 ? -25.110 -10.501 9.405 1.00 96.94 265 TYR A CA 1
ATOM 2041 C C . TYR A 1 265 ? -24.563 -9.169 8.869 1.00 96.94 265 TYR A C 1
ATOM 2043 O O . TYR A 1 265 ? -23.537 -8.683 9.341 1.00 96.94 265 TYR A O 1
ATOM 2051 N N . ILE A 1 266 ? -25.249 -8.567 7.894 1.00 96.62 266 ILE A N 1
ATOM 2052 C CA . ILE A 1 266 ? -24.907 -7.281 7.292 1.00 96.62 266 ILE A CA 1
ATOM 2053 C C . ILE A 1 266 ? -26.110 -6.346 7.417 1.00 96.62 266 ILE A C 1
ATOM 2055 O O . ILE A 1 266 ? -27.168 -6.599 6.848 1.00 96.62 266 ILE A O 1
ATOM 2059 N N . ASN A 1 267 ? -25.934 -5.239 8.138 1.00 95.19 267 ASN A N 1
ATOM 2060 C CA . ASN A 1 267 ? -26.910 -4.151 8.165 1.00 95.19 267 ASN A CA 1
ATOM 2061 C C . ASN A 1 267 ? -26.647 -3.139 7.032 1.00 95.19 267 ASN A C 1
ATOM 2063 O O . ASN A 1 267 ? -25.616 -3.190 6.364 1.00 95.19 267 ASN A O 1
ATOM 2067 N N . MET A 1 268 ? -27.550 -2.177 6.830 1.00 94.94 268 MET A N 1
ATOM 2068 C CA . MET A 1 268 ? -27.443 -1.212 5.725 1.00 94.94 268 MET A CA 1
ATOM 2069 C C . MET A 1 268 ? -26.176 -0.338 5.784 1.00 94.94 268 MET A C 1
ATOM 2071 O O . MET A 1 268 ? -25.608 0.004 4.748 1.00 94.94 268 MET A O 1
ATOM 2075 N N . ALA A 1 269 ? -25.712 0.035 6.980 1.00 95.12 269 ALA A N 1
ATOM 2076 C CA . ALA A 1 269 ? -24.502 0.841 7.124 1.00 95.12 269 ALA A CA 1
ATOM 2077 C C . ALA A 1 269 ? -23.257 0.053 6.694 1.00 95.12 269 ALA A C 1
ATOM 2079 O O . ALA A 1 269 ? -22.428 0.572 5.947 1.00 95.12 269 ALA A O 1
ATOM 2080 N N . LEU A 1 270 ? -23.161 -1.214 7.108 1.00 96.31 270 LEU A N 1
ATOM 2081 C CA . LEU A 1 270 ? -22.101 -2.112 6.670 1.00 96.31 270 LEU A CA 1
ATOM 2082 C C . LEU A 1 270 ? -22.221 -2.430 5.172 1.00 96.31 270 LEU A C 1
ATOM 2084 O O . LEU A 1 270 ? -21.220 -2.357 4.468 1.00 96.31 270 LEU A O 1
ATOM 2088 N N . ALA A 1 271 ? -23.428 -2.689 4.659 1.00 96.69 271 ALA A N 1
ATOM 2089 C CA . ALA A 1 271 ? -23.669 -2.961 3.240 1.00 96.69 271 ALA A CA 1
ATOM 2090 C C . ALA A 1 271 ? -23.161 -1.828 2.337 1.00 96.69 271 ALA A C 1
ATOM 2092 O O . ALA A 1 271 ? -22.513 -2.096 1.329 1.00 96.69 271 ALA A O 1
ATOM 2093 N N . LYS A 1 272 ? -23.380 -0.562 2.721 1.00 96.31 272 LYS A N 1
ATOM 2094 C CA . LYS A 1 272 ? -22.846 0.603 1.993 1.00 96.31 272 LYS A CA 1
ATOM 2095 C C . LYS A 1 272 ? -21.319 0.604 1.951 1.00 96.31 272 LYS A C 1
ATOM 2097 O O . LYS A 1 272 ? -20.743 0.849 0.896 1.00 96.31 272 LYS A O 1
ATOM 2102 N N . SER A 1 273 ? -20.663 0.315 3.077 1.00 96.00 273 SER A N 1
ATOM 2103 C CA . SER A 1 273 ? -19.200 0.210 3.125 1.00 96.00 273 SER A CA 1
ATOM 2104 C C . SER A 1 273 ? -18.687 -0.936 2.253 1.00 96.00 273 SER A C 1
ATOM 2106 O O . SER A 1 273 ? -17.763 -0.737 1.472 1.00 96.00 273 SER A O 1
ATOM 2108 N N . LEU A 1 274 ? -19.313 -2.113 2.328 1.0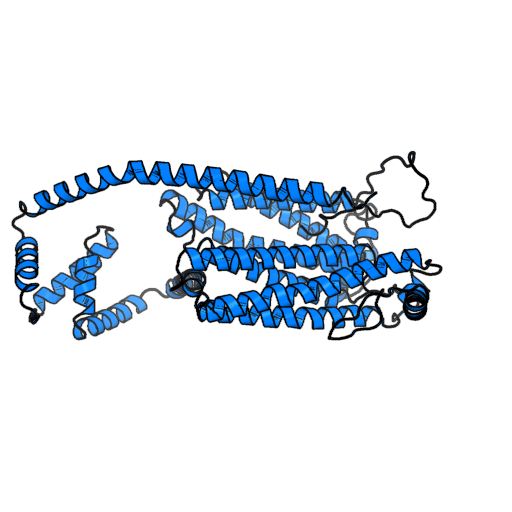0 97.88 274 LEU A N 1
ATOM 2109 C CA . LEU A 1 274 ? -18.930 -3.273 1.520 1.00 97.88 274 LEU A CA 1
ATOM 2110 C C . LEU A 1 274 ? -19.155 -3.034 0.025 1.00 97.88 274 LEU A C 1
ATOM 2112 O O . LEU A 1 274 ? -18.288 -3.371 -0.774 1.00 97.88 274 LEU A O 1
ATOM 2116 N N . GLY A 1 275 ? -20.272 -2.406 -0.351 1.00 97.75 275 GLY A N 1
ATOM 2117 C CA . GLY A 1 275 ? -20.553 -2.018 -1.732 1.00 97.75 275 GLY A CA 1
ATOM 2118 C C . GLY A 1 275 ? -19.531 -1.016 -2.270 1.00 97.75 275 GLY A C 1
ATOM 2119 O O . GLY A 1 275 ? -19.054 -1.173 -3.391 1.00 97.75 275 GLY A O 1
ATOM 2120 N N . LEU A 1 276 ? -19.122 -0.040 -1.451 1.00 97.31 276 LEU A N 1
ATOM 2121 C CA . LEU A 1 276 ? -18.050 0.888 -1.809 1.00 97.31 276 LEU A CA 1
ATOM 2122 C C . LEU A 1 276 ? -16.718 0.154 -2.019 1.00 97.31 276 LEU A C 1
ATOM 2124 O O . LEU A 1 276 ? -16.063 0.380 -3.032 1.00 97.31 276 LEU A O 1
ATOM 2128 N N . PHE A 1 277 ? -16.325 -0.748 -1.113 1.00 97.50 277 PHE A N 1
ATOM 2129 C CA . PHE A 1 277 ? -15.090 -1.524 -1.276 1.00 97.50 277 PHE A CA 1
ATOM 2130 C C . PHE A 1 277 ? -15.140 -2.460 -2.480 1.00 97.50 277 PHE A C 1
ATOM 2132 O O . PHE A 1 277 ? -14.132 -2.602 -3.165 1.00 97.50 277 PHE A O 1
ATOM 2139 N N . PHE A 1 278 ? -16.299 -3.049 -2.779 1.00 96.75 278 PHE A N 1
ATOM 2140 C CA . PHE A 1 278 ? -16.491 -3.861 -3.976 1.00 96.75 278 PHE A CA 1
ATOM 2141 C C . PHE A 1 278 ? -16.304 -3.032 -5.248 1.00 96.75 278 PHE A C 1
ATOM 2143 O O . PHE A 1 278 ? -15.542 -3.425 -6.128 1.00 96.75 278 PHE A O 1
ATOM 2150 N N . LEU A 1 279 ? -16.934 -1.855 -5.320 1.00 96.94 279 LEU A N 1
ATOM 2151 C CA . LEU A 1 279 ? -16.790 -0.943 -6.453 1.00 96.94 279 LEU A CA 1
ATOM 2152 C C . LEU A 1 279 ? -15.336 -0.481 -6.609 1.00 96.94 279 LEU A C 1
ATOM 2154 O O . LEU A 1 279 ? -14.761 -0.609 -7.687 1.00 96.94 279 LEU A O 1
ATOM 2158 N N . MET A 1 280 ? -14.719 -0.004 -5.526 1.00 96.50 280 MET A N 1
ATOM 2159 C CA . MET A 1 280 ? -13.324 0.436 -5.530 1.00 96.50 280 MET A CA 1
ATOM 2160 C C . MET A 1 280 ? -12.370 -0.702 -5.919 1.00 96.50 280 MET A C 1
ATOM 2162 O O . MET A 1 280 ? -11.476 -0.502 -6.741 1.00 96.50 280 MET A O 1
ATOM 2166 N N . GLY A 1 281 ? -12.576 -1.907 -5.383 1.00 95.75 281 GLY A N 1
ATOM 2167 C CA . GLY A 1 281 ? -11.809 -3.105 -5.721 1.00 95.75 281 GLY A CA 1
ATOM 2168 C C . GLY A 1 281 ? -11.972 -3.515 -7.185 1.00 95.75 281 GLY A C 1
ATOM 2169 O O . GLY A 1 281 ? -10.983 -3.796 -7.851 1.00 95.75 281 GLY A O 1
ATOM 2170 N N . GLY A 1 282 ? -13.188 -3.459 -7.733 1.00 93.06 282 GLY A N 1
ATOM 2171 C CA . GLY A 1 282 ? -13.425 -3.668 -9.163 1.00 93.06 282 GLY A CA 1
ATOM 2172 C C . GLY A 1 282 ? -12.684 -2.640 -10.024 1.00 93.06 282 GLY A C 1
ATOM 2173 O O . GLY A 1 282 ? -12.001 -3.001 -10.984 1.00 93.06 282 GLY A O 1
ATOM 2174 N N . THR A 1 283 ? -12.724 -1.360 -9.631 1.00 94.44 283 THR A N 1
ATOM 2175 C CA . THR A 1 283 ? -11.979 -0.303 -10.331 1.00 94.44 283 THR A CA 1
ATOM 2176 C C . THR A 1 283 ? -10.460 -0.448 -10.217 1.00 94.44 283 THR A C 1
ATOM 2178 O O . THR A 1 283 ? -9.764 0.018 -11.116 1.00 94.44 283 THR A O 1
ATOM 2181 N N . GLN A 1 284 ? -9.918 -1.148 -9.206 1.00 95.06 284 GLN A N 1
ATOM 2182 C CA . GLN A 1 284 ? -8.473 -1.424 -9.131 1.00 95.06 284 GLN A CA 1
ATOM 2183 C C . GLN A 1 284 ? -7.964 -2.169 -10.359 1.00 95.06 284 GLN A C 1
ATOM 2185 O O . GLN A 1 284 ? -6.896 -1.835 -10.864 1.00 95.06 284 GLN A O 1
ATOM 2190 N N . GLY A 1 285 ? -8.728 -3.140 -10.870 1.00 91.69 285 GLY A N 1
ATOM 2191 C CA . GLY A 1 285 ? -8.351 -3.865 -12.083 1.00 91.69 285 GLY A CA 1
ATOM 2192 C C . GLY A 1 285 ? -8.249 -2.943 -13.303 1.00 91.69 285 GLY A C 1
ATOM 2193 O O . GLY A 1 285 ? -7.321 -3.076 -14.100 1.00 91.69 285 GLY A O 1
ATOM 2194 N N . LEU A 1 286 ? -9.157 -1.965 -13.414 1.00 91.69 286 LEU A N 1
ATOM 2195 C CA . LEU A 1 286 ? -9.153 -0.968 -14.490 1.00 91.69 286 LEU A CA 1
ATOM 2196 C C . LEU A 1 286 ? -7.976 0.004 -14.361 1.00 91.69 286 LEU A C 1
ATOM 2198 O O . LEU A 1 286 ? -7.299 0.283 -15.349 1.00 91.69 286 LEU A O 1
ATOM 2202 N N . VAL A 1 287 ? -7.703 0.492 -13.148 1.00 93.94 287 VAL A N 1
ATOM 2203 C CA . VAL A 1 287 ? -6.563 1.380 -12.877 1.00 93.94 287 VAL A CA 1
ATOM 2204 C C . VAL A 1 287 ? -5.237 0.652 -13.131 1.00 93.94 287 VAL A C 1
ATOM 2206 O O . VAL A 1 287 ? -4.347 1.219 -13.763 1.00 93.94 287 VAL A O 1
ATOM 2209 N N . GLY A 1 288 ? -5.126 -0.617 -12.728 1.00 92.00 288 GLY A N 1
ATOM 2210 C CA . GLY A 1 288 ? -3.961 -1.461 -13.002 1.00 92.00 288 GLY A CA 1
ATOM 2211 C C . GLY A 1 288 ? -3.734 -1.678 -14.501 1.00 92.00 288 GLY A C 1
ATOM 2212 O O . GLY A 1 288 ? -2.621 -1.498 -14.990 1.00 92.00 288 GLY A O 1
ATOM 2213 N N . TRP A 1 289 ? -4.792 -1.959 -15.269 1.00 91.56 289 TRP A N 1
ATOM 2214 C CA . TRP A 1 289 ? -4.705 -2.026 -16.733 1.00 91.56 289 TRP A CA 1
ATOM 2215 C C . TRP A 1 289 ? -4.269 -0.689 -17.353 1.00 91.56 289 TRP A C 1
ATOM 2217 O O . TRP A 1 289 ? -3.372 -0.657 -18.197 1.00 91.56 289 TRP A O 1
ATOM 2227 N N . TRP A 1 290 ? -4.856 0.429 -16.913 1.00 92.44 290 TRP A N 1
ATOM 2228 C CA . TRP A 1 290 ? -4.498 1.770 -17.386 1.00 92.44 290 TRP A CA 1
ATOM 2229 C C . TRP A 1 290 ? -3.030 2.118 -17.100 1.00 92.44 290 TRP A C 1
ATOM 2231 O O . TRP A 1 290 ? -2.372 2.767 -17.924 1.00 92.44 290 TRP A O 1
ATOM 2241 N N . MET A 1 291 ? -2.501 1.662 -15.963 1.00 93.12 291 MET A N 1
ATOM 2242 C CA . MET A 1 291 ? -1.091 1.759 -15.601 1.00 93.12 291 MET A CA 1
ATOM 2243 C C . MET A 1 291 ? -0.211 0.926 -16.542 1.00 93.12 291 MET A C 1
ATOM 2245 O O . MET A 1 291 ? 0.671 1.500 -17.176 1.00 93.12 291 MET A O 1
ATOM 2249 N N . VAL A 1 292 ? -0.468 -0.375 -16.710 1.00 89.12 292 VAL A N 1
ATOM 2250 C CA . VAL A 1 292 ? 0.326 -1.257 -17.596 1.00 89.12 292 VAL A CA 1
ATOM 2251 C C . VAL A 1 292 ? 0.328 -0.741 -19.034 1.00 89.12 292 VAL A C 1
ATOM 2253 O O . VAL A 1 292 ? 1.385 -0.601 -19.646 1.00 89.12 292 VAL A O 1
ATOM 2256 N N . LYS A 1 293 ? -0.838 -0.317 -19.541 1.00 89.25 293 LYS A N 1
ATOM 2257 C CA . LYS A 1 293 ? -0.971 0.274 -20.879 1.00 89.25 293 LYS A CA 1
ATOM 2258 C C . LYS A 1 293 ? -0.037 1.469 -21.101 1.00 89.25 293 LYS A C 1
ATOM 2260 O O . LYS A 1 293 ? 0.374 1.694 -22.232 1.00 89.25 293 LYS A O 1
ATOM 2265 N N . SER A 1 294 ? 0.302 2.244 -20.062 1.00 87.31 294 SER A N 1
ATOM 2266 C CA . SER A 1 294 ? 1.268 3.347 -20.218 1.00 87.31 294 SER A CA 1
ATOM 2267 C C . SER A 1 294 ? 2.696 2.893 -20.469 1.00 87.31 294 SER A C 1
ATOM 2269 O O . SER A 1 294 ? 3.417 3.608 -21.150 1.00 87.31 294 SER A O 1
ATOM 2271 N N . GLY A 1 295 ? 3.102 1.743 -19.927 1.00 83.69 295 GLY A N 1
ATOM 2272 C CA . GLY A 1 295 ? 4.475 1.256 -20.059 1.00 83.69 295 GLY A CA 1
ATOM 2273 C C . GLY A 1 295 ? 4.739 0.493 -21.355 1.00 83.69 295 GLY A C 1
ATOM 2274 O O . GLY A 1 295 ? 5.892 0.332 -21.733 1.00 83.69 295 GLY A O 1
ATOM 2275 N N . LEU A 1 296 ? 3.683 0.063 -22.054 1.00 84.69 296 LEU A N 1
ATOM 2276 C CA . LEU A 1 296 ? 3.783 -0.617 -23.351 1.00 84.69 296 LEU A CA 1
ATOM 2277 C C . LEU A 1 296 ? 3.874 0.349 -24.547 1.00 84.69 296 LEU A C 1
ATOM 2279 O O . LEU A 1 296 ? 4.051 -0.096 -25.677 1.00 84.69 296 LEU A O 1
ATOM 2283 N N . GLN A 1 297 ? 3.726 1.656 -24.319 1.00 86.25 297 GLN A N 1
ATOM 2284 C CA . GLN A 1 297 ? 3.863 2.673 -25.364 1.00 86.25 297 GLN A CA 1
ATOM 2285 C C . GLN A 1 297 ? 5.340 2.961 -25.648 1.00 86.25 297 GLN A C 1
ATOM 2287 O O . GLN A 1 297 ? 6.172 2.898 -24.742 1.00 86.25 297 GLN A O 1
ATOM 2292 N N . GLU A 1 298 ? 5.661 3.303 -26.899 1.00 82.19 298 GLU A N 1
ATOM 2293 C CA . GLU A 1 298 ? 7.016 3.726 -27.255 1.00 82.19 298 GLU A CA 1
ATOM 2294 C C . GLU A 1 298 ? 7.401 4.990 -26.462 1.00 82.19 298 GLU A C 1
ATOM 2296 O O . GLU A 1 298 ? 6.611 5.943 -26.407 1.00 82.19 298 GLU A O 1
ATOM 2301 N N . PRO A 1 299 ? 8.584 5.016 -25.821 1.00 79.94 299 PRO A N 1
ATOM 2302 C CA . PRO A 1 299 ? 9.035 6.190 -25.088 1.00 79.94 299 PRO A CA 1
ATOM 2303 C C . PRO A 1 299 ? 9.189 7.415 -26.001 1.00 79.94 299 PRO A C 1
ATOM 2305 O O . PRO A 1 299 ? 9.501 7.285 -27.182 1.00 79.94 299 PRO A O 1
ATOM 2308 N N . LYS A 1 300 ? 8.988 8.618 -25.446 1.00 77.69 300 LYS A N 1
ATOM 2309 C CA . LYS A 1 300 ? 9.039 9.877 -26.216 1.00 77.69 300 LYS A CA 1
ATOM 2310 C C . LYS A 1 300 ? 10.444 10.203 -26.719 1.00 77.69 300 LYS A C 1
ATOM 2312 O O . LYS A 1 300 ? 10.580 10.795 -27.784 1.00 77.69 300 LYS A O 1
ATOM 2317 N N . SER A 1 301 ? 11.460 9.844 -25.938 1.00 77.31 301 SER A N 1
ATOM 2318 C CA . SER A 1 301 ? 12.868 9.951 -26.304 1.00 77.31 301 SER A CA 1
ATOM 2319 C C . SER A 1 301 ? 13.475 8.567 -26.525 1.00 77.31 301 SER A C 1
ATOM 2321 O O . SER A 1 301 ? 13.109 7.584 -25.874 1.00 77.31 301 SER A O 1
ATOM 2323 N N . GLU A 1 302 ? 14.460 8.483 -27.414 1.00 70.50 302 GLU A N 1
ATOM 2324 C CA . GLU A 1 302 ? 15.252 7.268 -27.615 1.00 70.50 302 GLU A CA 1
ATOM 2325 C C . GLU A 1 302 ? 15.953 6.827 -26.319 1.00 70.50 302 GLU A C 1
ATOM 2327 O O . GLU A 1 302 ? 15.992 5.632 -26.016 1.00 70.50 302 GLU A O 1
ATOM 2332 N N . TRP A 1 303 ? 16.381 7.794 -25.506 1.00 68.62 303 TRP A N 1
ATOM 2333 C CA . TRP A 1 303 ? 17.094 7.590 -24.243 1.00 68.62 303 TRP A CA 1
ATOM 2334 C C . TRP A 1 303 ? 16.187 7.223 -23.061 1.00 68.62 303 TRP A C 1
ATOM 2336 O O . TRP A 1 303 ? 16.681 6.810 -22.013 1.00 68.62 303 TRP A O 1
ATOM 2346 N N . ASP A 1 304 ? 14.865 7.342 -23.215 1.00 76.44 304 ASP A N 1
ATOM 2347 C CA . ASP A 1 304 ? 13.923 7.019 -22.146 1.00 76.44 304 ASP A CA 1
ATOM 2348 C C . ASP A 1 304 ? 13.753 5.501 -21.999 1.00 76.44 304 ASP A C 1
ATOM 2350 O O . ASP A 1 304 ? 13.503 4.767 -22.971 1.00 76.44 304 ASP A O 1
ATOM 2354 N N . THR A 1 305 ? 13.819 5.037 -20.749 1.00 76.44 305 THR A N 1
ATOM 2355 C CA . THR A 1 305 ? 13.510 3.656 -20.383 1.00 76.44 305 THR A CA 1
ATOM 2356 C C . THR A 1 305 ? 11.995 3.414 -20.441 1.00 76.44 305 THR A C 1
ATOM 2358 O O . THR A 1 305 ? 11.222 4.201 -19.885 1.00 76.44 305 THR A O 1
ATOM 2361 N N . PRO A 1 306 ? 11.530 2.331 -21.094 1.00 80.69 306 PRO A N 1
ATOM 2362 C CA . PRO A 1 306 ? 10.131 1.927 -21.044 1.00 80.69 306 PRO A CA 1
ATOM 2363 C C . PRO A 1 306 ? 9.731 1.635 -19.603 1.00 80.69 306 PRO A C 1
ATOM 2365 O O . PRO A 1 306 ? 10.333 0.796 -18.935 1.00 80.69 306 PRO A O 1
ATOM 2368 N N . ARG A 1 307 ? 8.731 2.360 -19.110 1.00 83.00 307 ARG A N 1
ATOM 2369 C CA . ARG A 1 307 ? 8.213 2.218 -17.750 1.00 83.00 307 ARG A CA 1
ATOM 2370 C C . ARG A 1 307 ? 6.788 2.724 -17.682 1.00 83.00 307 ARG A C 1
ATOM 2372 O O . ARG A 1 307 ? 6.375 3.583 -18.460 1.00 83.00 307 ARG A O 1
ATOM 2379 N N . VAL A 1 308 ? 6.039 2.214 -16.714 1.00 87.38 308 VAL A N 1
ATOM 2380 C CA . VAL A 1 308 ? 4.718 2.761 -16.410 1.00 87.38 308 VAL A CA 1
ATOM 2381 C C . VAL A 1 308 ? 4.843 4.205 -15.924 1.00 87.38 308 VAL A C 1
ATOM 2383 O O . VAL A 1 308 ? 5.807 4.579 -15.258 1.00 87.38 308 VAL A O 1
ATOM 2386 N N . SER A 1 309 ? 3.845 5.025 -16.236 1.00 90.19 309 SER A N 1
ATOM 2387 C CA . SER A 1 309 ? 3.795 6.409 -15.772 1.00 90.19 309 SER A CA 1
ATOM 2388 C C . SER A 1 309 ? 3.782 6.465 -14.233 1.00 90.19 309 SER A C 1
ATOM 2390 O O . SER A 1 309 ? 2.892 5.853 -13.626 1.00 90.19 309 SER A O 1
ATOM 2392 N N . PRO A 1 310 ? 4.680 7.245 -13.594 1.00 88.50 310 PRO A N 1
ATOM 2393 C CA . PRO A 1 310 ? 4.711 7.403 -12.138 1.00 88.50 310 PRO A CA 1
ATOM 2394 C C . PRO A 1 310 ? 3.372 7.874 -11.563 1.00 88.50 310 PRO A C 1
ATOM 2396 O O . PRO A 1 310 ? 2.947 7.405 -10.513 1.00 88.50 310 PRO A O 1
ATOM 2399 N N . TYR A 1 311 ? 2.648 8.724 -12.297 1.00 92.44 311 TYR A N 1
ATOM 2400 C CA . TYR A 1 311 ? 1.318 9.196 -11.908 1.00 92.44 311 TYR A CA 1
ATOM 2401 C C . TYR A 1 311 ? 0.269 8.079 -11.883 1.00 92.44 311 TYR A C 1
ATOM 2403 O O . TYR A 1 311 ? -0.569 8.037 -10.983 1.00 92.44 311 TYR A O 1
ATOM 2411 N N . ARG A 1 312 ? 0.305 7.153 -12.852 1.00 94.06 312 ARG A N 1
ATOM 2412 C CA . ARG A 1 312 ? -0.637 6.019 -12.904 1.00 94.06 312 ARG A CA 1
ATOM 2413 C C . ARG A 1 312 ? -0.319 4.989 -11.828 1.00 94.06 312 ARG A C 1
ATOM 2415 O O . ARG A 1 312 ? -1.236 4.462 -11.204 1.00 94.06 312 ARG A O 1
ATOM 2422 N N . LEU A 1 313 ? 0.970 4.758 -11.581 1.00 91.00 313 LEU A N 1
ATOM 2423 C CA . LEU A 1 313 ? 1.444 3.923 -10.482 1.00 91.00 313 LEU A CA 1
ATOM 2424 C C . LEU A 1 313 ? 1.022 4.501 -9.122 1.00 91.00 313 LEU A C 1
ATOM 2426 O O . LEU A 1 313 ? 0.465 3.774 -8.301 1.00 91.00 313 LEU A O 1
ATOM 2430 N N . ALA A 1 314 ? 1.204 5.811 -8.917 1.00 92.31 314 ALA A N 1
ATOM 2431 C CA . ALA A 1 314 ? 0.729 6.522 -7.732 1.00 92.31 314 ALA A CA 1
ATOM 2432 C C . ALA A 1 314 ? -0.786 6.370 -7.565 1.00 92.31 314 ALA A C 1
ATOM 2434 O O . ALA A 1 314 ? -1.239 5.932 -6.513 1.00 92.31 314 ALA A O 1
ATOM 2435 N N . ALA A 1 315 ? -1.574 6.621 -8.615 1.00 94.75 315 ALA A N 1
ATOM 2436 C CA . ALA A 1 315 ? -3.024 6.452 -8.561 1.00 94.75 315 ALA A CA 1
ATOM 2437 C C . ALA A 1 315 ? -3.434 5.022 -8.162 1.00 94.75 315 ALA A C 1
ATOM 2439 O O . ALA A 1 315 ? -4.304 4.852 -7.303 1.00 94.75 315 ALA A O 1
ATOM 2440 N N . HIS A 1 316 ? -2.797 4.000 -8.741 1.00 95.12 316 HIS A N 1
ATOM 2441 C CA . HIS A 1 316 ? -3.076 2.597 -8.433 1.00 95.12 316 HIS A CA 1
ATOM 2442 C C . HIS A 1 316 ? -2.774 2.264 -6.970 1.00 95.12 316 HIS A C 1
ATOM 2444 O O . HIS A 1 316 ? -3.648 1.797 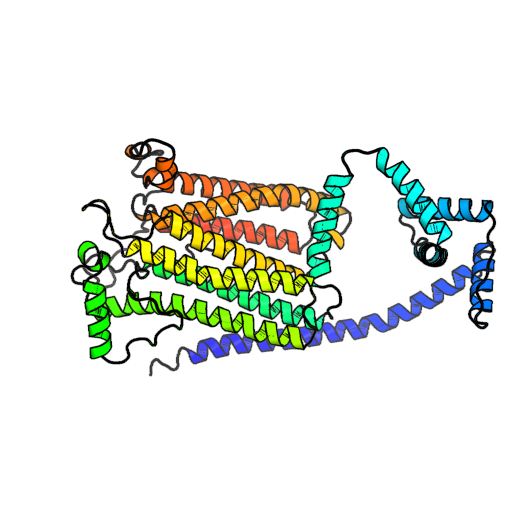-6.240 1.00 95.12 316 HIS A O 1
ATOM 2450 N N . LEU A 1 317 ? -1.567 2.579 -6.502 1.00 92.50 317 LEU A N 1
ATOM 2451 C CA . LEU A 1 317 ? -1.159 2.222 -5.150 1.00 92.50 317 LEU A CA 1
ATOM 2452 C C . LEU A 1 317 ? -1.868 3.059 -4.076 1.00 92.50 317 LEU A C 1
ATOM 2454 O O . LEU A 1 317 ? -2.298 2.515 -3.061 1.00 92.50 317 LEU A O 1
ATOM 2458 N N . THR A 1 318 ? -2.063 4.363 -4.297 1.00 93.94 318 THR A N 1
ATOM 2459 C CA . THR A 1 318 ? -2.813 5.214 -3.363 1.00 93.94 318 THR A CA 1
ATOM 2460 C C . THR A 1 318 ? -4.237 4.700 -3.186 1.00 93.94 318 THR A C 1
ATOM 2462 O O . THR A 1 318 ? -4.717 4.585 -2.059 1.00 93.94 318 THR A O 1
ATOM 2465 N N . SER A 1 319 ? -4.918 4.338 -4.273 1.00 95.50 319 SER A N 1
ATOM 2466 C CA . SER A 1 319 ? -6.277 3.802 -4.176 1.00 95.50 319 SER A CA 1
ATOM 2467 C C . SER A 1 319 ? -6.311 2.412 -3.521 1.00 95.50 319 SER A C 1
ATOM 2469 O O . SER A 1 319 ? -7.222 2.148 -2.731 1.00 95.50 319 SER A O 1
ATOM 2471 N N . ALA A 1 320 ? -5.287 1.572 -3.717 1.00 95.56 320 ALA A N 1
ATOM 2472 C CA . ALA A 1 320 ? -5.114 0.330 -2.961 1.00 95.56 320 ALA A CA 1
ATOM 2473 C C . ALA A 1 320 ? -4.933 0.579 -1.448 1.00 95.56 320 ALA A C 1
ATOM 2475 O O . ALA A 1 320 ? -5.564 -0.105 -0.639 1.00 95.56 320 ALA A O 1
ATOM 2476 N N . PHE A 1 321 ? -4.163 1.597 -1.043 1.00 94.38 321 PHE A N 1
ATOM 2477 C CA . PHE A 1 321 ? -4.036 1.989 0.367 1.00 94.38 321 PHE A CA 1
ATOM 2478 C C . PHE A 1 321 ? -5.339 2.515 0.966 1.00 94.38 321 PHE A C 1
ATOM 2480 O O . PHE A 1 321 ? -5.631 2.218 2.127 1.00 94.38 321 PHE A O 1
ATOM 2487 N N . VAL A 1 322 ? -6.151 3.247 0.198 1.00 95.94 322 VAL A N 1
ATOM 2488 C CA . VAL A 1 322 ? -7.481 3.685 0.654 1.00 95.94 322 VAL A CA 1
ATOM 2489 C C . VAL A 1 322 ? -8.390 2.476 0.894 1.00 95.94 322 VAL A C 1
ATOM 2491 O O . VAL A 1 322 ? -9.037 2.405 1.940 1.00 95.94 322 VAL A O 1
ATOM 2494 N N . ILE A 1 323 ? -8.403 1.497 -0.019 1.00 96.44 323 ILE A N 1
ATOM 2495 C CA . ILE A 1 323 ? -9.175 0.252 0.143 1.00 96.44 323 ILE A CA 1
ATOM 2496 C C . ILE A 1 323 ? -8.690 -0.527 1.366 1.00 96.44 323 ILE A C 1
ATOM 2498 O O . ILE A 1 323 ? -9.498 -0.887 2.221 1.00 96.44 323 ILE A O 1
ATOM 2502 N N . TYR A 1 324 ? -7.378 -0.753 1.483 1.00 96.81 324 TYR A N 1
ATOM 2503 C CA . TYR A 1 324 ? -6.777 -1.453 2.618 1.00 96.81 324 TYR A CA 1
ATOM 2504 C C . TYR A 1 324 ? -7.136 -0.785 3.948 1.00 96.81 324 TYR A C 1
ATOM 2506 O O . TYR A 1 324 ? -7.627 -1.450 4.861 1.00 96.81 324 TYR A O 1
ATOM 2514 N N . SER A 1 325 ? -6.953 0.534 4.037 1.00 95.38 325 SER A N 1
ATOM 2515 C CA . SER A 1 325 ? -7.246 1.312 5.242 1.00 95.38 325 SER A CA 1
ATOM 2516 C C . SER A 1 325 ? -8.732 1.271 5.585 1.00 95.38 325 SER A C 1
ATOM 2518 O O . SER A 1 325 ? -9.083 1.116 6.751 1.00 95.38 325 SER A O 1
ATOM 2520 N N . GLY A 1 326 ? -9.618 1.357 4.589 1.00 96.25 326 GLY A N 1
ATOM 2521 C CA . GLY A 1 326 ? -11.063 1.259 4.783 1.00 96.25 326 GLY A CA 1
ATOM 2522 C C . GLY A 1 326 ? -11.513 -0.126 5.256 1.00 96.25 326 GLY A C 1
ATOM 2523 O O . GLY A 1 326 ? -12.311 -0.226 6.195 1.00 96.25 326 GLY A O 1
ATOM 2524 N N . LEU A 1 327 ? -10.973 -1.193 4.661 1.00 96.88 327 LEU A N 1
ATOM 2525 C CA . LEU A 1 327 ? -11.222 -2.569 5.094 1.00 96.88 327 LEU A CA 1
ATOM 2526 C C . LEU A 1 327 ? -10.710 -2.789 6.516 1.00 96.88 327 LEU A C 1
ATOM 2528 O O . LEU A 1 327 ? -11.462 -3.258 7.363 1.00 96.88 327 LEU A O 1
ATOM 2532 N N . LEU A 1 328 ? -9.469 -2.387 6.806 1.00 95.75 328 LEU A N 1
ATOM 2533 C CA . LEU A 1 328 ? -8.869 -2.539 8.129 1.00 95.75 328 LEU A CA 1
ATOM 2534 C C . LEU A 1 328 ? -9.640 -1.736 9.182 1.00 95.75 328 LEU A C 1
ATOM 2536 O O . LEU A 1 328 ? -9.921 -2.242 10.265 1.00 95.75 328 LEU A O 1
ATOM 2540 N N . TRP A 1 329 ? -10.048 -0.510 8.858 1.00 94.50 329 TRP A N 1
ATOM 2541 C CA . TRP A 1 329 ? -10.880 0.310 9.735 1.00 94.50 329 TRP A CA 1
ATOM 2542 C C . TRP A 1 329 ? -12.231 -0.353 10.023 1.00 94.50 329 TRP A C 1
ATOM 2544 O O . TRP A 1 329 ? -12.669 -0.403 11.171 1.00 94.50 329 TRP A O 1
ATOM 2554 N N . THR A 1 330 ? -12.877 -0.917 9.001 1.00 95.75 330 THR A N 1
ATOM 2555 C CA . THR A 1 330 ? -14.156 -1.629 9.159 1.00 95.75 330 THR A CA 1
ATOM 2556 C C . THR A 1 330 ? -13.978 -2.909 9.979 1.00 95.75 330 THR A C 1
ATOM 2558 O O . THR A 1 330 ? -14.776 -3.175 10.874 1.00 95.75 330 THR A O 1
ATOM 2561 N N . THR A 1 331 ? -12.891 -3.651 9.762 1.00 96.31 331 THR A N 1
ATOM 2562 C CA . THR A 1 331 ? -12.472 -4.793 10.587 1.00 96.31 331 THR A CA 1
ATOM 2563 C C . THR A 1 331 ? -12.314 -4.396 12.056 1.00 96.31 331 THR A C 1
ATOM 2565 O O . THR A 1 331 ? -12.847 -5.060 12.946 1.00 96.31 331 THR A O 1
ATOM 2568 N N . LEU A 1 332 ? -11.633 -3.282 12.333 1.00 92.69 332 LEU A N 1
ATOM 2569 C CA . LEU A 1 332 ? -11.460 -2.772 13.692 1.00 92.69 332 LEU A CA 1
ATOM 2570 C C . LEU A 1 332 ? -12.794 -2.354 14.316 1.00 92.69 332 LEU A C 1
ATOM 2572 O O . LEU A 1 332 ? -13.020 -2.668 15.480 1.00 92.69 332 LEU A O 1
ATOM 2576 N N . ASN A 1 333 ? -13.705 -1.739 13.558 1.00 93.00 333 ASN A N 1
ATOM 2577 C CA . ASN A 1 333 ? -15.061 -1.445 14.036 1.00 93.00 333 ASN A CA 1
ATOM 2578 C C . ASN A 1 333 ? -15.835 -2.728 14.358 1.00 93.00 333 ASN A C 1
ATOM 2580 O O . ASN A 1 333 ? -16.562 -2.777 15.351 1.00 93.00 333 ASN A O 1
ATOM 2584 N N . MET A 1 334 ? -15.652 -3.785 13.557 1.00 94.56 334 MET A N 1
ATOM 2585 C CA . MET A 1 334 ? -16.238 -5.090 13.842 1.00 94.56 334 MET A CA 1
ATOM 2586 C C . MET A 1 334 ? -15.658 -5.689 15.116 1.00 94.56 334 MET A C 1
ATOM 2588 O O . MET A 1 334 ? -16.419 -6.252 15.880 1.00 94.56 334 MET A O 1
ATOM 2592 N N . PHE A 1 335 ? -14.372 -5.566 15.436 1.00 92.94 335 PHE A N 1
ATOM 2593 C CA . PHE A 1 335 ? -13.848 -6.125 16.692 1.00 92.94 335 PHE A CA 1
ATOM 2594 C C . PHE A 1 335 ? -14.084 -5.231 17.916 1.00 92.94 335 PHE A C 1
ATOM 2596 O O . PHE A 1 335 ? -14.392 -5.740 19.000 1.00 92.94 335 PHE A O 1
ATOM 2603 N N . PHE A 1 336 ? -14.037 -3.915 17.728 1.00 88.50 336 PHE A N 1
ATOM 2604 C CA . PHE A 1 336 ? -14.046 -2.895 18.774 1.00 88.50 336 PHE A CA 1
ATOM 2605 C C . PHE A 1 336 ? -15.096 -1.800 18.480 1.00 88.50 336 PHE A C 1
ATOM 2607 O O . PHE A 1 336 ? -14.739 -0.654 18.207 1.00 88.50 336 PHE A O 1
ATOM 2614 N N . PRO A 1 337 ? -16.404 -2.121 18.549 1.00 83.19 337 PRO A N 1
ATOM 2615 C CA . PRO A 1 337 ? -17.487 -1.187 18.215 1.00 83.19 337 PRO A CA 1
ATOM 2616 C C . PRO A 1 337 ? -17.540 0.030 19.144 1.00 83.19 337 PRO A C 1
ATOM 2618 O O . PRO A 1 337 ? -17.967 1.112 18.744 1.00 83.19 337 PRO A O 1
ATOM 2621 N N . THR A 1 338 ? -17.077 -0.140 20.381 1.00 81.44 338 THR A N 1
ATOM 2622 C CA . THR A 1 338 ? -16.936 0.934 21.359 1.00 81.44 338 THR A CA 1
ATOM 2623 C C . THR A 1 338 ? -15.467 1.322 21.445 1.00 81.44 338 THR A C 1
ATOM 2625 O O . THR A 1 338 ? -14.610 0.478 21.702 1.00 81.44 338 THR A O 1
ATOM 2628 N N . SER A 1 339 ? -15.165 2.608 21.244 1.00 72.62 339 SER A N 1
ATOM 2629 C CA . SER A 1 339 ? -13.780 3.085 21.289 1.00 72.62 339 SER A CA 1
ATOM 2630 C C . SER A 1 339 ? -13.141 2.825 22.657 1.00 72.62 339 SER A C 1
ATOM 2632 O O . SER A 1 339 ? -13.787 3.021 23.687 1.00 72.62 339 SER A O 1
ATOM 2634 N N . ALA A 1 340 ? -11.846 2.490 22.682 1.00 71.38 340 ALA A N 1
ATOM 2635 C CA . ALA A 1 340 ? -11.098 2.298 23.929 1.00 71.38 340 ALA A CA 1
ATOM 2636 C C . ALA A 1 340 ? -11.172 3.520 24.863 1.00 71.38 340 ALA A C 1
ATOM 2638 O O . ALA A 1 340 ? -11.129 3.366 26.075 1.00 71.38 340 ALA A O 1
ATOM 2639 N N . ALA A 1 341 ? -11.336 4.725 24.305 1.00 68.25 341 ALA A N 1
ATOM 2640 C CA . ALA A 1 341 ? -11.505 5.967 25.058 1.00 68.25 341 ALA A CA 1
ATOM 2641 C C . ALA A 1 341 ? -12.845 6.054 25.809 1.00 68.25 341 ALA A C 1
ATOM 2643 O O . ALA A 1 341 ? -12.909 6.695 26.849 1.00 68.25 341 ALA A O 1
ATOM 2644 N N . ALA A 1 342 ? -13.906 5.437 25.281 1.00 72.31 342 ALA A N 1
ATOM 2645 C CA . ALA A 1 342 ? -15.246 5.486 25.871 1.00 72.31 342 ALA A CA 1
ATOM 2646 C C . ALA A 1 342 ? -15.390 4.572 27.099 1.00 72.31 342 ALA A C 1
ATOM 2648 O O . ALA A 1 342 ? -16.261 4.794 27.929 1.00 72.31 342 ALA A O 1
ATOM 2649 N N . VAL A 1 343 ? -14.524 3.563 27.210 1.00 75.31 343 VAL A N 1
ATOM 2650 C CA . VAL A 1 343 ? -14.428 2.634 28.351 1.00 75.31 343 VAL A CA 1
ATOM 2651 C C . VAL A 1 343 ? -13.181 2.890 29.206 1.00 75.31 343 VAL A C 1
ATOM 2653 O O . VAL A 1 343 ? -12.907 2.146 30.144 1.00 75.31 343 VAL A O 1
ATOM 2656 N N . ALA A 1 344 ? -12.405 3.930 28.888 1.00 73.69 344 ALA A N 1
ATOM 2657 C CA . ALA A 1 344 ? -11.186 4.253 29.614 1.00 73.69 344 ALA A CA 1
ATOM 2658 C C . ALA A 1 344 ? -11.492 4.900 30.978 1.00 73.69 344 ALA A C 1
ATOM 2660 O O . ALA A 1 344 ? -12.469 5.645 31.093 1.00 73.69 344 ALA A O 1
ATOM 2661 N N . PRO A 1 345 ? -10.621 4.708 31.988 1.00 77.75 345 PRO A N 1
ATOM 2662 C CA . PRO A 1 345 ? -10.669 5.489 33.220 1.00 77.75 345 PRO A CA 1
ATOM 2663 C C . PRO A 1 345 ? -10.631 6.992 32.923 1.00 77.75 345 PRO A C 1
ATOM 2665 O O . PRO A 1 345 ? -9.964 7.423 31.978 1.00 77.75 345 PRO A O 1
ATOM 2668 N N . SER A 1 346 ? -11.282 7.803 33.759 1.00 80.44 346 SER A N 1
ATOM 2669 C CA . SER A 1 346 ? -11.322 9.269 33.615 1.00 80.44 346 SER A CA 1
ATOM 2670 C C . SER A 1 346 ? -9.925 9.895 33.495 1.00 80.44 346 SER A C 1
ATOM 2672 O O . SER A 1 346 ? -9.721 10.807 32.693 1.00 80.44 346 SER A O 1
ATOM 2674 N N . SER A 1 347 ? -8.936 9.336 34.199 1.00 82.38 347 SER A N 1
ATOM 2675 C CA . SER A 1 347 ? -7.525 9.741 34.142 1.00 82.38 347 SER A CA 1
ATOM 2676 C C . SER A 1 347 ? -6.875 9.575 32.760 1.00 82.38 347 SER A C 1
ATOM 2678 O O . SER A 1 347 ? -5.940 10.299 32.426 1.00 82.38 347 SER A O 1
ATOM 2680 N N . ALA A 1 348 ? -7.379 8.665 31.922 1.00 85.12 348 ALA A N 1
ATOM 2681 C CA . ALA A 1 348 ? -6.858 8.398 30.582 1.00 85.12 348 ALA A CA 1
ATOM 2682 C C . ALA A 1 348 ? -7.546 9.228 29.481 1.00 85.12 348 ALA A C 1
ATOM 2684 O O . ALA A 1 348 ? -7.068 9.265 28.341 1.00 85.12 348 ALA A O 1
ATOM 2685 N N . VAL A 1 349 ? -8.665 9.897 29.786 1.00 84.69 349 VAL A N 1
ATOM 2686 C CA . VAL A 1 349 ? -9.473 10.630 28.794 1.00 84.69 349 VAL A CA 1
ATOM 2687 C C . VAL A 1 349 ? -8.691 11.804 28.208 1.00 84.69 349 VAL A C 1
ATOM 2689 O O . VAL A 1 349 ? -8.605 11.931 26.985 1.00 84.69 349 VAL A O 1
ATOM 2692 N N . ALA A 1 350 ? -8.062 12.621 29.059 1.00 86.69 350 ALA A N 1
ATOM 2693 C CA . ALA A 1 350 ? -7.283 13.784 28.630 1.00 86.69 350 ALA A CA 1
ATOM 2694 C C . ALA A 1 350 ? -6.076 13.379 27.765 1.00 86.69 350 ALA A C 1
ATOM 2696 O O . ALA A 1 350 ? -5.868 13.935 26.683 1.00 86.69 350 ALA A O 1
ATOM 2697 N N . GLY A 1 351 ? -5.329 12.352 28.191 1.00 87.69 351 GLY A N 1
ATOM 2698 C CA . GLY A 1 351 ? -4.207 11.800 27.427 1.00 87.69 351 GLY A CA 1
ATOM 2699 C C . GLY A 1 351 ? -4.642 11.266 26.062 1.00 87.69 351 GLY A C 1
ATOM 2700 O O . GLY A 1 351 ? -4.012 11.558 25.046 1.00 87.69 351 GLY A O 1
ATOM 2701 N N . THR A 1 352 ? -5.772 10.556 26.013 1.00 87.06 352 THR A N 1
ATOM 2702 C CA . THR A 1 352 ? -6.320 10.003 24.767 1.00 87.06 352 THR A CA 1
ATOM 2703 C C . THR A 1 352 ? -6.823 11.093 23.819 1.00 87.06 352 THR A C 1
ATOM 2705 O O . THR A 1 352 ? -6.626 10.998 22.607 1.00 87.06 352 THR A O 1
ATOM 2708 N N . ALA A 1 353 ? -7.452 12.148 24.345 1.00 88.12 353 ALA A N 1
ATOM 2709 C CA . ALA A 1 353 ? -7.890 13.290 23.549 1.00 88.12 353 ALA A CA 1
ATOM 2710 C C . ALA A 1 353 ? -6.699 14.052 22.948 1.00 88.12 353 ALA A C 1
ATOM 2712 O O . ALA A 1 353 ? -6.727 14.387 21.764 1.00 88.12 353 ALA A O 1
ATOM 2713 N N . ALA A 1 354 ? -5.639 14.273 23.730 1.00 91.50 354 ALA A N 1
ATOM 2714 C CA . ALA A 1 354 ? -4.411 14.898 23.249 1.00 91.50 354 ALA A CA 1
ATOM 2715 C C . ALA A 1 354 ? -3.720 14.049 22.169 1.00 91.50 354 ALA A C 1
ATOM 2717 O O . ALA A 1 354 ? -3.359 14.582 21.122 1.00 91.50 354 ALA A O 1
ATOM 2718 N N . LEU A 1 355 ? -3.611 12.729 22.371 1.00 92.31 355 LEU A N 1
ATOM 2719 C CA . LEU A 1 355 ? -3.029 11.822 21.376 1.00 92.31 355 LEU A CA 1
ATOM 2720 C C . LEU A 1 355 ? -3.814 11.862 20.061 1.00 92.31 355 LEU A C 1
ATOM 2722 O O . LEU A 1 355 ? -3.221 11.926 18.991 1.00 92.31 355 LEU A O 1
ATOM 2726 N N . ARG A 1 356 ? -5.151 11.893 20.125 1.00 89.56 356 ARG A N 1
ATOM 2727 C CA . ARG A 1 356 ? -6.010 11.958 18.933 1.00 89.56 356 ARG A CA 1
ATOM 2728 C C . ARG A 1 356 ? -5.778 13.219 18.095 1.00 89.56 356 ARG A C 1
ATOM 2730 O O . ARG A 1 356 ? -5.837 13.135 16.871 1.00 89.56 356 ARG A O 1
ATOM 2737 N N . LYS A 1 357 ? -5.505 14.366 18.730 1.00 91.88 357 LYS A N 1
ATOM 2738 C CA . LYS A 1 357 ? -5.205 15.622 18.018 1.00 91.88 357 LYS A CA 1
ATOM 2739 C C . LYS A 1 357 ? -3.926 15.515 17.185 1.00 91.88 357 LYS A C 1
ATOM 2741 O O . LYS A 1 357 ? -3.886 16.061 16.092 1.00 91.88 357 LYS A O 1
ATOM 2746 N N . VAL A 1 358 ? -2.927 14.781 17.677 1.00 94.88 358 VAL A N 1
ATOM 2747 C CA . VAL A 1 358 ? -1.643 14.569 16.984 1.00 94.88 358 VAL A CA 1
ATOM 2748 C C . VAL A 1 358 ? -1.711 13.393 16.002 1.00 94.88 358 VAL A C 1
ATOM 2750 O O . VAL A 1 358 ? -1.075 13.420 14.955 1.00 94.88 358 VAL A O 1
ATOM 2753 N N . ALA A 1 359 ? -2.536 12.381 16.277 1.00 92.12 359 ALA A N 1
ATOM 2754 C CA . ALA A 1 359 ? -2.638 11.186 15.443 1.00 92.12 359 ALA A CA 1
ATOM 2755 C C . ALA A 1 359 ? -3.147 11.471 14.018 1.00 92.12 359 ALA A C 1
ATOM 2757 O O . ALA A 1 359 ? -2.697 10.827 13.078 1.00 92.12 359 ALA A O 1
ATOM 2758 N N . HIS A 1 360 ? -4.067 12.426 13.833 1.00 89.88 360 HIS A N 1
ATOM 2759 C CA . HIS A 1 360 ? -4.572 12.786 12.501 1.00 89.88 360 HIS A CA 1
ATOM 2760 C C . HIS A 1 360 ? -3.524 13.425 11.581 1.00 89.88 360 HIS A C 1
ATOM 2762 O O . HIS A 1 360 ? -3.333 12.894 10.486 1.00 89.88 360 HIS A O 1
ATOM 2768 N N . PRO A 1 361 ? -2.835 14.513 11.976 1.00 95.62 361 PRO A N 1
ATOM 2769 C CA . PRO A 1 361 ? -1.771 15.072 11.150 1.00 95.62 361 PRO A CA 1
ATOM 2770 C C . PRO A 1 361 ? -0.616 14.081 10.965 1.00 95.62 361 PRO A C 1
ATOM 2772 O O . PRO A 1 361 ? -0.069 13.998 9.872 1.00 95.62 361 PRO A O 1
ATOM 2775 N N . LEU A 1 362 ? -0.301 13.261 11.976 1.00 96.19 362 LEU A N 1
ATOM 2776 C CA . LEU A 1 362 ? 0.718 12.219 11.846 1.00 96.19 362 LEU A CA 1
ATOM 2777 C C . LEU A 1 362 ? 0.333 11.157 10.805 1.00 96.19 362 LEU A C 1
ATOM 2779 O O . LEU A 1 362 ? 1.155 10.785 9.976 1.00 96.19 362 LEU A O 1
ATOM 2783 N N . ALA A 1 363 ? -0.925 10.706 10.799 1.00 93.50 363 ALA A N 1
ATOM 2784 C CA . ALA A 1 363 ? -1.429 9.782 9.785 1.00 93.50 363 ALA A CA 1
ATOM 2785 C C . ALA A 1 363 ? -1.400 10.397 8.375 1.00 93.50 363 ALA A C 1
ATOM 2787 O O . ALA A 1 363 ? -1.076 9.701 7.417 1.00 93.50 363 ALA A O 1
ATOM 2788 N N . ALA A 1 364 ? -1.699 11.695 8.246 1.00 95.31 364 ALA A N 1
ATOM 2789 C CA . ALA A 1 364 ? -1.591 12.404 6.972 1.00 95.31 364 ALA A CA 1
ATOM 2790 C C . ALA A 1 364 ? -0.135 12.479 6.486 1.00 95.31 364 ALA A C 1
ATOM 2792 O O . ALA A 1 364 ? 0.125 12.195 5.320 1.00 95.31 364 ALA A O 1
ATOM 2793 N N . LEU A 1 365 ? 0.814 12.785 7.377 1.00 97.12 365 LEU A N 1
ATOM 2794 C CA . LEU A 1 365 ? 2.241 12.789 7.056 1.00 97.12 365 LEU A CA 1
ATOM 2795 C C . LEU A 1 365 ? 2.719 11.402 6.603 1.00 97.12 365 LEU A C 1
ATOM 2797 O O . LEU A 1 365 ? 3.338 11.296 5.552 1.00 97.12 365 LEU A O 1
ATOM 2801 N N . ILE A 1 366 ? 2.364 10.338 7.332 1.00 96.12 366 ILE A N 1
ATOM 2802 C CA . ILE A 1 366 ? 2.682 8.952 6.945 1.00 96.12 366 ILE A CA 1
ATOM 2803 C C . ILE A 1 366 ? 2.114 8.631 5.556 1.00 96.12 366 ILE A C 1
ATOM 2805 O O . ILE A 1 366 ? 2.816 8.058 4.727 1.00 96.12 366 ILE A O 1
ATOM 2809 N N . ALA A 1 367 ? 0.868 9.024 5.275 1.00 93.06 367 ALA A N 1
ATOM 2810 C CA . ALA A 1 367 ? 0.253 8.803 3.969 1.00 93.06 367 ALA A CA 1
ATOM 2811 C C . ALA A 1 367 ? 0.986 9.557 2.847 1.00 93.06 367 ALA A C 1
ATOM 2813 O O . ALA A 1 367 ? 1.245 8.978 1.797 1.00 93.06 367 ALA A O 1
ATOM 2814 N N . ILE A 1 368 ? 1.366 10.819 3.070 1.00 95.88 368 ILE A N 1
ATOM 2815 C CA . ILE A 1 368 ? 2.138 11.616 2.102 1.00 95.88 368 ILE A CA 1
ATOM 2816 C C . ILE A 1 368 ? 3.508 10.976 1.847 1.00 95.88 368 ILE A C 1
ATOM 2818 O O . ILE A 1 368 ? 3.910 10.840 0.694 1.00 95.88 368 ILE A O 1
ATOM 2822 N N . THR A 1 369 ? 4.195 10.523 2.896 1.00 95.94 369 THR A N 1
ATOM 2823 C CA . THR A 1 369 ? 5.482 9.819 2.795 1.00 95.94 369 THR A CA 1
ATOM 2824 C C . THR A 1 369 ? 5.355 8.501 2.030 1.00 95.94 369 THR A C 1
ATOM 2826 O O . THR A 1 369 ? 6.182 8.200 1.171 1.00 95.94 369 THR A O 1
ATOM 2829 N N . ALA A 1 370 ? 4.298 7.725 2.280 1.00 91.50 370 ALA A N 1
ATOM 2830 C CA . ALA A 1 370 ? 4.039 6.494 1.540 1.00 91.50 370 ALA A CA 1
ATOM 2831 C C . ALA A 1 370 ? 3.761 6.771 0.050 1.00 91.50 370 ALA A C 1
ATOM 2833 O O . ALA A 1 370 ? 4.253 6.048 -0.814 1.00 91.50 370 ALA A O 1
ATOM 2834 N N . ILE A 1 371 ? 3.014 7.838 -0.262 1.00 91.31 371 ILE A N 1
ATOM 2835 C CA . ILE A 1 371 ? 2.720 8.252 -1.642 1.00 91.31 371 ILE A CA 1
ATOM 2836 C C . ILE A 1 371 ? 3.983 8.755 -2.354 1.00 91.31 371 ILE A C 1
ATOM 2838 O O . ILE A 1 371 ? 4.195 8.406 -3.515 1.00 91.31 371 ILE A O 1
ATOM 2842 N N . SER A 1 372 ? 4.851 9.523 -1.685 1.00 94.00 372 SER A N 1
ATOM 2843 C CA . SER A 1 372 ? 6.104 9.992 -2.296 1.00 94.00 372 SER A CA 1
ATOM 2844 C C . SER A 1 372 ? 7.041 8.834 -2.656 1.00 94.00 372 SER A C 1
ATOM 2846 O O . SER A 1 372 ? 7.679 8.873 -3.707 1.00 94.00 372 SER A O 1
ATOM 2848 N N . GLY A 1 373 ? 7.030 7.745 -1.878 1.00 90.88 373 GLY A N 1
ATOM 2849 C CA . GLY A 1 373 ? 7.767 6.516 -2.201 1.00 90.88 373 GLY A CA 1
ATOM 2850 C C . GLY A 1 373 ? 7.321 5.860 -3.514 1.00 90.88 373 GLY A C 1
ATOM 2851 O O . GLY A 1 373 ? 8.119 5.226 -4.204 1.00 90.88 373 GLY A O 1
ATOM 2852 N N . VAL A 1 374 ? 6.068 6.070 -3.934 1.00 89.75 374 VAL A N 1
ATOM 2853 C CA . VAL A 1 374 ? 5.573 5.571 -5.227 1.00 89.75 374 VAL A CA 1
ATOM 2854 C C . VAL A 1 374 ? 6.231 6.282 -6.398 1.00 89.75 374 VAL A C 1
ATOM 2856 O O . VAL A 1 374 ? 6.534 5.647 -7.407 1.00 89.75 374 VAL A O 1
ATOM 2859 N N . PHE A 1 375 ? 6.501 7.579 -6.260 1.00 90.19 375 PHE A N 1
ATOM 2860 C CA . PHE A 1 375 ? 7.239 8.329 -7.270 1.00 90.19 375 PHE A CA 1
ATOM 2861 C C . PHE A 1 375 ? 8.697 7.874 -7.329 1.00 90.19 375 PHE A C 1
ATOM 2863 O O . PHE A 1 375 ? 9.211 7.688 -8.429 1.00 90.19 375 PHE A O 1
ATOM 2870 N N . VAL A 1 376 ? 9.334 7.593 -6.184 1.00 90.31 376 VAL A N 1
ATOM 2871 C CA . VAL A 1 376 ? 10.689 7.009 -6.137 1.00 90.31 376 VAL A CA 1
ATOM 2872 C C . VAL A 1 376 ? 10.740 5.693 -6.913 1.00 90.31 376 VAL A C 1
ATOM 2874 O O . VAL A 1 376 ? 11.587 5.526 -7.791 1.00 90.31 376 VAL A O 1
ATOM 2877 N N . ALA A 1 377 ? 9.793 4.786 -6.657 1.00 85.50 377 ALA A N 1
ATOM 2878 C CA . ALA A 1 377 ? 9.700 3.510 -7.364 1.00 85.50 377 ALA A CA 1
ATOM 2879 C C . ALA A 1 377 ? 9.323 3.673 -8.849 1.00 85.50 377 ALA A C 1
ATOM 2881 O O . ALA A 1 377 ? 9.806 2.936 -9.707 1.00 85.50 377 ALA A O 1
ATOM 2882 N N . GLY A 1 378 ? 8.463 4.634 -9.189 1.00 84.12 378 GLY A N 1
ATOM 2883 C CA . GLY A 1 378 ? 8.082 4.933 -10.572 1.00 84.12 378 GLY A CA 1
ATOM 2884 C C . GLY A 1 378 ? 9.232 5.515 -11.394 1.00 84.12 378 GLY A C 1
ATOM 2885 O O . GLY A 1 378 ? 9.350 5.216 -12.578 1.00 84.12 378 GLY A O 1
ATOM 2886 N N . MET A 1 379 ? 10.101 6.296 -10.753 1.00 84.94 379 MET A N 1
ATOM 2887 C CA . MET A 1 379 ? 11.236 6.967 -11.384 1.00 84.94 379 MET A CA 1
ATOM 2888 C C . MET A 1 379 ? 12.541 6.159 -11.338 1.00 84.94 379 MET A C 1
ATOM 2890 O O . MET A 1 379 ? 13.525 6.601 -11.924 1.00 84.94 379 MET A O 1
ATOM 2894 N N . ASP A 1 380 ? 12.548 5.001 -10.666 1.00 82.12 380 ASP A N 1
ATOM 2895 C CA . ASP A 1 380 ? 13.755 4.230 -10.321 1.00 82.12 380 ASP A CA 1
ATOM 2896 C C . ASP A 1 380 ? 14.790 5.073 -9.541 1.00 82.12 380 ASP A C 1
ATOM 2898 O O . ASP A 1 380 ? 15.996 4.836 -9.597 1.00 82.12 380 ASP A O 1
ATOM 2902 N N . ALA A 1 381 ? 14.317 6.065 -8.775 1.00 84.19 381 ALA A N 1
ATOM 2903 C CA . ALA A 1 381 ? 15.167 7.057 -8.115 1.00 84.19 381 ALA A CA 1
ATOM 2904 C C . ALA A 1 381 ? 16.002 6.475 -6.965 1.00 84.19 381 ALA A C 1
ATOM 2906 O O . ALA A 1 381 ? 17.076 6.985 -6.653 1.00 84.19 381 ALA A O 1
ATOM 2907 N N . GLY A 1 382 ? 15.532 5.364 -6.391 1.00 81.00 382 GLY A N 1
ATOM 2908 C CA . GLY A 1 382 ? 16.253 4.599 -5.380 1.00 81.00 382 GLY A CA 1
ATOM 2909 C C . GLY A 1 382 ? 17.512 3.902 -5.895 1.00 81.00 382 GLY A C 1
ATOM 2910 O O . GLY A 1 382 ? 18.335 3.542 -5.075 1.00 81.00 382 GLY A O 1
ATOM 2911 N N . HIS A 1 383 ? 17.670 3.728 -7.214 1.00 79.75 383 HIS A N 1
ATOM 2912 C CA . HIS A 1 383 ? 18.904 3.204 -7.818 1.00 79.75 383 HIS A CA 1
ATOM 2913 C C . HIS A 1 383 ? 19.879 4.306 -8.245 1.00 79.75 383 HIS A C 1
ATOM 2915 O O . HIS A 1 383 ? 21.052 4.025 -8.482 1.00 79.75 383 HIS A O 1
ATOM 2921 N N . ALA A 1 384 ? 19.384 5.536 -8.410 1.00 83.25 384 ALA A N 1
ATOM 2922 C CA . ALA A 1 384 ? 20.179 6.666 -8.880 1.00 83.25 384 ALA A CA 1
ATOM 2923 C C . ALA A 1 384 ? 21.018 7.304 -7.762 1.00 83.25 384 ALA A C 1
ATOM 2925 O O . ALA A 1 384 ? 22.064 7.880 -8.046 1.00 83.25 384 ALA A O 1
ATOM 2926 N N . TYR A 1 385 ? 20.561 7.200 -6.510 1.00 83.81 385 TYR A N 1
ATOM 2927 C CA . TYR A 1 385 ? 21.230 7.760 -5.337 1.00 83.81 385 TYR A CA 1
ATOM 2928 C C . TYR A 1 385 ? 21.223 6.731 -4.205 1.00 83.81 385 TYR A C 1
ATOM 2930 O O . TYR A 1 385 ? 20.183 6.502 -3.573 1.00 83.81 385 TYR A O 1
ATOM 2938 N N . ASN A 1 386 ? 22.396 6.138 -3.977 1.00 83.56 386 ASN A N 1
ATOM 2939 C CA . ASN A 1 386 ? 22.608 4.955 -3.135 1.00 83.56 386 ASN A CA 1
ATOM 2940 C C . ASN A 1 386 ? 23.428 5.261 -1.869 1.00 83.56 386 ASN A C 1
ATOM 2942 O O . ASN A 1 386 ? 23.627 4.394 -1.035 1.00 83.56 386 ASN A O 1
ATOM 2946 N N . ASP A 1 387 ? 23.908 6.487 -1.698 1.00 83.19 387 ASP A N 1
ATOM 2947 C CA . ASP A 1 387 ? 24.506 6.961 -0.453 1.00 83.19 387 ASP A CA 1
ATOM 2948 C C . ASP A 1 387 ? 23.437 7.575 0.461 1.00 83.19 387 ASP A C 1
ATOM 2950 O O . ASP A 1 387 ? 22.412 8.066 -0.015 1.00 83.19 387 ASP A O 1
ATOM 2954 N N . PHE A 1 388 ? 23.644 7.542 1.778 1.00 84.94 388 PHE A N 1
ATOM 2955 C CA . PHE A 1 388 ? 22.850 8.264 2.777 1.00 84.94 388 PHE A CA 1
ATOM 2956 C C . PHE A 1 388 ? 23.784 8.819 3.873 1.00 84.94 388 PHE A C 1
ATOM 2958 O O . PHE A 1 388 ? 24.736 8.142 4.258 1.00 84.94 388 PHE A O 1
ATOM 2965 N N . PRO A 1 389 ? 23.566 10.035 4.416 1.00 88.06 389 PRO A N 1
ATOM 2966 C CA . PRO A 1 389 ? 22.461 10.967 4.160 1.00 88.06 389 PRO A CA 1
ATOM 2967 C C . PRO A 1 389 ? 22.620 11.807 2.885 1.00 88.06 389 PRO A C 1
ATOM 2969 O O . PRO A 1 389 ? 21.668 12.470 2.472 1.00 88.06 389 PRO A O 1
ATOM 2972 N N . TYR A 1 390 ? 23.801 11.775 2.270 1.00 89.25 390 TYR A N 1
ATOM 2973 C CA . TYR A 1 390 ? 24.100 12.479 1.026 1.00 89.25 390 TYR A CA 1
ATOM 2974 C C . TYR A 1 390 ? 23.436 11.817 -0.186 1.00 89.25 390 TYR A C 1
ATOM 2976 O O . TYR A 1 390 ? 22.858 10.742 -0.086 1.00 89.25 390 TYR A O 1
ATOM 2984 N N . MET A 1 391 ? 23.470 12.503 -1.320 1.00 90.06 391 MET A N 1
ATOM 2985 C CA . MET A 1 391 ? 23.047 12.037 -2.630 1.00 90.06 391 MET A CA 1
ATOM 2986 C C . MET A 1 391 ? 24.162 12.382 -3.619 1.00 90.06 391 MET A C 1
ATOM 2988 O O . MET A 1 391 ? 24.327 13.544 -3.994 1.00 90.06 391 MET A O 1
ATOM 2992 N N . ASN A 1 392 ? 24.957 11.381 -3.992 1.00 88.44 392 ASN A N 1
ATOM 2993 C CA . ASN A 1 392 ? 26.223 11.519 -4.716 1.00 88.44 392 ASN A CA 1
ATOM 2994 C C . ASN A 1 392 ? 27.190 12.508 -4.035 1.00 88.44 392 ASN A C 1
ATOM 2996 O O . ASN A 1 392 ? 27.759 13.394 -4.672 1.00 88.44 392 ASN A O 1
ATOM 3000 N N . GLY A 1 393 ? 27.348 12.389 -2.712 1.00 88.69 393 GLY A N 1
ATOM 3001 C CA . GLY A 1 393 ? 28.265 13.216 -1.917 1.00 88.69 393 GLY A CA 1
ATOM 3002 C C . GLY A 1 393 ? 27.783 14.645 -1.633 1.00 88.69 393 GLY A C 1
ATOM 3003 O O . GLY A 1 393 ? 28.509 15.418 -1.009 1.00 88.69 393 GLY A O 1
ATOM 3004 N N . ARG A 1 394 ? 26.564 15.015 -2.051 1.00 90.75 394 ARG A N 1
ATOM 3005 C CA . ARG A 1 394 ? 25.951 16.332 -1.794 1.00 90.75 394 ARG A CA 1
ATOM 3006 C C . ARG A 1 394 ? 24.632 16.195 -1.044 1.00 90.75 394 ARG A C 1
ATOM 3008 O O . ARG A 1 394 ? 23.945 15.193 -1.166 1.00 90.75 394 ARG A O 1
ATOM 3015 N N . TRP A 1 395 ? 24.239 17.210 -0.276 1.00 90.31 395 TRP A N 1
ATOM 3016 C CA . TRP A 1 395 ? 22.908 17.235 0.355 1.00 90.31 395 TRP A CA 1
ATOM 3017 C C . TRP A 1 395 ? 21.783 17.458 -0.661 1.00 90.31 395 TRP A C 1
ATOM 3019 O O . TRP A 1 395 ? 20.704 16.887 -0.534 1.00 90.31 395 TRP A O 1
ATOM 3029 N N . VAL A 1 396 ? 22.046 18.293 -1.666 1.00 94.00 396 VAL A N 1
ATOM 3030 C CA . VAL A 1 396 ? 21.154 18.551 -2.796 1.00 94.00 396 VAL A CA 1
ATOM 3031 C C . VAL A 1 396 ? 21.979 18.325 -4.063 1.00 94.00 396 VAL A C 1
ATOM 3033 O O . VAL A 1 396 ? 22.957 19.050 -4.254 1.00 94.00 396 VAL A O 1
ATOM 3036 N N . PRO A 1 397 ? 21.651 17.319 -4.891 1.00 91.12 397 PRO A N 1
ATOM 3037 C CA . PRO A 1 397 ? 22.350 17.087 -6.151 1.00 91.12 397 PRO A CA 1
ATOM 3038 C C . PRO A 1 397 ? 22.185 18.259 -7.116 1.00 91.12 397 PRO A C 1
ATOM 3040 O O . PRO A 1 397 ? 21.134 18.907 -7.137 1.00 91.12 397 PRO A O 1
ATOM 3043 N N . ASP A 1 398 ? 23.188 18.492 -7.959 1.00 90.31 398 ASP A N 1
ATOM 3044 C CA . ASP A 1 398 ? 23.174 19.595 -8.925 1.00 90.31 398 ASP A CA 1
ATOM 3045 C C . ASP A 1 398 ? 22.033 19.420 -9.953 1.00 90.31 398 ASP A C 1
ATOM 3047 O O . ASP A 1 398 ? 21.449 20.394 -10.432 1.00 90.31 398 ASP A O 1
ATOM 3051 N N . GLU A 1 399 ? 21.622 18.175 -10.223 1.00 90.50 399 GLU A N 1
ATOM 3052 C CA . GLU A 1 399 ? 20.537 17.839 -11.148 1.00 90.50 399 GLU A CA 1
ATOM 3053 C C . GLU A 1 399 ? 19.138 18.117 -10.585 1.00 90.50 399 GLU A C 1
ATOM 3055 O O . GLU A 1 399 ? 18.156 18.004 -11.322 1.00 90.50 399 GLU A O 1
ATOM 3060 N N . TYR A 1 400 ? 19.006 18.499 -9.308 1.00 92.50 400 TYR A N 1
ATOM 3061 C CA . TYR A 1 400 ? 17.710 18.775 -8.677 1.00 92.50 400 TYR A CA 1
ATOM 3062 C C . TYR A 1 400 ? 16.891 19.812 -9.462 1.00 92.50 400 TYR A C 1
ATOM 3064 O O . TYR A 1 400 ? 15.677 19.666 -9.614 1.00 92.50 400 TYR A O 1
ATOM 3072 N N . TRP A 1 401 ? 17.559 20.818 -10.033 1.00 90.94 401 TRP A N 1
ATOM 3073 C CA . TRP A 1 401 ? 16.929 21.883 -10.821 1.00 90.94 401 TRP A CA 1
ATOM 3074 C C . TRP A 1 401 ? 16.950 21.636 -12.338 1.00 90.94 401 TRP A C 1
ATOM 3076 O O . TRP A 1 401 ? 16.595 22.526 -13.108 1.00 90.94 401 TRP A O 1
ATOM 3086 N N . ALA A 1 402 ? 17.334 20.439 -12.797 1.00 89.38 402 ALA A N 1
ATOM 3087 C CA . ALA A 1 402 ? 17.437 20.135 -14.228 1.00 89.38 402 ALA A CA 1
ATOM 3088 C C . ALA A 1 402 ? 16.076 20.145 -14.950 1.00 89.38 402 ALA A C 1
ATOM 3090 O O . ALA A 1 402 ? 16.004 20.435 -16.142 1.00 89.38 402 ALA A O 1
ATOM 3091 N N . VAL A 1 403 ? 14.983 19.857 -14.232 1.00 86.94 403 VAL A N 1
ATOM 3092 C CA . VAL A 1 403 ? 13.616 19.944 -14.766 1.00 86.94 403 VAL A CA 1
ATOM 3093 C C . VAL A 1 403 ? 12.951 21.185 -14.186 1.00 86.94 403 VAL A C 1
ATOM 3095 O O . VAL A 1 403 ? 12.693 21.257 -12.986 1.00 86.94 403 VAL A O 1
ATOM 3098 N N . GLN A 1 404 ? 12.671 22.158 -15.048 1.00 86.44 404 GLN A N 1
ATOM 3099 C CA . GLN A 1 404 ? 12.120 23.450 -14.647 1.00 86.44 404 GLN A CA 1
ATOM 3100 C C . GLN A 1 404 ? 10.621 23.374 -14.311 1.00 86.44 404 GLN A C 1
ATOM 3102 O O . GLN A 1 404 ? 9.851 22.623 -14.917 1.00 86.44 404 GLN A O 1
ATOM 3107 N N . GLY A 1 405 ? 10.196 24.213 -13.364 1.00 89.25 405 GLY A N 1
ATOM 3108 C CA . GLY A 1 405 ? 8.802 24.343 -12.940 1.00 89.25 405 GLY A CA 1
ATOM 3109 C C . GLY A 1 405 ? 8.315 23.238 -11.995 1.00 89.25 405 GLY A C 1
ATOM 3110 O O . GLY A 1 405 ? 9.059 22.359 -11.570 1.00 89.25 405 GLY A O 1
ATOM 3111 N N . TRP A 1 406 ? 7.022 23.276 -11.658 1.00 88.06 406 TRP A N 1
ATOM 3112 C CA . TRP A 1 406 ? 6.428 22.404 -10.632 1.00 88.06 406 TRP A CA 1
ATOM 3113 C C . TRP A 1 406 ? 6.521 20.905 -10.957 1.00 88.06 406 TRP A C 1
ATOM 3115 O O . TRP A 1 406 ? 6.548 20.074 -10.051 1.00 88.06 406 TRP A O 1
ATOM 3125 N N . ARG A 1 407 ? 6.592 20.555 -12.248 1.00 86.56 407 ARG A N 1
ATOM 3126 C CA . ARG A 1 407 ? 6.741 19.167 -12.706 1.00 86.56 407 ARG A CA 1
ATOM 3127 C C . ARG A 1 407 ? 8.067 18.564 -12.258 1.00 86.56 407 ARG A C 1
ATOM 3129 O O . ARG A 1 407 ? 8.107 17.367 -11.999 1.00 86.56 407 ARG A O 1
ATOM 3136 N N . GLY A 1 408 ? 9.111 19.379 -12.084 1.00 88.50 408 GLY A N 1
ATOM 3137 C CA . GLY A 1 408 ? 10.407 18.924 -11.586 1.00 88.50 408 GLY A CA 1
ATOM 3138 C C . GLY A 1 408 ? 10.305 18.204 -10.245 1.00 88.50 408 GLY A C 1
ATOM 3139 O O . GLY A 1 408 ? 10.949 17.185 -10.056 1.00 88.50 408 GLY A O 1
ATOM 3140 N N . PHE A 1 409 ? 9.395 18.611 -9.360 1.00 89.12 409 PHE A N 1
ATOM 3141 C CA . PHE A 1 409 ? 9.211 17.938 -8.071 1.00 89.12 409 PHE A CA 1
ATOM 3142 C C . PHE A 1 409 ? 8.707 16.487 -8.176 1.00 89.12 409 PHE A C 1
ATOM 3144 O O . PHE A 1 409 ? 8.880 15.716 -7.239 1.00 89.12 409 PHE A O 1
ATOM 3151 N N . PHE A 1 410 ? 8.096 16.104 -9.302 1.00 89.19 410 PHE A N 1
ATOM 3152 C CA . PHE A 1 410 ? 7.502 14.775 -9.504 1.00 89.19 410 PHE A CA 1
ATOM 3153 C C . PHE A 1 410 ? 8.161 13.973 -10.631 1.00 89.19 410 PHE A C 1
ATOM 3155 O O . PHE A 1 410 ? 8.051 12.749 -10.661 1.00 89.19 410 PHE A O 1
ATOM 3162 N N . GLU A 1 411 ? 8.816 14.658 -11.567 1.00 88.69 411 GLU A N 1
ATOM 3163 C CA . GLU A 1 411 ? 9.403 14.077 -12.777 1.00 88.69 411 GLU A CA 1
ATOM 3164 C C . GLU A 1 411 ? 10.939 14.171 -12.798 1.00 88.69 411 GLU A C 1
ATOM 3166 O O . GLU A 1 411 ? 11.563 13.636 -13.710 1.00 88.69 411 GLU A O 1
ATOM 3171 N N . ASN A 1 412 ? 11.572 14.808 -11.804 1.00 92.19 412 ASN A N 1
ATOM 3172 C CA . ASN A 1 412 ? 13.025 14.791 -11.632 1.00 92.19 412 ASN A CA 1
ATOM 3173 C C . ASN A 1 412 ? 13.437 13.713 -10.618 1.00 92.19 412 ASN A C 1
ATOM 3175 O O . ASN A 1 412 ? 12.989 13.713 -9.470 1.00 92.19 412 ASN A O 1
ATOM 3179 N N . THR A 1 413 ? 14.327 12.813 -11.033 1.00 91.50 413 THR A N 1
ATOM 3180 C CA . THR A 1 413 ? 14.825 11.703 -10.210 1.00 91.50 413 THR A CA 1
ATOM 3181 C C . THR A 1 413 ? 15.484 12.181 -8.908 1.00 91.50 413 THR A C 1
ATOM 3183 O O . THR A 1 413 ? 15.198 11.627 -7.847 1.00 91.50 413 THR A O 1
ATOM 3186 N N . ALA A 1 414 ? 16.310 13.232 -8.960 1.00 93.00 414 ALA A N 1
ATOM 3187 C CA . ALA A 1 414 ? 16.968 13.813 -7.789 1.00 93.00 414 ALA A CA 1
ATOM 3188 C C . ALA A 1 414 ? 15.955 14.432 -6.821 1.00 93.00 414 ALA A C 1
ATOM 3190 O O . ALA A 1 414 ? 16.004 14.175 -5.619 1.00 93.00 414 ALA A O 1
ATOM 3191 N N . ALA A 1 415 ? 15.000 15.206 -7.346 1.00 94.44 415 ALA A N 1
ATOM 3192 C CA . ALA A 1 415 ? 13.994 15.867 -6.522 1.00 94.44 415 ALA A CA 1
ATOM 3193 C C . ALA A 1 415 ? 13.098 14.859 -5.796 1.00 94.44 415 ALA A C 1
ATOM 3195 O O . ALA A 1 415 ? 12.951 14.934 -4.578 1.00 94.44 415 ALA A O 1
ATOM 3196 N N . VAL A 1 416 ? 12.570 13.872 -6.522 1.00 93.12 416 VAL A N 1
ATOM 3197 C CA . VAL A 1 416 ? 11.690 12.835 -5.968 1.00 93.12 416 VAL A CA 1
ATOM 3198 C C . VAL A 1 416 ? 12.385 12.039 -4.857 1.00 93.12 416 VAL A C 1
ATOM 3200 O O . VAL A 1 416 ? 11.792 11.804 -3.802 1.00 93.12 416 VAL A O 1
ATOM 3203 N N . GLN A 1 417 ? 13.649 11.657 -5.065 1.00 92.62 417 GLN A N 1
ATOM 3204 C CA . GLN A 1 417 ? 14.427 10.910 -4.076 1.00 92.62 417 GLN A CA 1
ATOM 3205 C C . GLN A 1 417 ? 14.749 11.758 -2.839 1.00 92.62 417 GLN A C 1
ATOM 3207 O O . GLN A 1 417 ? 14.529 11.304 -1.713 1.00 92.62 417 GLN A O 1
ATOM 3212 N N . LEU A 1 418 ? 15.202 13.003 -3.024 1.00 93.88 418 LEU A N 1
ATOM 3213 C CA . LEU A 1 418 ? 15.485 13.920 -1.918 1.00 93.88 418 LEU A CA 1
ATOM 3214 C C . LEU A 1 418 ? 14.226 14.197 -1.087 1.00 93.88 418 LEU A C 1
ATOM 3216 O O . LEU A 1 418 ? 14.247 14.094 0.139 1.00 93.88 418 LEU A O 1
ATOM 3220 N N . HIS A 1 419 ? 13.106 14.507 -1.745 1.00 94.94 419 HIS A N 1
ATOM 3221 C CA . HIS A 1 419 ? 11.830 14.779 -1.081 1.00 94.94 419 HIS A CA 1
ATOM 3222 C C . HIS A 1 419 ? 11.341 13.588 -0.275 1.00 94.94 419 HIS A C 1
ATOM 3224 O O . HIS A 1 419 ? 10.914 13.762 0.865 1.00 94.94 419 HIS A O 1
ATOM 3230 N N . HIS A 1 420 ? 11.418 12.378 -0.833 1.00 94.50 420 HIS A N 1
ATOM 3231 C CA . HIS A 1 420 ? 11.021 11.177 -0.110 1.00 94.50 420 HIS A CA 1
ATOM 3232 C C . HIS A 1 420 ? 11.902 10.938 1.124 1.00 94.50 420 HIS A C 1
ATOM 3234 O O . HIS A 1 420 ? 11.367 10.666 2.197 1.00 94.50 420 HIS A O 1
ATOM 3240 N N . ARG A 1 421 ? 13.228 11.117 1.018 1.00 93.44 421 ARG A N 1
ATOM 3241 C CA . ARG A 1 421 ? 14.170 10.992 2.149 1.00 93.44 421 ARG A CA 1
ATOM 3242 C C . ARG A 1 421 ? 13.900 12.012 3.256 1.00 93.44 421 ARG A C 1
ATOM 3244 O O . ARG A 1 421 ? 13.893 11.651 4.437 1.00 93.44 421 ARG A O 1
ATOM 3251 N N . LEU A 1 422 ? 13.630 13.266 2.890 1.00 95.19 422 LEU A N 1
ATOM 3252 C CA . LEU A 1 422 ? 13.232 14.308 3.840 1.00 95.19 422 LEU A CA 1
ATOM 3253 C C . LEU A 1 422 ? 11.903 13.955 4.517 1.00 95.19 422 LEU A C 1
ATOM 3255 O O . LEU A 1 422 ? 11.830 13.945 5.743 1.00 95.19 422 LEU A O 1
ATOM 3259 N N . LEU A 1 423 ? 10.881 13.576 3.743 1.00 96.81 423 LEU A N 1
ATOM 3260 C CA . LEU A 1 423 ? 9.575 13.163 4.263 1.00 96.81 423 LEU A CA 1
ATOM 3261 C C . LEU A 1 423 ? 9.676 11.950 5.197 1.00 96.81 423 LEU A C 1
ATOM 3263 O O . LEU A 1 423 ? 9.074 11.957 6.273 1.00 96.81 423 LEU A O 1
ATOM 3267 N N . ALA A 1 424 ? 10.461 10.934 4.836 1.00 95.38 424 ALA A N 1
ATOM 3268 C CA . ALA A 1 424 ? 10.707 9.753 5.660 1.00 95.38 424 ALA A CA 1
ATOM 3269 C C . ALA A 1 424 ? 11.390 10.120 6.984 1.00 95.38 424 ALA A C 1
ATOM 3271 O O . ALA A 1 424 ? 10.936 9.696 8.050 1.00 95.38 424 ALA A O 1
ATOM 3272 N N . SER A 1 425 ? 12.407 10.984 6.935 1.00 95.44 425 SER A N 1
ATOM 3273 C CA . SER A 1 425 ? 13.116 11.466 8.125 1.00 95.44 425 SER A CA 1
ATOM 3274 C C . SER A 1 425 ? 12.200 12.291 9.035 1.00 95.44 425 SER A C 1
ATOM 3276 O O . SER A 1 425 ? 12.119 12.038 10.237 1.00 95.44 425 SER A O 1
ATOM 3278 N N . THR A 1 426 ? 11.428 13.229 8.472 1.00 97.81 426 THR A N 1
ATOM 3279 C CA . THR A 1 426 ? 10.431 14.015 9.216 1.00 97.81 426 THR A CA 1
ATOM 3280 C C . THR A 1 426 ? 9.344 13.126 9.816 1.00 97.81 426 THR A C 1
ATOM 3282 O O . THR A 1 426 ? 8.921 13.357 10.950 1.00 97.81 426 THR A O 1
ATOM 3285 N N . THR A 1 427 ? 8.907 12.090 9.097 1.00 98.12 427 THR A N 1
ATOM 3286 C CA . THR A 1 427 ? 7.923 11.114 9.588 1.00 98.12 427 THR A CA 1
ATOM 3287 C C . THR A 1 427 ? 8.472 10.342 10.776 1.00 98.12 427 THR A C 1
ATOM 3289 O O . THR A 1 427 ? 7.809 10.286 11.810 1.00 98.12 427 THR A O 1
ATOM 3292 N N . LEU A 1 428 ? 9.691 9.803 10.668 1.00 97.75 428 LEU A N 1
ATOM 3293 C CA . LEU A 1 428 ? 10.343 9.081 11.756 1.00 97.75 428 LEU A CA 1
ATOM 3294 C C . LEU A 1 428 ? 10.471 9.954 13.001 1.00 97.75 428 LEU A C 1
ATOM 3296 O O . LEU A 1 428 ? 10.025 9.551 14.073 1.00 97.75 428 LEU A O 1
ATOM 3300 N N . ILE A 1 429 ? 11.006 11.169 12.853 1.00 98.38 429 ILE A N 1
ATOM 3301 C CA . ILE A 1 429 ? 11.142 12.119 13.962 1.00 98.38 429 ILE A CA 1
ATOM 3302 C C . ILE A 1 429 ? 9.768 12.409 14.572 1.00 98.38 429 ILE A C 1
ATOM 3304 O O . ILE A 1 429 ? 9.598 12.273 15.777 1.00 98.38 429 ILE A O 1
ATOM 3308 N N . SER A 1 430 ? 8.754 12.712 13.760 1.00 98.31 430 SER A N 1
ATOM 3309 C CA . SER A 1 430 ? 7.404 13.019 14.252 1.00 98.31 430 SER A CA 1
ATOM 3310 C C . SER A 1 430 ? 6.765 11.846 15.006 1.00 98.31 430 SER A C 1
ATOM 3312 O O . SER A 1 430 ? 6.138 12.045 16.054 1.00 98.31 430 SER A O 1
ATOM 3314 N N . VAL A 1 431 ? 6.936 10.613 14.513 1.00 98.12 431 VAL A N 1
ATOM 3315 C CA . VAL A 1 431 ? 6.456 9.397 15.182 1.00 98.12 431 VAL A CA 1
ATOM 3316 C C . VAL A 1 431 ? 7.206 9.176 16.496 1.00 98.12 431 VAL A C 1
ATOM 3318 O O . VAL A 1 431 ? 6.561 8.959 17.522 1.00 98.12 431 VAL A O 1
ATOM 3321 N N . LEU A 1 432 ? 8.539 9.270 16.501 1.00 98.19 432 LEU A N 1
ATOM 3322 C CA . LEU A 1 432 ? 9.360 9.063 17.696 1.00 98.19 432 LEU A CA 1
ATOM 3323 C C . LEU A 1 432 ? 9.134 10.149 18.750 1.00 98.19 432 LEU A C 1
ATOM 3325 O O . LEU A 1 432 ? 9.030 9.827 19.931 1.00 98.19 432 LEU A O 1
ATOM 3329 N N . THR A 1 433 ? 8.969 11.411 18.352 1.00 98.19 433 THR A N 1
ATOM 3330 C CA . THR A 1 433 ? 8.587 12.505 19.254 1.00 98.19 433 THR A CA 1
ATOM 3331 C C . THR A 1 433 ? 7.207 12.252 19.849 1.00 98.19 433 THR A C 1
ATOM 3333 O O . THR A 1 433 ? 7.033 12.358 21.062 1.00 98.19 433 THR A O 1
ATOM 3336 N N . THR A 1 434 ? 6.224 11.849 19.036 1.00 97.56 434 THR A N 1
ATOM 3337 C CA . THR A 1 434 ? 4.889 11.490 19.541 1.00 97.56 434 THR A CA 1
ATOM 3338 C C . THR A 1 434 ? 4.981 10.324 20.527 1.00 97.56 434 THR A C 1
ATOM 3340 O O . THR A 1 434 ? 4.415 10.384 21.617 1.00 97.56 434 THR A O 1
ATOM 3343 N N . TRP A 1 435 ? 5.743 9.283 20.198 1.00 97.69 435 TRP A N 1
ATOM 3344 C CA . TRP A 1 435 ? 5.987 8.159 21.093 1.00 97.69 435 TRP A CA 1
ATOM 3345 C C . TRP A 1 435 ? 6.647 8.602 22.406 1.00 97.69 435 TRP A C 1
ATOM 3347 O O . TRP A 1 435 ? 6.139 8.275 23.477 1.00 97.69 435 TRP A O 1
ATOM 3357 N N . ALA A 1 436 ? 7.703 9.415 22.354 1.00 97.56 436 ALA A N 1
ATOM 3358 C CA . ALA A 1 436 ? 8.416 9.917 23.526 1.00 97.56 436 ALA A CA 1
ATOM 3359 C C . ALA A 1 436 ? 7.529 10.793 24.431 1.00 97.56 436 ALA A C 1
ATOM 3361 O O . ALA A 1 436 ? 7.546 10.638 25.650 1.00 97.56 436 ALA A O 1
ATOM 3362 N N . VAL A 1 437 ? 6.693 11.658 23.850 1.00 96.56 437 VAL A N 1
ATOM 3363 C CA . VAL A 1 437 ? 5.771 12.531 24.599 1.00 96.56 437 VAL A CA 1
ATOM 3364 C C . VAL A 1 437 ? 4.646 11.738 25.270 1.00 96.56 437 VAL A C 1
ATOM 3366 O O . VAL A 1 437 ? 4.172 12.118 26.343 1.00 96.56 437 VAL A O 1
ATOM 3369 N N . PHE A 1 438 ? 4.173 10.653 24.651 1.00 95.62 438 PHE A N 1
ATOM 3370 C CA . PHE A 1 438 ? 2.988 9.921 25.110 1.00 95.62 438 PHE A CA 1
ATOM 3371 C C . PHE A 1 438 ? 3.289 8.592 25.822 1.00 95.62 438 PHE A C 1
ATOM 3373 O O . PHE A 1 438 ? 2.402 8.089 26.514 1.00 95.62 438 PHE A O 1
ATOM 3380 N N . ARG A 1 439 ? 4.514 8.047 25.752 1.00 93.12 439 ARG A N 1
ATOM 3381 C CA . ARG A 1 439 ? 4.890 6.781 26.423 1.00 93.12 439 ARG A CA 1
ATOM 3382 C C . ARG A 1 439 ? 4.731 6.816 27.945 1.00 93.12 439 ARG A C 1
ATOM 3384 O O . ARG A 1 439 ? 4.387 5.796 28.533 1.00 93.12 439 ARG A O 1
ATOM 3391 N N . GLY A 1 440 ? 4.949 7.978 28.569 1.00 89.50 440 GLY A N 1
ATOM 3392 C CA . GLY A 1 440 ? 4.799 8.183 30.016 1.00 89.50 440 GLY A CA 1
ATOM 3393 C C . GLY A 1 440 ? 3.393 8.606 30.455 1.00 89.50 440 GLY A C 1
ATOM 3394 O O . GLY A 1 440 ? 3.124 8.694 31.649 1.00 89.50 440 GLY A O 1
ATOM 3395 N N . LYS A 1 441 ? 2.478 8.879 29.514 1.00 92.06 441 LYS A N 1
ATOM 3396 C CA . LYS A 1 441 ? 1.124 9.347 29.837 1.00 92.06 441 LYS A CA 1
ATOM 3397 C C . LYS A 1 441 ? 0.188 8.177 30.152 1.00 92.06 441 LYS A C 1
ATOM 3399 O O . LYS A 1 441 ? 0.343 7.054 29.656 1.00 92.06 441 LYS A O 1
ATOM 3404 N N . VAL A 1 442 ? -0.837 8.458 30.957 1.00 91.06 442 VAL A N 1
ATOM 3405 C CA . VAL A 1 442 ? -1.925 7.509 31.223 1.00 91.06 442 VAL A CA 1
ATOM 3406 C C . VAL A 1 442 ? -2.774 7.381 29.957 1.00 91.06 442 VAL A C 1
ATOM 3408 O O . VAL A 1 442 ? -3.460 8.316 29.547 1.00 91.06 442 VAL A O 1
ATOM 3411 N N . LEU A 1 443 ? -2.692 6.218 29.313 1.00 90.12 443 LEU A N 1
ATOM 3412 C CA . LEU A 1 443 ? -3.392 5.879 28.076 1.00 90.12 443 LEU A CA 1
ATOM 3413 C C . LEU A 1 443 ? -4.004 4.479 28.209 1.00 90.12 443 LEU A C 1
ATOM 3415 O O . LEU A 1 443 ? -3.441 3.646 28.926 1.00 90.12 443 LEU A O 1
ATOM 3419 N N . PRO A 1 444 ? -5.104 4.177 27.493 1.00 88.88 444 PRO A N 1
ATOM 3420 C CA . PRO A 1 444 ? -5.606 2.813 27.390 1.00 88.88 444 PRO A CA 1
ATOM 3421 C C . PRO A 1 444 ? -4.508 1.871 26.886 1.00 88.88 444 PRO A C 1
ATOM 3423 O O . PRO A 1 444 ? -3.748 2.232 25.983 1.00 88.88 444 PRO A O 1
ATOM 3426 N N . HIS A 1 445 ? -4.450 0.655 27.434 1.00 87.94 445 HIS A N 1
ATOM 3427 C CA . HIS A 1 445 ? -3.409 -0.328 27.111 1.00 87.94 445 HIS A CA 1
ATOM 3428 C C . HIS A 1 445 ? -3.260 -0.555 25.597 1.00 87.94 445 HIS A C 1
ATOM 3430 O O . HIS A 1 445 ? -2.156 -0.468 25.064 1.00 87.94 445 HIS A O 1
ATOM 3436 N N . ALA A 1 446 ? -4.380 -0.734 24.889 1.00 86.50 446 ALA A N 1
ATOM 3437 C CA . ALA A 1 446 ? -4.392 -0.898 23.436 1.00 86.50 446 ALA A CA 1
ATOM 3438 C C . ALA A 1 446 ? -3.782 0.310 22.697 1.00 86.50 446 ALA A C 1
ATOM 3440 O O . ALA A 1 446 ? -2.975 0.134 21.789 1.00 86.50 446 ALA A O 1
ATOM 3441 N N . SER A 1 447 ? -4.103 1.541 23.113 1.00 89.69 447 SER A N 1
ATOM 3442 C CA . SER A 1 447 ? -3.537 2.758 22.512 1.00 89.69 447 SER A CA 1
ATOM 3443 C C . SER A 1 447 ? -2.022 2.835 22.699 1.00 89.69 447 SER A C 1
ATOM 3445 O O . SER A 1 447 ? -1.311 3.245 21.786 1.00 89.69 447 SER A O 1
ATOM 3447 N N . ARG A 1 448 ? -1.518 2.416 23.867 1.00 91.25 448 ARG A N 1
ATOM 3448 C CA . ARG A 1 448 ? -0.078 2.359 24.147 1.00 91.25 448 ARG A CA 1
ATOM 3449 C C . ARG A 1 448 ? 0.623 1.313 23.280 1.00 91.25 448 ARG A C 1
ATOM 3451 O O . ARG A 1 448 ? 1.673 1.607 22.719 1.00 91.25 448 ARG A O 1
ATOM 3458 N N . GLN A 1 449 ? 0.040 0.123 23.138 1.00 92.38 449 GLN A N 1
ATOM 3459 C CA . GLN A 1 449 ? 0.587 -0.927 22.274 1.00 92.38 449 GLN A CA 1
ATOM 3460 C C . GLN A 1 449 ? 0.640 -0.490 20.807 1.00 92.38 449 GLN A C 1
ATOM 3462 O O . GLN A 1 449 ? 1.665 -0.683 20.161 1.00 92.38 449 GLN A O 1
ATOM 3467 N N . LEU A 1 450 ? -0.416 0.156 20.303 1.00 91.69 450 LEU A N 1
ATOM 3468 C CA . LEU A 1 450 ? -0.443 0.693 18.941 1.00 91.69 450 LEU A CA 1
ATOM 3469 C C . LEU A 1 450 ? 0.605 1.790 18.733 1.00 91.69 450 LEU A C 1
ATOM 3471 O O . LEU A 1 450 ? 1.267 1.803 17.703 1.00 91.69 450 LEU A O 1
ATOM 3475 N N . LEU A 1 451 ? 0.794 2.681 19.709 1.00 94.81 451 LEU A N 1
ATOM 3476 C CA . LEU A 1 451 ? 1.817 3.725 19.633 1.00 94.81 451 LEU A CA 1
ATOM 3477 C C . LEU A 1 451 ? 3.241 3.142 19.641 1.00 94.81 451 LEU A C 1
ATOM 3479 O O . LEU A 1 451 ? 4.080 3.577 18.858 1.00 94.81 451 LEU A O 1
ATOM 3483 N N . ASN A 1 452 ? 3.505 2.139 20.486 1.00 95.81 452 ASN A N 1
ATOM 3484 C CA . ASN A 1 452 ? 4.781 1.417 20.496 1.00 95.81 452 ASN A CA 1
ATOM 3485 C C . ASN A 1 452 ? 5.020 0.685 19.168 1.00 95.81 452 ASN A C 1
ATOM 3487 O O . ASN A 1 452 ? 6.108 0.769 18.606 1.00 95.81 452 ASN A O 1
ATOM 3491 N N . GLY A 1 453 ? 3.995 -0.002 18.657 1.00 95.81 453 GLY A N 1
ATOM 3492 C CA . GLY A 1 453 ? 4.053 -0.699 17.376 1.00 95.81 453 GLY A CA 1
ATOM 3493 C C . GLY A 1 453 ? 4.306 0.255 16.209 1.00 95.81 453 GLY A C 1
ATOM 3494 O O . GLY A 1 453 ? 5.160 -0.027 15.378 1.00 95.81 453 GLY A O 1
ATOM 3495 N N . LEU A 1 454 ? 3.638 1.413 16.182 1.00 95.75 454 LEU A N 1
ATOM 3496 C CA . LEU A 1 454 ? 3.853 2.440 15.161 1.00 95.75 454 LEU A CA 1
ATOM 3497 C C . LEU A 1 454 ? 5.294 2.962 15.174 1.00 95.75 454 LEU A C 1
ATOM 3499 O O . LEU A 1 454 ? 5.899 3.085 14.112 1.00 95.75 454 LEU A O 1
ATOM 3503 N N . ALA A 1 455 ? 5.855 3.236 16.355 1.00 97.12 455 ALA A N 1
ATOM 3504 C CA . ALA A 1 455 ? 7.248 3.659 16.482 1.00 97.12 455 ALA A CA 1
ATOM 3505 C C . ALA A 1 455 ? 8.223 2.587 15.976 1.00 97.12 455 ALA A C 1
ATOM 3507 O O . ALA A 1 455 ? 9.116 2.900 15.191 1.00 97.12 455 ALA A O 1
ATOM 3508 N N . ALA A 1 456 ? 8.012 1.325 16.363 1.00 96.81 456 ALA A N 1
ATOM 3509 C CA . ALA A 1 456 ? 8.849 0.209 15.932 1.00 96.81 456 ALA A CA 1
ATOM 3510 C C . ALA A 1 456 ? 8.782 -0.024 14.413 1.00 96.81 456 ALA A C 1
ATOM 3512 O O . ALA A 1 456 ? 9.821 -0.141 13.770 1.00 96.81 456 ALA A O 1
ATOM 3513 N N . VAL A 1 457 ? 7.578 -0.046 13.829 1.00 94.75 457 VAL A N 1
ATOM 3514 C CA . VAL A 1 457 ? 7.390 -0.243 12.381 1.00 94.75 457 VAL A CA 1
ATOM 3515 C C . VAL A 1 457 ? 7.955 0.931 11.587 1.00 94.75 457 VAL A C 1
ATOM 3517 O O . VAL A 1 457 ? 8.640 0.706 10.600 1.00 94.75 457 VAL A O 1
ATOM 3520 N N . THR A 1 458 ? 7.747 2.174 12.033 1.00 95.75 458 THR A N 1
ATOM 3521 C CA . THR A 1 458 ? 8.292 3.351 11.333 1.00 95.75 458 THR A CA 1
ATOM 3522 C C . THR A 1 458 ? 9.820 3.356 11.361 1.00 95.75 458 THR A C 1
ATOM 3524 O O . THR A 1 458 ? 10.448 3.620 10.339 1.00 95.75 458 THR A O 1
ATOM 3527 N N . ALA A 1 459 ? 10.428 3.034 12.510 1.00 95.25 459 ALA A N 1
ATOM 3528 C CA . ALA A 1 459 ? 11.879 2.908 12.618 1.00 95.25 459 ALA A CA 1
ATOM 3529 C C . ALA A 1 459 ? 12.408 1.807 11.693 1.00 95.25 459 ALA A C 1
ATOM 3531 O O . ALA A 1 459 ? 13.318 2.061 10.910 1.00 95.25 459 ALA A O 1
ATOM 3532 N N . LEU A 1 460 ? 11.781 0.627 11.715 1.00 93.75 460 LEU A N 1
ATOM 3533 C CA . LEU A 1 460 ? 12.137 -0.479 10.831 1.00 93.75 460 LEU A CA 1
ATOM 3534 C C . LEU A 1 460 ? 12.029 -0.087 9.351 1.00 93.75 460 LEU A C 1
ATOM 3536 O O . LEU A 1 460 ? 12.952 -0.358 8.593 1.00 93.75 460 LEU A O 1
ATOM 3540 N N . GLN A 1 461 ? 10.945 0.574 8.942 1.00 91.31 461 GLN A N 1
ATOM 3541 C CA . GLN A 1 461 ? 10.719 0.965 7.550 1.00 91.31 461 GLN A CA 1
ATOM 3542 C C . GLN A 1 461 ? 11.761 1.978 7.057 1.00 91.31 461 GLN A C 1
ATOM 3544 O O . GLN A 1 461 ? 12.266 1.844 5.943 1.00 91.31 461 GLN A O 1
ATOM 3549 N N . VAL A 1 462 ? 12.135 2.963 7.882 1.00 90.81 462 VAL A N 1
ATOM 3550 C CA . VAL A 1 462 ? 13.199 3.913 7.519 1.00 90.81 462 VAL A CA 1
ATOM 3551 C C . VAL A 1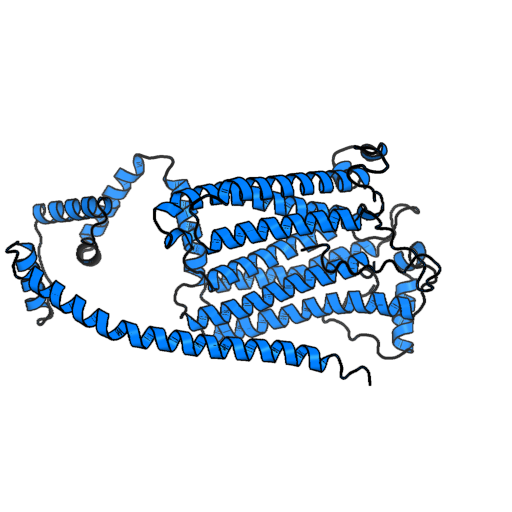 462 ? 14.564 3.233 7.487 1.00 90.81 462 VAL A C 1
ATOM 3553 O O . VAL A 1 462 ? 15.306 3.439 6.530 1.00 90.81 462 VAL A O 1
ATOM 3556 N N . THR A 1 463 ? 14.881 2.376 8.463 1.00 90.25 463 THR A N 1
ATOM 3557 C CA . THR A 1 463 ? 16.123 1.591 8.442 1.00 90.25 463 THR A CA 1
ATOM 3558 C C . THR A 1 463 ? 16.213 0.743 7.178 1.00 90.25 463 THR A C 1
ATOM 3560 O O . THR A 1 463 ? 17.232 0.795 6.503 1.00 90.25 463 THR A O 1
ATOM 3563 N N . LEU A 1 464 ? 15.143 0.036 6.804 1.00 85.00 464 LEU A N 1
ATOM 3564 C CA . LEU A 1 464 ? 15.098 -0.761 5.578 1.00 85.00 464 LEU A CA 1
ATOM 3565 C C . LEU A 1 464 ? 15.276 0.088 4.316 1.00 85.00 464 LEU A C 1
ATOM 3567 O O . LEU A 1 464 ? 15.956 -0.343 3.388 1.00 85.00 464 LEU A O 1
ATOM 3571 N N . GLY A 1 465 ? 14.685 1.286 4.272 1.00 84.88 465 GLY A N 1
ATOM 3572 C CA . GLY A 1 465 ? 14.875 2.228 3.167 1.00 84.88 465 GLY A CA 1
ATOM 3573 C C . GLY A 1 465 ? 16.332 2.677 3.013 1.00 84.88 465 GLY A C 1
ATOM 3574 O O . GLY A 1 465 ? 16.849 2.704 1.896 1.00 84.88 465 GLY A O 1
ATOM 3575 N N . ILE A 1 466 ? 17.008 2.963 4.131 1.00 85.69 466 ILE A N 1
ATOM 3576 C CA . ILE A 1 466 ? 18.426 3.354 4.158 1.00 85.69 466 ILE A CA 1
ATOM 3577 C C . ILE A 1 466 ? 19.312 2.170 3.758 1.00 85.69 466 ILE A C 1
ATOM 3579 O O . ILE A 1 466 ? 20.076 2.283 2.809 1.00 85.69 466 ILE A O 1
ATOM 3583 N N . THR A 1 467 ? 19.138 0.999 4.379 1.00 80.81 467 THR A N 1
ATOM 3584 C CA . THR A 1 467 ? 19.960 -0.190 4.085 1.00 80.81 467 THR A CA 1
ATOM 3585 C C . THR A 1 467 ? 19.737 -0.772 2.690 1.00 80.81 467 THR A C 1
ATOM 3587 O O . THR A 1 467 ? 20.530 -1.588 2.242 1.00 80.81 467 THR A O 1
ATOM 3590 N N . ASN A 1 468 ? 18.631 -0.427 2.023 1.00 68.44 468 ASN A N 1
ATOM 3591 C CA . ASN A 1 468 ? 18.430 -0.763 0.612 1.00 68.44 468 ASN A CA 1
ATOM 3592 C C . ASN A 1 468 ? 19.140 0.223 -0.326 1.00 68.44 468 ASN A C 1
ATOM 3594 O O . ASN A 1 468 ? 19.385 -0.136 -1.473 1.00 68.44 468 ASN A O 1
ATOM 3598 N N . SER A 1 469 ? 19.397 1.452 0.133 1.00 61.41 469 SER A N 1
ATOM 3599 C CA . SER A 1 469 ? 20.169 2.444 -0.620 1.00 61.41 469 SER A CA 1
ATOM 3600 C C . SER A 1 469 ? 21.654 2.125 -0.489 1.00 61.41 469 SER A C 1
ATOM 3602 O O . SER A 1 469 ? 22.333 1.979 -1.498 1.00 61.41 469 SER A O 1
ATOM 3604 N N . ASP A 1 470 ? 22.117 1.912 0.744 1.00 56.62 470 ASP A N 1
ATOM 3605 C CA . ASP A 1 470 ? 23.495 1.544 1.026 1.00 56.62 470 ASP A CA 1
ATOM 3606 C C . ASP A 1 470 ? 23.723 0.097 0.575 1.00 56.62 470 ASP A C 1
ATOM 3608 O O . ASP A 1 470 ? 23.235 -0.849 1.197 1.00 56.62 470 ASP A O 1
ATOM 3612 N N . ASP A 1 471 ? 24.468 -0.102 -0.511 1.00 50.78 471 ASP A N 1
ATOM 3613 C CA . ASP A 1 471 ? 24.958 -1.422 -0.895 1.00 50.78 471 ASP A CA 1
ATOM 3614 C C . ASP A 1 471 ? 25.873 -1.931 0.230 1.00 50.78 471 ASP A C 1
ATOM 3616 O O . ASP A 1 471 ? 27.081 -1.691 0.253 1.00 50.78 471 ASP A O 1
ATOM 3620 N N . LEU A 1 472 ? 25.287 -2.618 1.216 1.00 40.25 472 LEU A N 1
ATOM 3621 C CA . LEU A 1 472 ? 26.028 -3.336 2.237 1.00 40.25 472 LEU A CA 1
ATOM 3622 C C . LEU A 1 472 ? 26.822 -4.415 1.490 1.00 40.25 472 LEU A C 1
ATOM 3624 O O . LEU A 1 472 ? 26.284 -5.466 1.105 1.00 40.25 472 LEU A O 1
ATOM 3628 N N . MET A 1 473 ? 28.083 -4.083 1.209 1.00 37.22 473 MET A N 1
ATOM 3629 C CA . MET A 1 473 ? 29.101 -4.933 0.613 1.00 37.22 473 MET A CA 1
ATOM 3630 C C . MET A 1 473 ? 29.273 -6.173 1.494 1.00 37.22 473 MET A C 1
ATOM 3632 O O . MET A 1 473 ? 30.070 -6.196 2.428 1.00 37.22 473 MET A O 1
ATOM 3636 N N . LEU A 1 474 ? 28.508 -7.223 1.210 1.00 34.88 474 LEU A N 1
ATOM 3637 C CA . LEU A 1 474 ? 28.883 -8.576 1.598 1.00 34.88 474 LEU A CA 1
ATOM 3638 C C . LEU A 1 474 ? 29.929 -9.059 0.579 1.00 34.88 474 LEU A C 1
ATOM 3640 O O . LEU A 1 474 ? 29.691 -8.903 -0.623 1.00 34.88 474 LEU A O 1
ATOM 3644 N N . PRO A 1 475 ? 31.082 -9.606 1.013 1.00 30.19 475 PRO A N 1
ATOM 3645 C CA . PRO A 1 475 ? 32.143 -10.016 0.102 1.00 30.19 475 PRO A CA 1
ATOM 3646 C C . PRO A 1 475 ? 31.640 -11.048 -0.908 1.00 30.19 475 PRO A C 1
ATOM 3648 O O . PRO A 1 475 ? 31.043 -12.060 -0.543 1.00 30.19 475 PRO A O 1
ATOM 3651 N N . ALA A 1 476 ? 31.936 -10.806 -2.182 1.00 35.38 476 ALA A N 1
ATOM 3652 C CA . ALA A 1 476 ? 31.624 -11.667 -3.320 1.00 35.38 476 ALA A CA 1
ATOM 3653 C C . ALA A 1 476 ? 32.489 -12.949 -3.376 1.00 35.38 476 ALA A C 1
ATOM 3655 O O . ALA A 1 476 ? 32.911 -13.365 -4.452 1.00 35.38 476 ALA A O 1
ATOM 3656 N N . SER A 1 477 ? 32.797 -13.575 -2.236 1.00 31.27 477 SER A N 1
ATOM 3657 C CA . SER A 1 477 ? 33.649 -14.774 -2.166 1.00 31.27 477 SER A CA 1
ATOM 3658 C C . SER A 1 477 ? 32.881 -16.098 -2.093 1.00 31.27 477 SER A C 1
ATOM 3660 O O . SER A 1 477 ? 33.501 -17.153 -1.995 1.00 31.27 477 SER A O 1
ATOM 3662 N N . LEU A 1 478 ? 31.550 -16.091 -2.214 1.00 28.72 478 LEU A N 1
ATOM 3663 C CA . LEU A 1 478 ? 30.754 -17.315 -2.349 1.00 28.72 478 LEU A CA 1
ATOM 3664 C C . LEU A 1 478 ? 29.725 -17.180 -3.478 1.00 28.72 478 LEU A C 1
ATOM 3666 O O . LEU A 1 478 ? 28.623 -16.681 -3.274 1.00 28.72 478 LEU A O 1
ATOM 3670 N N . GLY A 1 479 ? 30.087 -17.694 -4.657 1.00 29.41 479 GLY A N 1
ATOM 3671 C CA . GLY A 1 479 ? 29.123 -18.193 -5.642 1.00 29.41 479 GLY A CA 1
ATOM 3672 C C . GLY A 1 479 ? 28.855 -17.297 -6.850 1.00 29.41 479 GLY A C 1
ATOM 3673 O O . GLY A 1 479 ? 27.850 -16.602 -6.908 1.00 29.41 479 GLY A O 1
ATOM 3674 N N . SER A 1 480 ? 29.738 -17.381 -7.843 1.00 29.72 480 SER A N 1
ATOM 3675 C CA . SER A 1 480 ? 29.422 -17.489 -9.277 1.00 29.72 480 SER A CA 1
ATOM 3676 C C . SER A 1 480 ? 28.054 -16.965 -9.756 1.00 29.72 480 SER A C 1
ATOM 3678 O O . SER A 1 480 ? 27.162 -17.751 -10.058 1.00 29.72 480 SER A O 1
ATOM 3680 N N . CYS A 1 481 ? 27.919 -15.652 -9.937 1.00 24.56 481 CYS A N 1
ATOM 3681 C CA . CYS A 1 481 ? 26.952 -15.075 -10.875 1.00 24.56 481 CYS A CA 1
ATOM 3682 C C . CYS A 1 481 ? 27.598 -13.871 -11.565 1.00 24.56 481 CYS A C 1
ATOM 3684 O O . CYS A 1 481 ? 27.509 -12.727 -11.122 1.00 24.56 481 CYS A O 1
ATOM 3686 N N . THR A 1 482 ? 28.306 -14.156 -12.652 1.00 27.66 482 THR A N 1
ATOM 3687 C CA . THR A 1 482 ? 28.803 -13.161 -13.598 1.00 27.66 482 THR A CA 1
ATOM 3688 C C . THR A 1 482 ? 27.634 -12.387 -14.209 1.00 27.66 482 THR A C 1
ATOM 3690 O O . THR A 1 482 ? 26.682 -12.981 -14.710 1.00 27.66 482 THR A O 1
ATOM 3693 N N . SER A 1 483 ? 27.762 -11.057 -14.206 1.00 27.12 483 SER A N 1
ATOM 3694 C CA . SER A 1 483 ? 27.002 -10.108 -15.034 1.00 27.12 483 SER A CA 1
ATOM 3695 C C . SER A 1 483 ? 25.571 -9.765 -14.571 1.00 27.12 483 SER A C 1
ATOM 3697 O O . SER A 1 483 ? 24.572 -10.220 -15.115 1.00 27.12 483 SER A O 1
ATOM 3699 N N . GLY A 1 484 ? 25.466 -8.828 -13.623 1.00 31.25 484 GLY A N 1
ATOM 3700 C CA . GLY A 1 484 ? 24.471 -7.741 -13.682 1.00 31.25 484 GLY A CA 1
ATOM 3701 C C . GLY A 1 484 ? 22.992 -8.027 -13.381 1.00 31.25 484 GLY A C 1
ATOM 3702 O O . GLY A 1 484 ? 22.196 -7.101 -13.512 1.00 31.25 484 GLY A O 1
ATOM 3703 N N . ARG A 1 485 ? 22.588 -9.238 -12.973 1.00 31.08 485 ARG A N 1
ATOM 3704 C CA . ARG A 1 485 ? 21.154 -9.556 -12.760 1.00 31.08 485 ARG A CA 1
ATOM 3705 C C . ARG A 1 485 ? 20.797 -10.386 -11.515 1.00 31.08 485 ARG A C 1
ATOM 3707 O O . ARG A 1 485 ? 19.665 -10.838 -11.394 1.00 31.08 485 ARG A O 1
ATOM 3714 N N . CYS A 1 486 ? 21.700 -10.515 -10.539 1.00 26.84 486 CYS A N 1
ATOM 3715 C CA . CYS A 1 486 ? 21.443 -11.256 -9.290 1.00 26.84 486 CYS A CA 1
ATOM 3716 C C . CYS A 1 486 ? 21.503 -10.406 -8.009 1.00 26.84 486 CYS A C 1
ATOM 3718 O O . CYS A 1 486 ? 21.877 -10.903 -6.953 1.00 26.84 486 CYS A O 1
ATOM 3720 N N . THR A 1 487 ? 21.047 -9.154 -8.046 1.00 30.52 487 THR A N 1
ATOM 3721 C CA . THR A 1 487 ? 20.611 -8.443 -6.830 1.00 30.52 487 THR A CA 1
ATOM 3722 C C . THR A 1 487 ? 19.108 -8.628 -6.603 1.00 30.52 487 THR A C 1
ATOM 3724 O O . THR A 1 487 ? 18.383 -7.694 -6.281 1.00 30.52 487 THR A O 1
ATOM 3727 N N . HIS A 1 488 ? 18.614 -9.868 -6.687 1.00 32.38 488 HIS A N 1
ATOM 3728 C CA . HIS A 1 488 ? 17.362 -10.234 -6.017 1.00 32.38 488 HIS A CA 1
ATOM 3729 C C . HIS A 1 488 ? 17.630 -10.422 -4.520 1.00 32.38 488 HIS A C 1
ATOM 3731 O O . HIS A 1 488 ? 17.482 -11.506 -3.960 1.00 32.38 488 HIS A O 1
ATOM 3737 N N . ARG A 1 489 ? 18.022 -9.333 -3.844 1.00 32.47 489 ARG A N 1
ATOM 3738 C CA . ARG A 1 489 ? 17.850 -9.246 -2.395 1.00 32.47 489 ARG A CA 1
ATOM 3739 C C . ARG A 1 489 ? 16.349 -9.109 -2.158 1.00 32.47 489 ARG A C 1
ATOM 3741 O O . ARG A 1 489 ? 15.744 -8.091 -2.481 1.00 32.47 489 ARG A O 1
ATOM 3748 N N . PHE A 1 490 ? 15.744 -10.181 -1.653 1.00 31.73 490 PHE A N 1
ATOM 3749 C CA . PHE A 1 490 ? 14.355 -10.240 -1.206 1.00 31.73 490 PHE A CA 1
ATOM 3750 C C . PHE A 1 490 ? 14.124 -9.222 -0.073 1.00 31.73 490 PHE A C 1
ATOM 3752 O O . PHE A 1 490 ? 14.093 -9.573 1.104 1.00 31.73 490 PHE A O 1
ATOM 3759 N N . SER A 1 491 ? 13.908 -7.948 -0.405 1.00 30.94 491 SER A N 1
ATOM 3760 C CA . SER A 1 491 ? 13.273 -7.006 0.515 1.00 30.94 491 SER A CA 1
ATOM 3761 C C . SER A 1 491 ? 11.756 -7.185 0.406 1.00 30.94 491 SER A C 1
ATOM 3763 O O . SER A 1 491 ? 11.014 -6.334 -0.077 1.00 30.94 491 SER A O 1
ATOM 3765 N N . LEU A 1 492 ? 11.264 -8.306 0.951 1.00 29.77 492 LEU A N 1
ATOM 3766 C CA . LEU A 1 492 ? 9.840 -8.560 1.263 1.00 29.77 492 LEU A CA 1
ATOM 3767 C C . LEU A 1 492 ? 9.209 -7.477 2.176 1.00 29.77 492 LEU A C 1
ATOM 3769 O O . LEU A 1 492 ? 8.044 -7.571 2.559 1.00 29.77 492 LEU A O 1
ATOM 3773 N N . TRP A 1 493 ? 9.992 -6.462 2.541 1.00 35.16 493 TRP A N 1
ATOM 3774 C CA . TRP A 1 493 ? 9.724 -5.461 3.554 1.00 35.16 493 TRP A CA 1
ATOM 3775 C C . TRP A 1 493 ? 9.861 -4.015 3.056 1.00 35.16 493 TRP A C 1
ATOM 3777 O O . TRP A 1 493 ? 9.655 -3.111 3.848 1.00 35.16 493 TRP A O 1
ATOM 3787 N N . SER A 1 494 ? 10.142 -3.762 1.771 1.00 32.84 494 SER A N 1
ATOM 3788 C CA . SER A 1 494 ? 10.314 -2.396 1.228 1.00 32.84 494 SER A CA 1
ATOM 3789 C C . SER A 1 494 ? 9.042 -1.521 1.230 1.00 32.84 494 SER A C 1
ATOM 3791 O O . SER A 1 494 ? 9.108 -0.346 0.881 1.00 32.84 494 SER A O 1
ATOM 3793 N N . TRP A 1 495 ? 7.901 -2.052 1.678 1.00 32.03 495 TRP A N 1
ATOM 3794 C CA . TRP A 1 495 ? 6.587 -1.393 1.660 1.00 32.03 495 TRP A CA 1
ATOM 3795 C C . TRP A 1 495 ? 5.759 -1.607 2.945 1.00 32.03 495 TRP A C 1
ATOM 3797 O O . TRP A 1 495 ? 4.532 -1.508 2.891 1.00 32.03 495 TRP A O 1
ATOM 3807 N N . ARG A 1 496 ? 6.384 -1.974 4.075 1.00 27.20 496 ARG A N 1
ATOM 3808 C CA . ARG A 1 496 ? 5.661 -2.285 5.323 1.00 27.20 496 ARG A CA 1
ATOM 3809 C C . ARG A 1 496 ? 5.389 -1.081 6.212 1.00 27.20 496 ARG A C 1
ATOM 3811 O O . ARG A 1 496 ? 6.255 -0.189 6.309 1.00 27.20 496 ARG A O 1
#